Protein AF-0000000077093242 (afdb_homodimer)

InterPro domains:
  IPR002347 Short-chain dehydrogenase/reductase SDR [PF00106] (38-234)
  IPR002347 Short-chain dehydrogenase/reductase SDR [PR00080] (119-130)
  IPR002347 Short-chain dehydrogenase/reductase SDR [PR00080] (172-180)
  IPR002347 Short-chain dehydrogenase/reductase SDR [PR00080] (192-211)
  IPR002347 Short-chain dehydrogenase/reductase SDR [PR00081] (37-54)
  IPR002347 Short-chain dehydrogenase/reductase SDR [PR00081] (119-130)
  IPR002347 Short-chain dehydrogenase/reductase SDR [PR00081] (166-182)
  IPR002347 Short-chain dehydrogenase/reductase SDR [PR00081] (192-211)
  IPR002347 Short-chain dehydrogenase/reductase SDR [PR00081] (213-230)
  IPR036291 NAD(P)-binding domain superfamily [SSF51735] (30-270)
  IPR045022 3-ketodihydrosphingosine reductase KDSR-like [cd08939] (35-276)
  IPR057326 Ketoreductase domain [SM00822] (36-231)

Nearest PDB structures (foldseek):
  7qy3-assembly1_C  TM=8.360E-01  e=3.986E-16  Ilumatobacter coccineus YM16-304
  7qy3-assembly4_J-2  TM=8.323E-01  e=9.465E-16  Ilumatobacter coccineus YM16-304
  5o30-assembly1_B  TM=8.272E-01  e=1.501E-15  Ilumatobacter coccineus YM16-304
  6i9v-assembly1_D  TM=8.213E-01  e=1.891E-15  Ilumatobacter coccineus YM16-304
  7qy3-assembly1_D  TM=8.320E-01  e=3.565E-15  Ilumatobacter coccineus YM16-304

Foldseek 3Di:
DVVVVVVVVVVVVVVVVLVCLVVQADADAFDQLAQFAEEFEVCLWFLNVLLLLVSLQSQHQEYEYEEADVVSQVVSQVVSVVSNVVRNHHYYYFYADLLDLVRLLVRLVCCCVPPVVNPAGQEYELDWAAAQQAAPVPADPVNLVVRLSTQASSLVSNCVNRVVVCLVVLGHEYEREAALCCLVVAGRGPSNNVNSVNRLVVQQVVQVVRVVSHYHYAYEHEYAEPIPRSVVNQVRHDPLRNQLSPVVVDDHHYSNVSSVQVVVCNRVPDRYTYDDDVSLLSCLLRVVPRGHHDSVSSVVSVVCNVVSVVVVVVSVVVSVVSVVVVVVVVVVVVVVVVD/DVVVVVVVVVVVVVVVVLVCLVVQADADAFDQLAQFAEEFEVCLWFLNVLLLLVSLQSQHQEYEYEEADVVSQVVSQVVSVVSNVVRNHHYYYFYADLLDLVRLLVRLVCCCVPPVVNPAGAEYELDWAAAQQAAPVPADPVNLVVRLSTQASSLVSNCVNRVVVCLVVLGHEYEREAALCCLVVAGRGPSNNVNSVNRLVVQQVVQVVRVVSHYHYAYEHEYAEPIPRSVVNQVRHDPLRNQLSPVVVDDHHYSNVSSVQVVVCNRVPDRYTYDDDVSLLSCLLRVVPRGHHDSVSSVVSVVCNVVSVVVVVVSVVVSVVSVVVVVVVVVVVVVVVVD

Radius of gyration: 25.47 Å; Cα contacts (8 Å, |Δi|>4): 1406; chains: 2; bounding box: 75×74×71 Å

pLDDT: mean 95.65, std 6.75, range [42.66, 99.0]

Secondary structure (DSSP, 8-state):
-HHHHHHHHHHHHHHHHHHHHHHHB---PPPP-TT-EEEEETTTSHHHHHHHHHHHHTT-SEEEEEES-HHHHHHHHHHHHHHHTTTT-EEEEEE--TT-HHHHHHHHHHIIIIISTT---SEEEE-------S-GGGS-HHHHHHHHIIIIIHHHHHHHHHHHHHHHHT-EEEEEE--GGGTS--TT-HHHHHHHHHHHHHHHHHHHHHGGGTEEEEEE----EESHHHHHHHHH--HHHHHHHHHT-PPPEEHHHHHHHHHHHHHTT-SEE--SHHHHHHHHHT-TTSPB--HHHHHHHHHHHHHHHHHHHHHHHHHHHHHHHHHHHHHHHHHHH--/-HHHHHHHHHHHHHHHHHHHHHHHB---PPPP-TT-EEEEETTTSHHHHHHHHHHHHTT-SEEEEEES-HHHHHHHHHHHHHHHTTT--EEEEEE--TT-HHHHHHHHHHIIIIISTTS--SEEEE-------S-GGGS-HHHHHHHHIIIIIHHHHHHHHHHHHHHHHT-EEEEEE--GGGTS--TT-HHHHHHHHHHHHHHHHHHHHHGGGTEEEEEE----EESHHHHHHHHH--HHHHHHHHHT-PPPEEHHHHHHHHHHHHHTT-SEE--SHHHHHHHHHT-TTSPB--HHHHHHHHHHHHHHHHHHHHHHHHHHHHHHHHHHHHHHHHHHH--

Structure (mmCIF, N/CA/C/O backbone):
data_AF-0000000077093242-model_v1
#
loop_
_entity.id
_entity.type
_entity.pdbx_description
1 polymer '3-dehydrosphinganine reductase'
#
loop_
_atom_site.group_PDB
_atom_site.id
_atom_site.type_symbol
_atom_site.label_atom_id
_atom_site.label_alt_id
_atom_site.label_comp_id
_atom_site.label_asym_id
_atom_site.label_entity_id
_atom_site.label_seq_id
_atom_site.pdbx_PDB_ins_code
_atom_site.Cartn_x
_atom_site.Cartn_y
_atom_site.Cartn_z
_atom_site.occupancy
_atom_site.B_iso_or_equiv
_atom_site.auth_seq_id
_atom_site.auth_comp_id
_atom_site.auth_asym_id
_atom_site.auth_atom_id
_atom_site.pdbx_PDB_model_num
ATOM 1 N N . MET A 1 1 ? 47.469 -4.922 21.672 1 86.25 1 MET A N 1
ATOM 2 C CA . MET A 1 1 ? 47.469 -4.352 20.312 1 86.25 1 MET A CA 1
ATOM 3 C C . MET A 1 1 ? 46.156 -4.684 19.594 1 86.25 1 MET A C 1
ATOM 5 O O . MET A 1 1 ? 45.438 -3.783 19.156 1 86.25 1 MET A O 1
ATOM 9 N N . LEU A 1 2 ? 45.875 -5.867 19.562 1 88.56 2 LEU A N 1
ATOM 10 C CA . LEU A 1 2 ? 44.625 -6.293 18.891 1 88.56 2 LEU A CA 1
ATOM 11 C C . LEU A 1 2 ? 43.406 -5.684 19.578 1 88.56 2 LEU A C 1
ATOM 13 O O . LEU A 1 2 ? 42.5 -5.219 18.906 1 88.56 2 LEU A O 1
ATOM 17 N N . LEU A 1 3 ? 43.438 -5.613 20.844 1 89.5 3 LEU A N 1
ATOM 18 C CA . LEU A 1 3 ? 42.312 -5.059 21.594 1 89.5 3 LEU A CA 1
ATOM 19 C C . LEU A 1 3 ? 42.156 -3.572 21.312 1 89.5 3 LEU A C 1
ATOM 21 O O . LEU A 1 3 ? 41.031 -3.084 21.172 1 89.5 3 LEU A O 1
ATOM 25 N N . SER A 1 4 ? 43.25 -2.889 21.297 1 90 4 SER A N 1
ATOM 26 C CA . SER A 1 4 ? 43.219 -1.461 21 1 90 4 SER A CA 1
ATOM 27 C C . SER A 1 4 ? 42.656 -1.206 19.594 1 90 4 SER A C 1
ATOM 29 O O . SER A 1 4 ? 41.906 -0.25 19.391 1 90 4 SER A O 1
ATOM 31 N N . ILE A 1 5 ? 43.031 -1.959 18.672 1 91.12 5 ILE A N 1
ATOM 32 C CA . ILE A 1 5 ? 42.562 -1.845 17.297 1 91.12 5 ILE A CA 1
ATOM 33 C C . ILE A 1 5 ? 41.062 -2.1 17.266 1 91.12 5 ILE A C 1
ATOM 35 O O . ILE A 1 5 ? 40.312 -1.354 16.609 1 91.12 5 ILE A O 1
ATOM 39 N N . LEU A 1 6 ? 40.594 -3.021 17.906 1 89.19 6 LEU A N 1
ATOM 40 C CA . LEU A 1 6 ? 39.188 -3.361 17.953 1 89.19 6 LEU A CA 1
ATOM 41 C C . LEU A 1 6 ? 38.375 -2.24 18.609 1 89.19 6 LEU A C 1
ATOM 43 O O . LEU A 1 6 ? 37.281 -1.916 18.141 1 89.19 6 LEU A O 1
ATOM 47 N N . VAL A 1 7 ? 38.906 -1.711 19.609 1 90.25 7 VAL A N 1
ATOM 48 C CA . VAL A 1 7 ? 38.25 -0.612 20.297 1 90.25 7 VAL A CA 1
ATOM 49 C C . VAL A 1 7 ? 38.156 0.604 19.391 1 90.25 7 VAL A C 1
ATOM 51 O O . VAL A 1 7 ? 37.125 1.281 19.328 1 90.25 7 VAL A O 1
ATOM 54 N N . THR A 1 8 ? 39.219 0.847 18.703 1 91.38 8 THR A N 1
ATOM 55 C CA . THR A 1 8 ? 39.25 1.974 17.781 1 91.38 8 THR A CA 1
ATOM 56 C C . THR A 1 8 ? 38.25 1.761 16.641 1 91.38 8 THR A C 1
ATOM 58 O O . THR A 1 8 ? 37.531 2.686 16.25 1 91.38 8 THR A O 1
ATOM 61 N N . ILE A 1 9 ? 38.219 0.647 16.109 1 90.81 9 ILE A N 1
ATOM 62 C CA . ILE A 1 9 ? 37.281 0.316 15.039 1 90.81 9 ILE A CA 1
ATOM 63 C C . ILE A 1 9 ? 35.875 0.435 15.547 1 90.81 9 ILE A C 1
ATOM 65 O O . ILE A 1 9 ? 35 0.989 14.867 1 90.81 9 ILE A O 1
ATOM 69 N N . GLY A 1 10 ? 35.625 -0.069 16.719 1 89.5 10 GLY A N 1
ATOM 70 C CA . GLY A 1 10 ? 34.312 0.042 17.328 1 89.5 10 GLY A CA 1
ATOM 71 C C . GLY A 1 10 ? 33.875 1.478 17.531 1 89.5 10 GLY A C 1
ATOM 72 O O . GLY A 1 10 ? 32.719 1.824 17.234 1 89.5 10 GLY A O 1
ATOM 73 N N . PHE A 1 11 ? 34.781 2.223 18.047 1 91.69 11 PHE A N 1
ATOM 74 C CA . PHE A 1 11 ? 34.469 3.633 18.266 1 91.69 11 PHE A CA 1
ATOM 75 C C . PHE A 1 11 ? 34.219 4.34 16.938 1 91.69 11 PHE A C 1
ATOM 77 O O . PHE A 1 11 ? 33.281 5.141 16.828 1 91.69 11 PHE A O 1
ATOM 84 N N . ALA A 1 12 ? 35 4.074 15.961 1 92.69 12 ALA A N 1
ATOM 85 C CA . ALA A 1 12 ? 34.844 4.66 14.641 1 92.69 12 ALA A CA 1
ATOM 86 C C . ALA A 1 12 ? 33.469 4.277 14.047 1 92.69 12 ALA A C 1
ATOM 88 O O . ALA A 1 12 ? 32.812 5.098 13.414 1 92.69 12 ALA A O 1
ATOM 89 N N . LEU A 1 13 ? 33.062 3.072 14.219 1 92.44 13 LEU A N 1
ATOM 90 C CA . LEU A 1 13 ? 31.781 2.594 13.719 1 92.44 13 LEU A CA 1
ATOM 91 C C . LEU A 1 13 ? 30.625 3.305 14.422 1 92.44 13 LEU A C 1
ATOM 93 O O . LEU A 1 13 ? 29.625 3.66 13.789 1 92.44 13 LEU A O 1
ATOM 97 N N . ILE A 1 14 ? 30.766 3.459 15.703 1 93.38 14 ILE A N 1
ATOM 98 C CA . ILE A 1 1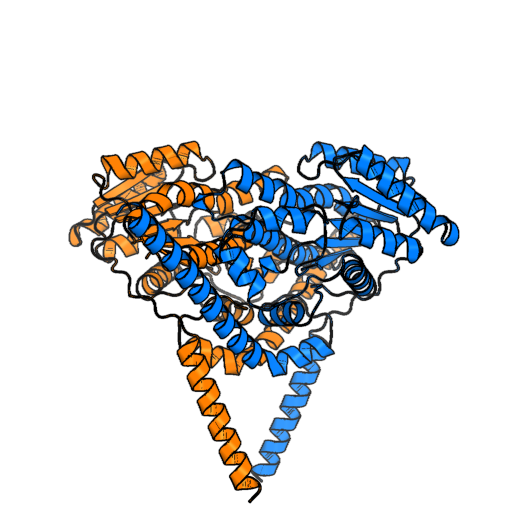4 ? 29.734 4.141 16.484 1 93.38 14 ILE A CA 1
ATOM 99 C C . ILE A 1 14 ? 29.594 5.582 16 1 93.38 14 ILE A C 1
ATOM 101 O O . ILE A 1 14 ? 28.484 6.078 15.828 1 93.38 14 ILE A O 1
ATOM 105 N N . VAL A 1 15 ? 30.688 6.23 15.789 1 95.38 15 VAL A N 1
ATOM 106 C CA . VAL A 1 15 ? 30.672 7.609 15.312 1 95.38 15 VAL A CA 1
ATOM 107 C C . VAL A 1 15 ? 30.062 7.676 13.922 1 95.38 15 VAL A C 1
ATOM 109 O O . VAL A 1 15 ? 29.25 8.562 13.625 1 95.38 15 VAL A O 1
ATOM 112 N N . ALA A 1 16 ? 30.453 6.738 13.109 1 95.06 16 ALA A N 1
ATOM 113 C CA . ALA A 1 16 ? 29.906 6.695 11.75 1 95.06 16 ALA A CA 1
ATOM 114 C C . ALA A 1 16 ? 28.391 6.52 11.766 1 95.06 16 ALA A C 1
ATOM 116 O O . ALA A 1 16 ? 27.688 7.18 11.008 1 95.06 16 ALA A O 1
ATOM 117 N N . VAL A 1 17 ? 27.938 5.645 12.594 1 96.25 17 VAL A N 1
ATOM 118 C CA . VAL A 1 17 ? 26.5 5.402 12.727 1 96.25 17 VAL A CA 1
ATOM 119 C C . VAL A 1 17 ? 25.812 6.668 13.227 1 96.25 17 VAL A C 1
ATOM 121 O O . VAL A 1 17 ? 24.781 7.07 12.695 1 96.25 17 VAL A O 1
ATOM 124 N N . ALA A 1 18 ? 26.375 7.258 14.227 1 97 18 ALA A N 1
ATOM 125 C CA . ALA A 1 18 ? 25.797 8.477 14.781 1 97 18 ALA A CA 1
ATOM 126 C C . ALA A 1 18 ? 25.703 9.578 13.734 1 97 18 ALA A C 1
ATOM 128 O O . ALA A 1 18 ? 24.688 10.266 13.625 1 97 18 ALA A O 1
ATOM 129 N N . VAL A 1 19 ? 26.75 9.742 12.969 1 97.38 19 VAL A N 1
ATOM 130 C CA . VAL A 1 19 ? 26.797 10.766 11.93 1 97.38 19 VAL A CA 1
ATOM 131 C C . VAL A 1 19 ? 25.75 10.469 10.859 1 97.38 19 VAL A C 1
ATOM 133 O O . VAL A 1 19 ? 25.031 11.367 10.406 1 97.38 19 VAL A O 1
ATOM 136 N N . LEU A 1 20 ? 25.656 9.203 10.516 1 97.56 20 LEU A N 1
ATOM 137 C CA . LEU A 1 20 ? 24.703 8.812 9.492 1 97.56 20 LEU A CA 1
ATOM 138 C C . LEU A 1 20 ? 23.266 9 9.984 1 97.56 20 LEU A C 1
ATOM 140 O O . LEU A 1 20 ? 22.391 9.391 9.219 1 97.56 20 LEU A O 1
ATOM 144 N N . VAL A 1 21 ? 23.016 8.703 11.203 1 98.12 21 VAL A N 1
ATOM 145 C CA . VAL A 1 21 ? 21.688 8.898 11.797 1 98.12 21 VAL A CA 1
ATOM 146 C C . VAL A 1 21 ? 21.328 10.383 11.758 1 98.12 21 VAL A C 1
ATOM 148 O O . VAL A 1 21 ? 20.25 10.75 11.289 1 98.12 21 VAL A O 1
ATOM 151 N N . VAL A 1 22 ? 22.25 11.242 12.211 1 98.12 22 VAL A N 1
ATOM 152 C CA . VAL A 1 22 ? 22 12.68 12.273 1 98.12 22 VAL A CA 1
ATOM 153 C C . VAL A 1 22 ? 21.781 13.234 10.859 1 98.12 22 VAL A C 1
ATOM 155 O O . VAL A 1 22 ? 20.891 14.047 10.633 1 98.12 22 VAL A O 1
ATOM 158 N N . TRP A 1 23 ? 22.578 12.727 9.984 1 98.12 23 TRP A N 1
ATOM 159 C CA . TRP A 1 23 ? 22.516 13.242 8.617 1 98.12 23 TRP A CA 1
ATOM 160 C C . TRP A 1 23 ? 21.234 12.789 7.922 1 98.12 23 TRP A C 1
ATOM 162 O O . TRP A 1 23 ? 20.672 13.531 7.113 1 98.12 23 TRP A O 1
ATOM 172 N N . SER A 1 24 ? 20.75 11.602 8.219 1 98.38 24 SER A N 1
ATOM 173 C CA . SER A 1 24 ? 19.641 10.984 7.496 1 98.38 24 SER A CA 1
ATOM 174 C C . SER A 1 24 ? 18.297 11.57 7.938 1 98.38 24 SER A C 1
ATOM 176 O O . SER A 1 24 ? 17.312 11.461 7.219 1 98.38 24 SER A O 1
ATOM 178 N N . VAL A 1 25 ? 18.234 12.172 9.078 1 98.38 25 VAL A N 1
ATOM 179 C CA . VAL A 1 25 ? 16.984 12.68 9.617 1 98.38 25 VAL A CA 1
ATOM 180 C C . VAL A 1 25 ? 16.625 14 8.945 1 98.38 25 VAL A C 1
ATOM 182 O O . VAL A 1 25 ? 17.453 14.906 8.852 1 98.38 25 VAL A O 1
ATOM 185 N N . GLN A 1 26 ? 15.406 14.07 8.469 1 97 26 GLN A N 1
ATOM 186 C CA . GLN A 1 26 ? 14.914 15.297 7.859 1 97 26 GLN A CA 1
ATOM 187 C C . GLN A 1 26 ? 14.43 16.281 8.914 1 97 26 GLN A C 1
ATOM 189 O O . GLN A 1 26 ? 13.641 15.922 9.797 1 97 26 GLN A O 1
ATOM 194 N N . ARG A 1 27 ? 14.898 17.438 8.797 1 94.38 27 ARG A N 1
ATOM 195 C CA . ARG A 1 27 ? 14.453 18.5 9.68 1 94.38 27 ARG A CA 1
ATOM 196 C C . ARG A 1 27 ? 13.406 19.375 9 1 94.38 27 ARG A C 1
ATOM 198 O O . ARG A 1 27 ? 13.703 20.047 8.008 1 94.38 27 ARG A O 1
ATOM 205 N N . VAL A 1 28 ? 12.227 19.312 9.492 1 96.81 28 VAL A N 1
ATOM 206 C CA . VAL A 1 28 ? 11.109 20.078 8.953 1 96.81 28 VAL A CA 1
ATOM 207 C C . VAL A 1 28 ? 10.68 21.141 9.945 1 96.81 28 VAL A C 1
ATOM 209 O O . VAL A 1 28 ? 10.5 20.859 11.133 1 96.81 28 VAL A O 1
ATOM 212 N N . PRO A 1 29 ? 10.609 22.406 9.523 1 95.94 29 PRO A N 1
ATOM 213 C CA . PRO A 1 29 ? 10.172 23.469 10.438 1 95.94 29 PRO A CA 1
ATOM 214 C C . PRO A 1 29 ? 8.805 23.188 11.062 1 95.94 29 PRO A C 1
ATOM 216 O O . PRO A 1 29 ? 7.949 22.562 10.43 1 95.94 29 PRO A O 1
ATOM 219 N N . PRO A 1 30 ? 8.68 23.609 12.266 1 97.31 30 PRO A N 1
ATOM 220 C CA . PRO A 1 30 ? 7.383 23.406 12.914 1 97.31 30 PRO A CA 1
ATOM 221 C C . PRO A 1 30 ? 6.238 24.078 12.172 1 97.31 30 PRO A C 1
ATOM 223 O O . PRO A 1 30 ? 6.449 25.109 11.5 1 97.31 30 PRO A O 1
ATOM 226 N N . PHE A 1 31 ? 5.098 23.547 12.242 1 98.19 31 PHE A N 1
ATOM 227 C CA . PHE A 1 31 ? 3.883 24.109 11.672 1 98.19 31 PHE A CA 1
ATOM 228 C C . PHE A 1 31 ? 3.051 24.812 12.742 1 98.19 31 PHE A C 1
ATOM 230 O O . PHE A 1 31 ? 2.742 24.219 13.773 1 98.19 31 PHE A O 1
ATOM 237 N N . ASN A 1 32 ? 2.729 26 12.555 1 96.94 32 ASN A N 1
ATOM 238 C CA . ASN A 1 32 ? 1.951 26.766 13.523 1 96.94 32 ASN A CA 1
ATOM 239 C C . ASN A 1 32 ? 0.452 26.578 13.32 1 96.94 32 ASN A C 1
ATOM 241 O O . ASN A 1 32 ? -0.101 27.031 12.312 1 96.94 32 ASN A O 1
ATOM 245 N N . ILE A 1 33 ? -0.197 26.031 14.305 1 97.75 33 ILE A N 1
ATOM 246 C CA . ILE A 1 33 ? -1.637 25.812 14.227 1 97.75 33 ILE A CA 1
ATOM 247 C C . ILE A 1 33 ? -2.375 27.141 14.461 1 97.75 33 ILE A C 1
ATOM 249 O O . ILE A 1 33 ? -3.424 27.375 13.867 1 97.75 33 ILE A O 1
ATOM 253 N N . LYS A 1 34 ? -1.774 27.906 15.352 1 95.5 34 LYS A N 1
ATOM 254 C CA . LYS A 1 34 ? -2.391 29.203 15.617 1 95.5 34 LYS A CA 1
ATOM 255 C C . LYS A 1 34 ? -2.473 30.047 14.352 1 95.5 34 LYS A C 1
ATOM 257 O O . LYS A 1 34 ? -1.474 30.219 13.648 1 95.5 34 LYS A O 1
ATOM 262 N N . GLY A 1 35 ? -3.68 30.422 13.992 1 94.5 35 GLY A N 1
ATOM 263 C CA . GLY A 1 35 ? -3.877 31.312 12.859 1 94.5 35 GLY A CA 1
ATOM 264 C C . GLY A 1 35 ? -4.031 30.578 11.539 1 94.5 35 GLY A C 1
ATOM 265 O O . GLY A 1 35 ? -4.281 31.188 10.508 1 94.5 35 GLY A O 1
ATOM 266 N N . CYS A 1 36 ? -3.916 29.297 11.555 1 97.19 36 CYS A N 1
ATOM 267 C CA . CYS A 1 36 ? -3.971 28.562 10.297 1 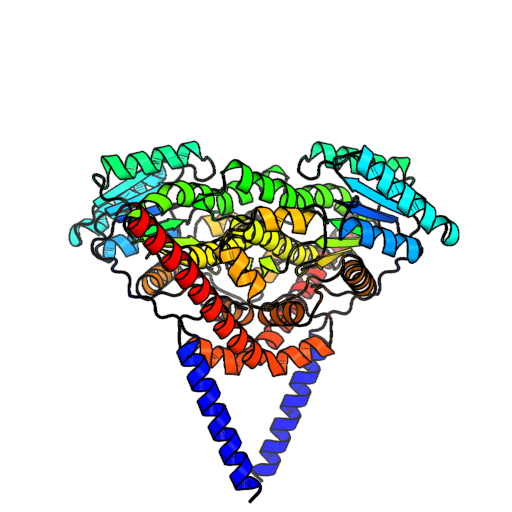97.19 36 CYS A CA 1
ATOM 268 C C . CYS A 1 36 ? -5.41 28.391 9.828 1 97.19 36 CYS A C 1
ATOM 270 O O . CYS A 1 36 ? -6.344 28.5 10.625 1 97.19 36 CYS A O 1
ATOM 272 N N . ARG A 1 37 ? -5.664 28.219 8.594 1 98.69 37 ARG A N 1
ATOM 273 C CA . ARG A 1 37 ? -6.934 27.844 7.98 1 98.69 37 ARG A CA 1
ATOM 274 C C . ARG A 1 37 ? -6.934 26.391 7.559 1 98.69 37 ARG A C 1
ATOM 276 O O . ARG A 1 37 ? -6.125 25.969 6.727 1 98.69 37 ARG A O 1
ATOM 283 N N . ALA A 1 38 ? -7.875 25.625 8.133 1 98.88 38 ALA A N 1
ATOM 284 C CA . ALA A 1 38 ? -7.789 24.172 7.996 1 98.88 38 ALA A CA 1
ATOM 285 C C . ALA A 1 38 ? -9.094 23.594 7.465 1 98.88 38 ALA A C 1
ATOM 287 O O . ALA A 1 38 ? -10.18 24.109 7.762 1 98.88 38 ALA A O 1
ATOM 288 N N . LEU A 1 39 ? -8.977 22.578 6.656 1 98.94 39 LEU A N 1
ATOM 289 C CA . LEU A 1 39 ? -10.078 21.734 6.219 1 98.94 39 LEU A CA 1
ATOM 290 C C . LEU A 1 39 ? -9.906 20.297 6.727 1 98.94 39 LEU A C 1
ATOM 292 O O . LEU A 1 39 ? -8.828 19.719 6.594 1 98.94 39 LEU A O 1
ATOM 296 N N . VAL A 1 40 ? -10.898 19.766 7.367 1 98.94 40 VAL A N 1
ATOM 297 C CA . VAL A 1 40 ? -10.93 18.359 7.797 1 98.94 40 VAL A CA 1
ATOM 298 C C . VAL A 1 40 ? -12.086 17.641 7.121 1 98.94 40 VAL A C 1
ATOM 300 O O . VAL A 1 40 ? -13.25 17.891 7.43 1 98.94 40 VAL A O 1
ATOM 303 N N . THR A 1 41 ? -11.781 16.734 6.207 1 98.94 41 THR A N 1
ATOM 304 C CA . THR A 1 41 ? -12.828 15.914 5.621 1 98.94 41 THR A CA 1
ATOM 305 C C . THR A 1 41 ? -13.227 14.789 6.57 1 98.94 41 THR A C 1
ATOM 307 O O . THR A 1 41 ? -12.414 14.336 7.379 1 98.94 41 THR A O 1
ATOM 310 N N . GLY A 1 42 ? -14.445 14.328 6.406 1 98.5 42 GLY A N 1
ATOM 311 C CA . GLY A 1 42 ? -14.922 13.391 7.414 1 98.5 42 GLY A CA 1
ATOM 312 C C . GLY A 1 42 ? -14.898 13.969 8.82 1 98.5 42 GLY A C 1
ATOM 313 O O . GLY A 1 42 ? -14.523 13.281 9.773 1 98.5 42 GLY A O 1
ATOM 314 N N . GLY A 1 43 ? -15.203 15.234 8.914 1 98.5 43 GLY A N 1
ATOM 315 C CA . GLY A 1 43 ? -14.992 15.953 10.164 1 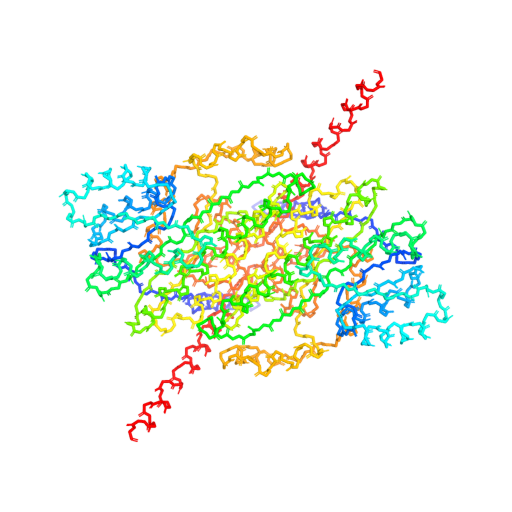98.5 43 GLY A CA 1
ATOM 316 C C . GLY A 1 43 ? -16.219 15.961 11.062 1 98.5 43 GLY A C 1
ATOM 317 O O . GLY A 1 43 ? -16.234 16.656 12.078 1 98.5 43 GLY A O 1
ATOM 318 N N . SER A 1 44 ? -17.297 15.164 10.734 1 97.56 44 SER A N 1
ATOM 319 C CA . SER A 1 44 ? -18.547 15.25 11.469 1 97.56 44 SER A CA 1
ATOM 320 C C . SER A 1 44 ? -18.562 14.281 12.656 1 97.56 44 SER A C 1
ATOM 322 O O . SER A 1 44 ? -19.438 14.375 13.523 1 97.56 44 SER A O 1
ATOM 324 N N . ALA A 1 45 ? -17.594 13.336 12.711 1 96.94 45 ALA A N 1
ATOM 325 C CA . ALA A 1 45 ? -17.562 12.359 13.789 1 96.94 45 ALA A CA 1
ATOM 326 C C . ALA A 1 45 ? -16.172 11.75 13.945 1 96.94 45 ALA A C 1
ATOM 328 O O . ALA A 1 45 ? -15.289 12.008 13.125 1 96.94 45 ALA A O 1
ATOM 329 N N . GLY A 1 46 ? -15.977 11.102 15.039 1 97.69 46 GLY A N 1
ATOM 330 C CA . GLY A 1 46 ? -14.797 10.266 15.227 1 97.69 46 GLY A CA 1
ATOM 331 C C . GLY A 1 46 ? -13.5 11.055 15.227 1 97.69 46 GLY A C 1
ATOM 332 O O . GLY A 1 46 ? -13.391 12.086 15.891 1 97.69 46 GLY A O 1
ATOM 333 N N . ILE A 1 47 ? -12.508 10.531 14.555 1 98.69 47 ILE A N 1
ATOM 334 C CA . ILE A 1 47 ? -11.164 11.094 14.523 1 98.69 47 ILE A CA 1
ATOM 335 C C . ILE A 1 47 ? -11.211 12.492 13.906 1 98.69 47 ILE A C 1
ATOM 337 O O . ILE A 1 47 ? -10.562 13.414 14.398 1 98.69 47 ILE A O 1
ATOM 341 N N . GLY A 1 48 ? -12 12.641 12.836 1 98.81 48 GLY A N 1
ATOM 342 C CA . GLY A 1 48 ? -12.102 13.922 12.156 1 98.81 48 GLY A CA 1
ATOM 343 C C . GLY A 1 48 ? -12.648 15.031 13.039 1 98.81 48 GLY A C 1
ATOM 344 O O . GLY A 1 48 ? -12.094 16.125 13.086 1 98.81 48 GLY A O 1
ATOM 345 N N . LEU A 1 49 ? -13.711 14.703 13.719 1 98.75 49 LEU A N 1
ATOM 346 C CA . LEU A 1 49 ? -14.328 15.695 14.594 1 98.75 49 LEU A CA 1
ATOM 347 C C . LEU A 1 49 ? -13.391 16.094 15.727 1 98.75 49 LEU A C 1
ATOM 349 O O . LEU A 1 49 ? -13.258 17.266 16.047 1 98.75 49 LEU A O 1
ATOM 353 N N . GLU A 1 50 ? -12.758 15.141 16.344 1 98.75 50 GLU A N 1
ATOM 354 C CA . GLU A 1 50 ? -11.844 15.43 17.438 1 98.75 50 GLU A CA 1
ATOM 355 C C . GLU A 1 50 ? -10.602 16.172 16.953 1 98.75 50 GLU A C 1
ATOM 357 O O . GLU A 1 50 ? -10.047 17 17.688 1 98.75 50 GLU A O 1
ATOM 362 N N . THR A 1 51 ? -10.141 15.859 15.742 1 98.88 51 THR A N 1
ATOM 363 C CA . THR A 1 51 ? -9.031 16.609 15.164 1 98.88 51 THR A CA 1
ATOM 364 C C . THR A 1 51 ? -9.422 18.078 14.961 1 98.88 51 THR A C 1
ATOM 366 O O . THR A 1 51 ? -8.656 18.984 15.297 1 98.88 51 THR A O 1
ATOM 369 N N . ALA A 1 52 ? -10.617 18.281 14.414 1 98.88 52 ALA A N 1
ATOM 370 C CA . ALA A 1 52 ? -11.125 19.641 14.266 1 98.88 52 ALA A CA 1
ATOM 371 C C . ALA A 1 52 ? -11.211 20.344 15.609 1 98.88 52 ALA A C 1
ATOM 373 O O . ALA A 1 52 ? -10.867 21.531 15.727 1 98.88 52 ALA A O 1
ATOM 374 N N . ARG A 1 53 ? -11.664 19.625 16.609 1 98.44 53 ARG A N 1
ATOM 375 C CA . ARG A 1 53 ? -11.773 20.188 17.953 1 98.44 53 ARG A CA 1
ATOM 376 C C . ARG A 1 53 ? -10.414 20.641 18.469 1 98.44 53 ARG A C 1
ATOM 378 O O . ARG A 1 53 ? -10.289 21.703 19.062 1 98.44 53 ARG A O 1
ATOM 385 N N . GLN A 1 54 ? -9.383 19.812 18.25 1 98.31 54 GLN A N 1
ATOM 386 C CA . GLN A 1 54 ? -8.031 20.172 18.672 1 98.31 54 GLN A CA 1
ATOM 387 C C . GLN A 1 54 ? -7.535 21.406 17.938 1 98.31 54 GLN A C 1
ATOM 389 O O . GLN A 1 54 ? -6.828 22.25 18.516 1 98.31 54 GLN A O 1
ATOM 394 N N . LEU A 1 55 ? -7.863 21.547 16.656 1 98.5 55 LEU A N 1
ATOM 395 C CA . LEU A 1 55 ? -7.48 22.719 15.883 1 98.5 55 LEU A CA 1
ATOM 396 C C . LEU A 1 55 ? -8.117 23.984 16.453 1 98.5 55 LEU A C 1
ATOM 398 O O . LEU A 1 55 ? -7.453 25.016 16.594 1 98.5 55 LEU A O 1
ATOM 402 N N . VAL A 1 56 ? -9.398 23.875 16.812 1 97.94 56 VAL A N 1
ATOM 403 C CA . VAL A 1 56 ? -10.117 25 17.406 1 97.94 56 VAL A CA 1
ATOM 404 C C . VAL A 1 56 ? -9.469 25.375 18.734 1 97.94 56 VAL A C 1
ATOM 406 O O . VAL A 1 56 ? -9.164 26.547 18.969 1 97.94 56 VAL A O 1
ATOM 409 N N . ARG A 1 57 ? -9.188 24.391 19.531 1 96.12 57 ARG A N 1
ATOM 410 C CA . ARG A 1 57 ? -8.633 24.609 20.859 1 96.12 57 ARG A CA 1
ATOM 411 C C . ARG A 1 57 ? -7.242 25.234 20.781 1 96.12 57 ARG A C 1
ATOM 413 O O . ARG A 1 57 ? -6.84 25.969 21.672 1 96.12 57 ARG A O 1
ATOM 420 N N . GLN A 1 58 ? -6.555 24.984 19.719 1 95.62 58 GLN A N 1
ATOM 421 C CA . GLN A 1 58 ? -5.176 25.453 19.594 1 95.62 58 GLN A CA 1
ATOM 422 C C . GLN A 1 58 ? -5.113 26.766 18.828 1 95.62 58 GLN A C 1
ATOM 424 O O . GLN A 1 58 ? -4.027 27.25 18.5 1 95.62 58 GLN A O 1
ATOM 429 N N . GLY A 1 59 ? -6.242 27.297 18.469 1 95.69 59 GLY A N 1
ATOM 430 C CA . GLY A 1 59 ? -6.312 28.688 18.016 1 95.69 59 GLY A CA 1
ATOM 431 C C . GLY A 1 59 ? -6.215 28.812 16.5 1 95.69 59 GLY A C 1
ATOM 432 O O . GLY A 1 59 ? -5.75 29.844 15.992 1 95.69 59 GLY A O 1
ATOM 433 N N . ALA A 1 60 ? -6.59 27.781 15.758 1 97.62 60 ALA A N 1
ATOM 434 C CA . ALA A 1 60 ? -6.688 27.953 14.312 1 97.62 60 ALA A CA 1
ATOM 435 C C . ALA A 1 60 ? -7.602 29.125 13.961 1 97.62 60 ALA A C 1
ATOM 437 O O . ALA A 1 60 ? -8.555 29.422 14.688 1 97.62 60 ALA A O 1
ATOM 438 N N . ASN A 1 61 ? -7.254 29.844 12.906 1 97.38 61 ASN A N 1
ATOM 439 C CA . ASN A 1 61 ? -8.07 30.969 12.484 1 97.38 61 ASN A CA 1
ATOM 440 C C . ASN A 1 61 ? -9.398 30.516 11.898 1 97.38 61 ASN A C 1
ATOM 442 O O . ASN A 1 61 ? -10.453 31.078 12.227 1 97.38 61 ASN A O 1
ATOM 446 N N . VAL A 1 62 ? -9.344 29.578 10.992 1 98.25 62 VAL A N 1
ATOM 447 C CA . VAL A 1 62 ? -10.508 29.016 10.328 1 98.25 62 VAL A CA 1
ATOM 448 C C . VAL A 1 62 ? -10.438 27.484 10.375 1 98.25 62 VAL A C 1
ATOM 450 O O . VAL A 1 62 ? -9.398 26.906 10.078 1 98.25 62 VAL A O 1
ATOM 453 N N . VAL A 1 63 ? -11.508 26.859 10.812 1 98.69 63 VAL A N 1
ATOM 454 C CA . VAL A 1 63 ? -11.656 25.406 10.734 1 98.69 63 VAL A CA 1
ATOM 455 C C . VAL A 1 63 ? -12.922 25.047 9.961 1 98.69 63 VAL A C 1
ATOM 457 O O . VAL A 1 63 ? -14.023 25.469 10.336 1 98.69 63 VAL A O 1
ATOM 460 N N . VAL A 1 64 ? -12.766 24.359 8.875 1 98.88 64 VAL A N 1
ATOM 461 C CA . VAL A 1 64 ? -13.883 23.875 8.078 1 98.88 64 VAL A CA 1
ATOM 462 C C . VAL A 1 64 ? -13.977 22.359 8.172 1 98.88 64 VAL A C 1
ATOM 464 O O . VAL A 1 64 ? -12.992 21.656 7.949 1 98.88 64 VAL A O 1
ATOM 467 N N . ILE A 1 65 ? -15.125 21.859 8.531 1 98.88 65 ILE A N 1
ATOM 468 C CA . ILE A 1 65 ? -15.352 20.422 8.5 1 98.88 65 ILE A CA 1
ATOM 469 C C . ILE A 1 65 ? -16.281 20.078 7.348 1 98.88 65 ILE A C 1
ATOM 471 O O . ILE A 1 65 ? -17.188 20.844 7.012 1 98.88 65 ILE A O 1
ATOM 475 N N . SER A 1 66 ? -16.016 18.891 6.723 1 98.81 66 SER A N 1
ATOM 476 C CA . SER A 1 66 ? -16.859 18.484 5.605 1 98.81 66 SER A CA 1
ATOM 477 C C . SER A 1 66 ? -17.281 17.016 5.75 1 98.81 66 SER A C 1
ATOM 479 O O . SER A 1 66 ? -16.594 16.234 6.406 1 98.81 66 SER A O 1
ATOM 481 N N . ALA A 1 67 ? -18.344 16.672 5.23 1 98.25 67 ALA A N 1
ATOM 482 C CA . ALA A 1 67 ? -18.922 15.328 5.117 1 98.25 67 ALA A CA 1
ATOM 483 C C . ALA A 1 67 ? -20.141 15.344 4.199 1 98.25 67 ALA A C 1
ATOM 485 O O . ALA A 1 67 ? -20.422 16.344 3.527 1 98.25 67 ALA A O 1
ATOM 486 N N . ARG A 1 68 ? -20.875 14.281 4.152 1 96.06 68 ARG A N 1
ATOM 487 C CA . ARG A 1 68 ? -21.984 14.156 3.199 1 96.06 68 ARG A CA 1
ATOM 488 C C . ARG A 1 68 ? -23.312 14.555 3.836 1 96.06 68 ARG A C 1
ATOM 490 O O . ARG A 1 68 ? -24.203 15.047 3.152 1 96.06 68 ARG A O 1
ATOM 497 N N . ARG A 1 69 ? -23.438 14.242 5.141 1 95.56 69 ARG A N 1
ATOM 498 C CA . ARG A 1 69 ? -24.703 14.484 5.809 1 95.56 69 ARG A CA 1
ATOM 499 C C . ARG A 1 69 ? -24.734 15.859 6.469 1 95.56 69 ARG A C 1
ATOM 501 O O . ARG A 1 69 ? -24.156 16.047 7.543 1 95.56 69 ARG A O 1
ATOM 508 N N . VAL A 1 70 ? -25.531 16.672 5.992 1 97.38 70 VAL A N 1
ATOM 509 C CA . VAL A 1 70 ? -25.484 18.094 6.352 1 97.38 70 VAL A CA 1
ATOM 510 C C . VAL A 1 70 ? -25.984 18.266 7.785 1 97.38 70 VAL A C 1
ATOM 512 O O . VAL A 1 70 ? -25.453 19.094 8.539 1 97.38 70 VAL A O 1
ATOM 515 N N . ASP A 1 71 ? -27.016 17.531 8.125 1 97.44 71 ASP A N 1
ATOM 516 C CA . ASP A 1 71 ? -27.578 17.688 9.461 1 97.44 71 ASP A CA 1
ATOM 517 C C . ASP A 1 71 ? -26.562 17.328 10.539 1 97.44 71 ASP A C 1
ATOM 519 O O . ASP A 1 71 ? -26.406 18.047 11.523 1 97.44 71 ASP A O 1
ATOM 523 N N . VAL A 1 72 ? -25.859 16.266 10.344 1 97.06 72 VAL A N 1
ATOM 524 C CA . VAL A 1 72 ? -24.828 15.82 11.281 1 97.06 72 VAL A CA 1
ATOM 525 C C . VAL A 1 72 ? -23.672 16.812 11.281 1 97.06 72 VAL A C 1
ATOM 527 O O . VAL A 1 72 ? -23.125 17.125 12.344 1 97.06 72 VAL A O 1
ATOM 530 N N . LEU A 1 73 ? -23.391 17.297 10.148 1 97.69 73 LEU A N 1
ATOM 531 C CA . LEU A 1 73 ? -22.312 18.266 9.977 1 97.69 73 LEU A CA 1
ATOM 532 C C . LEU A 1 73 ? -22.625 19.578 10.703 1 97.69 73 LEU A C 1
ATOM 534 O O . LEU A 1 73 ? -21.75 20.156 11.352 1 97.69 73 LEU A O 1
ATOM 538 N N . GLN A 1 74 ? -23.781 20.016 10.5 1 97.94 74 GLN A N 1
ATOM 539 C CA . GLN A 1 74 ? -24.203 21.266 11.148 1 97.94 74 GLN A CA 1
ATOM 540 C C . GLN A 1 74 ? -24.125 21.141 12.664 1 97.94 74 GLN A C 1
ATOM 542 O O . GLN A 1 74 ? -23.656 22.047 13.344 1 97.94 74 GLN A O 1
ATOM 547 N N . ALA A 1 75 ? -24.641 20.016 13.195 1 98.31 75 ALA A N 1
ATOM 548 C CA . ALA A 1 75 ? -24.578 19.781 14.633 1 98.31 75 ALA A CA 1
ATOM 549 C C . ALA A 1 75 ? -23.141 19.766 15.125 1 98.31 75 ALA A C 1
ATOM 551 O O . ALA A 1 75 ? -22.828 20.328 16.188 1 98.31 75 ALA A O 1
ATOM 552 N N . ALA A 1 76 ? -22.234 19.109 14.406 1 98.31 76 ALA A N 1
ATOM 553 C CA . ALA A 1 76 ? -20.828 19.047 14.758 1 98.31 76 ALA A CA 1
ATOM 554 C C . ALA A 1 76 ? -20.188 20.438 14.742 1 98.31 76 ALA A C 1
ATOM 556 O O . ALA A 1 76 ? -19.406 20.781 15.633 1 98.31 76 ALA A O 1
ATOM 557 N N . ALA A 1 77 ? -20.516 21.219 13.727 1 97.94 77 ALA A N 1
ATOM 558 C CA . ALA A 1 77 ? -19.984 22.578 13.617 1 97.94 77 ALA A CA 1
ATOM 559 C C . ALA A 1 77 ? -20.422 23.438 14.797 1 97.94 77 ALA A C 1
ATOM 561 O O . ALA A 1 77 ? -19.641 24.234 15.312 1 97.94 77 ALA A O 1
ATOM 562 N N . GLU A 1 78 ? -21.641 23.281 15.172 1 96.94 78 GLU A N 1
ATOM 563 C CA . GLU A 1 78 ? -22.156 24.047 16.312 1 96.94 78 GLU A CA 1
ATOM 564 C C . GLU A 1 78 ? -21.422 23.672 17.594 1 96.94 78 GLU A C 1
ATOM 566 O O . GLU A 1 78 ? -21.125 24.547 18.422 1 96.94 78 GLU A O 1
ATOM 571 N N . GLU A 1 79 ? -21.219 22.406 17.75 1 96.06 79 GLU A N 1
ATOM 572 C CA . GLU A 1 79 ? -20.438 21.953 18.891 1 96.06 79 GLU A CA 1
ATOM 573 C C . GLU A 1 79 ? -19.047 22.609 18.906 1 96.06 79 GLU A C 1
ATOM 575 O O . GLU A 1 79 ? -18.578 23.062 19.953 1 96.06 79 GLU A O 1
ATOM 580 N N . LEU A 1 80 ? -18.422 22.641 17.797 1 97.56 80 LEU A N 1
ATOM 581 C CA . LEU A 1 80 ? -17.078 23.219 17.672 1 97.56 80 LEU A CA 1
ATOM 582 C C . LEU A 1 80 ? -17.109 24.734 17.906 1 97.56 80 LEU A C 1
ATOM 584 O O . LEU A 1 80 ? -16.188 25.281 18.516 1 97.56 80 LEU A O 1
ATOM 588 N N . ARG A 1 81 ? -18.156 25.406 17.469 1 96.56 81 ARG A N 1
ATOM 589 C CA . ARG A 1 81 ? -18.312 26.844 17.656 1 96.56 81 ARG A CA 1
ATOM 590 C C . ARG A 1 81 ? -18.406 27.172 19.141 1 96.56 81 ARG A C 1
ATOM 592 O O . ARG A 1 81 ? -17.875 28.203 19.594 1 96.56 81 ARG A O 1
ATOM 599 N N . ARG A 1 82 ? -19.078 26.312 19.828 1 93.62 82 ARG A N 1
ATOM 600 C CA . ARG A 1 82 ? -19.203 26.531 21.25 1 93.62 82 ARG A CA 1
ATOM 601 C C . ARG A 1 82 ? -17.844 26.453 21.953 1 93.62 82 ARG A C 1
ATOM 603 O O . ARG A 1 82 ? -17.609 27.156 22.938 1 93.62 82 ARG A O 1
ATOM 610 N N . GLU A 1 83 ? -17.031 25.672 21.406 1 91.31 83 GLU A N 1
ATOM 611 C CA . GLU A 1 83 ? -15.68 25.547 21.953 1 91.31 83 GLU A CA 1
ATOM 612 C C . GLU A 1 83 ? -14.789 26.719 21.531 1 91.31 83 GLU A C 1
ATOM 614 O O . GLU A 1 83 ? -13.852 27.078 22.234 1 91.31 83 GLU A O 1
ATOM 619 N N . ALA A 1 84 ? -15.008 27.281 20.328 1 89.62 84 ALA A N 1
ATOM 620 C CA . ALA A 1 84 ? -14.219 28.375 19.75 1 89.62 84 ALA A CA 1
ATOM 621 C C . ALA A 1 84 ? -14.32 29.641 20.609 1 89.62 84 ALA A C 1
ATOM 623 O O . ALA A 1 84 ? -13.359 30.406 20.688 1 89.62 84 ALA A O 1
ATOM 624 N N . GLY A 1 85 ? -15.555 30.016 21.172 1 73.69 85 GLY A N 1
ATOM 625 C CA . GLY A 1 85 ? -15.797 31.203 21.969 1 73.69 85 GLY A CA 1
ATOM 626 C C . GLY A 1 85 ? -14.555 31.672 22.703 1 73.69 85 GLY A C 1
ATOM 627 O O . GLY A 1 85 ? -14.203 32.844 22.625 1 73.69 85 GLY A O 1
ATOM 628 N N . LYS A 1 86 ? -13.773 30.906 23.062 1 66.25 86 LYS A N 1
ATOM 629 C CA . LYS A 1 86 ? -12.609 31.266 23.875 1 66.25 86 LYS A CA 1
ATOM 630 C C . LYS A 1 86 ? -11.398 31.562 22.984 1 66.25 86 LYS A C 1
ATOM 632 O O . LYS A 1 86 ? -10.602 32.438 23.281 1 66.25 86 LYS A O 1
ATOM 637 N N . ALA A 1 87 ? -11.25 31.031 21.797 1 74.62 87 ALA A N 1
ATOM 638 C CA . ALA A 1 87 ? -10.055 31.078 20.969 1 74.62 87 ALA A CA 1
ATOM 639 C C . ALA A 1 87 ? -10.25 32 19.766 1 74.62 87 ALA A C 1
ATOM 641 O O . ALA A 1 87 ? -9.281 32.406 19.125 1 74.62 87 ALA A O 1
ATOM 642 N N . GLY A 1 88 ? -11.539 32.281 19.469 1 89.56 88 GLY A N 1
ATOM 643 C CA . GLY A 1 88 ? -11.836 33.156 18.359 1 89.56 88 GLY A CA 1
ATOM 644 C C . GLY A 1 88 ? -11.758 32.5 17 1 89.56 88 GLY A C 1
ATOM 645 O O . GLY A 1 88 ? -11.648 33.156 15.969 1 89.56 88 GLY A O 1
ATOM 646 N N . THR A 1 89 ? -11.711 31.156 17 1 96.31 89 THR A N 1
ATOM 647 C CA . THR A 1 89 ? -11.656 30.375 15.766 1 96.31 89 THR A CA 1
ATOM 648 C C . THR A 1 89 ? -12.984 30.453 15.023 1 96.31 89 THR A C 1
ATOM 650 O O . THR A 1 89 ? -14.047 30.297 15.625 1 96.31 89 THR A O 1
ATOM 653 N N . GLN A 1 90 ? -12.992 30.781 13.695 1 97.44 90 GLN A N 1
ATOM 654 C CA . GLN A 1 90 ? -14.188 30.672 12.859 1 97.44 90 GLN A CA 1
ATOM 655 C C . GLN A 1 90 ? -14.414 29.234 12.406 1 97.44 90 GLN A C 1
ATOM 657 O O . GLN A 1 90 ? -13.516 28.609 11.812 1 97.44 90 GLN A O 1
ATOM 662 N N . VAL A 1 91 ? -15.555 28.719 12.719 1 98.06 91 VAL A N 1
ATOM 663 C CA . VAL A 1 91 ? -15.852 27.328 12.375 1 98.06 91 VAL A CA 1
ATOM 664 C C . VAL A 1 91 ? -16.953 27.297 11.305 1 98.06 91 VAL A C 1
ATOM 666 O O . VAL A 1 91 ? -18 27.906 11.469 1 98.06 91 VAL A O 1
ATOM 669 N N . PHE A 1 92 ? -16.688 26.594 10.203 1 98.19 92 PHE A N 1
ATOM 670 C CA . PHE A 1 92 ? -17.641 26.406 9.125 1 98.19 92 PHE A CA 1
ATOM 671 C C . PHE A 1 92 ? -17.844 24.938 8.797 1 98.19 92 PHE A C 1
ATOM 673 O O . PHE A 1 92 ? -17.062 24.094 9.242 1 98.19 92 PHE A O 1
ATOM 680 N N . TYR A 1 93 ? -18.906 24.625 8.18 1 98.56 93 TYR A N 1
ATOM 681 C CA . TYR A 1 93 ? -19.094 23.297 7.594 1 98.56 93 TYR A CA 1
ATOM 682 C C . TYR A 1 93 ? -19.469 23.406 6.117 1 98.56 93 TYR A C 1
ATOM 684 O O . TYR A 1 93 ? -20 24.422 5.68 1 98.56 93 TYR A O 1
ATOM 692 N N . VAL A 1 94 ? -19.094 22.406 5.332 1 98.62 94 VAL A N 1
ATOM 693 C CA . VAL A 1 94 ? -19.453 22.359 3.92 1 98.62 94 VAL A CA 1
ATOM 694 C C . VAL A 1 94 ? -19.797 20.922 3.521 1 98.62 94 VAL A C 1
ATOM 696 O O . VAL A 1 94 ? -19.141 19.969 3.973 1 98.62 94 VAL A O 1
ATOM 699 N N . GLU A 1 95 ? -20.953 20.75 2.816 1 98.62 95 GLU A N 1
ATOM 700 C CA . GLU A 1 95 ? -21.281 19.438 2.264 1 98.62 95 GLU A CA 1
ATOM 701 C C . GLU A 1 95 ? -20.25 19.016 1.215 1 98.62 95 GLU A C 1
ATOM 703 O O . GLU A 1 95 ? -19.938 19.781 0.307 1 98.62 95 GLU A O 1
ATOM 708 N N . MET A 1 96 ? -19.719 17.812 1.368 1 98.81 96 MET A N 1
ATOM 709 C CA . MET A 1 96 ? -18.719 17.297 0.437 1 98.81 96 MET A CA 1
ATOM 710 C C . MET A 1 96 ? -18.766 15.773 0.36 1 98.81 96 MET A C 1
ATOM 712 O O . MET A 1 96 ? -18.672 15.094 1.383 1 98.81 96 MET A O 1
ATOM 716 N N . ASP A 1 97 ? -19.031 15.242 -0.804 1 98.81 97 ASP A N 1
ATOM 717 C CA . ASP A 1 97 ? -18.766 13.836 -1.104 1 98.81 97 ASP A CA 1
ATOM 718 C C . ASP A 1 97 ? -17.375 13.664 -1.727 1 98.81 97 ASP A C 1
ATOM 720 O O . ASP A 1 97 ? -17.188 13.945 -2.912 1 98.81 97 ASP A O 1
ATOM 724 N N . VAL A 1 98 ? -16.453 13.109 -0.935 1 98.88 98 VAL A N 1
ATOM 725 C CA . VAL A 1 98 ? -15.055 13.086 -1.367 1 98.88 98 VAL A CA 1
ATOM 726 C C . VAL A 1 98 ? -14.898 12.125 -2.547 1 98.88 98 VAL A C 1
ATOM 728 O O . VAL A 1 98 ? -13.898 12.188 -3.27 1 98.88 98 VAL A O 1
ATOM 731 N N . SER A 1 99 ? -15.836 11.156 -2.715 1 98.62 99 SER A N 1
ATOM 732 C CA . SER A 1 99 ? -15.742 10.203 -3.816 1 98.62 99 SER A CA 1
ATOM 733 C C . SER A 1 99 ? -16.172 10.844 -5.137 1 98.62 99 SER A C 1
ATOM 735 O O . SER A 1 99 ? -16.031 10.234 -6.199 1 98.62 99 SER A O 1
ATOM 737 N N . ASP A 1 100 ? -16.703 12.031 -5.074 1 98.62 100 ASP A N 1
ATOM 738 C CA . ASP A 1 100 ? -17.188 12.758 -6.246 1 98.62 100 ASP A CA 1
ATOM 739 C C . ASP A 1 100 ? -16.312 13.984 -6.52 1 98.62 100 ASP A C 1
ATOM 741 O O . ASP A 1 100 ? -16.375 14.977 -5.793 1 98.62 100 ASP A O 1
ATOM 745 N N . GLU A 1 101 ? -15.602 13.938 -7.602 1 98.25 101 GLU A N 1
ATOM 746 C CA . GLU A 1 101 ? -14.641 14.977 -7.953 1 98.25 101 GLU A CA 1
ATOM 747 C C . GLU A 1 101 ? -15.312 16.344 -8.055 1 98.25 101 GLU A C 1
ATOM 749 O O . GLU A 1 101 ? -14.758 17.344 -7.602 1 98.25 101 GLU A O 1
ATOM 754 N N . ALA A 1 102 ? -16.438 16.391 -8.656 1 98.44 102 ALA A N 1
ATOM 755 C CA . ALA A 1 102 ? -17.156 17.641 -8.812 1 98.44 102 ALA A CA 1
ATOM 756 C C . ALA A 1 102 ? -17.609 18.188 -7.461 1 98.44 102 ALA A C 1
ATOM 758 O O . ALA A 1 102 ? -17.562 19.391 -7.227 1 98.44 102 ALA A O 1
ATOM 759 N N . SER A 1 103 ? -18.109 17.297 -6.629 1 98.81 103 SER A N 1
ATOM 760 C CA . SER A 1 103 ? -18.516 17.688 -5.281 1 98.81 103 SER A CA 1
ATOM 761 C C . SER A 1 103 ? -17.344 18.328 -4.523 1 98.81 103 SER A C 1
ATOM 763 O O . SER A 1 103 ? -17.516 19.344 -3.861 1 98.81 103 SER A O 1
ATOM 765 N N . VAL A 1 104 ? -16.188 17.797 -4.637 1 98.88 104 VAL A N 1
ATOM 766 C CA . VAL A 1 104 ? -15 18.281 -3.947 1 98.88 104 VAL A CA 1
ATOM 767 C C . VAL A 1 104 ? -14.602 19.641 -4.496 1 98.88 104 VAL A C 1
ATOM 769 O O . VAL A 1 104 ? -14.32 20.578 -3.734 1 98.88 104 VAL A O 1
ATOM 772 N N . ALA A 1 105 ? -14.562 19.734 -5.801 1 98.56 105 ALA A N 1
ATOM 773 C CA . ALA A 1 105 ? -14.195 21 -6.434 1 98.56 105 ALA A CA 1
ATOM 774 C C . ALA A 1 105 ? -15.109 22.141 -5.988 1 98.56 105 ALA A C 1
ATOM 776 O O . ALA A 1 105 ? -14.641 23.234 -5.672 1 98.56 105 ALA A O 1
ATOM 777 N N . HIS A 1 106 ? -16.391 21.875 -5.977 1 98.5 106 HIS A N 1
ATOM 778 C CA . HIS A 1 106 ? -17.375 22.859 -5.574 1 98.5 106 HIS A CA 1
ATOM 779 C C . HIS A 1 106 ? -17.188 23.266 -4.113 1 98.5 106 HIS A C 1
ATOM 781 O O . HIS A 1 106 ? -17.234 24.453 -3.777 1 98.5 106 HIS A O 1
ATOM 787 N N . ALA A 1 107 ? -17 22.297 -3.283 1 98.75 107 ALA A N 1
ATOM 788 C CA . ALA A 1 107 ? -16.844 22.562 -1.854 1 98.75 107 ALA A CA 1
ATOM 789 C C . ALA A 1 107 ? -15.594 23.391 -1.587 1 98.75 107 ALA A C 1
ATOM 791 O O . ALA A 1 107 ? -15.633 24.344 -0.794 1 98.75 107 ALA A O 1
ATOM 792 N N . VAL A 1 108 ? -14.477 23.062 -2.211 1 98.56 108 VAL A N 1
ATOM 793 C CA . VAL A 1 108 ? -13.227 23.781 -1.978 1 98.56 108 VAL A CA 1
ATOM 794 C C . VAL A 1 108 ? -13.328 25.203 -2.523 1 98.56 108 VAL A C 1
ATOM 796 O O . VAL A 1 108 ? -12.812 26.141 -1.923 1 98.56 108 VAL A O 1
ATOM 799 N N . GLU A 1 109 ? -13.961 25.328 -3.643 1 97.69 109 GLU A N 1
ATOM 800 C CA . GLU A 1 109 ? -14.203 26.656 -4.176 1 97.69 109 GLU A CA 1
ATOM 801 C C . GLU A 1 109 ? -14.992 27.516 -3.189 1 97.69 109 GLU A C 1
ATOM 803 O O . GLU A 1 109 ? -14.664 28.672 -2.955 1 97.69 109 GLU A O 1
ATOM 808 N N . GLU A 1 110 ? -16.031 26.922 -2.705 1 98 110 GLU A N 1
ATOM 809 C CA . GLU A 1 110 ? -16.844 27.625 -1.709 1 98 110 GLU A CA 1
ATOM 810 C C . GLU A 1 110 ? -16 28.016 -0.498 1 98 110 GLU A C 1
ATOM 812 O O . GLU A 1 110 ? -16.125 29.141 0.007 1 98 110 GLU A O 1
ATOM 817 N N . ILE A 1 111 ? -15.164 27.156 0.002 1 98.56 111 ILE A N 1
ATOM 818 C CA . ILE A 1 111 ? -14.297 27.438 1.14 1 98.56 111 ILE A CA 1
ATOM 819 C C . ILE A 1 111 ? -13.391 28.625 0.824 1 98.56 111 ILE A C 1
ATOM 821 O O . ILE A 1 111 ? -13.297 29.562 1.614 1 98.56 111 ILE A O 1
ATOM 825 N N . GLU A 1 112 ? -12.742 28.594 -0.286 1 96.19 112 GLU A N 1
ATOM 826 C CA . GLU A 1 112 ? -11.75 29.594 -0.657 1 96.19 112 GLU A CA 1
ATOM 827 C C . GLU A 1 112 ? -12.398 30.953 -0.854 1 96.19 112 GLU A C 1
ATOM 829 O O . GLU A 1 112 ? -11.852 31.984 -0.423 1 96.19 112 GLU A O 1
ATOM 834 N N . THR A 1 113 ? -13.555 30.984 -1.436 1 95.31 113 THR A N 1
ATOM 835 C CA . THR A 1 113 ? -14.172 32.25 -1.807 1 95.31 113 THR A CA 1
ATOM 836 C C . THR A 1 113 ? -14.93 32.844 -0.624 1 95.31 113 THR A C 1
ATOM 838 O O . THR A 1 113 ? -14.938 34.062 -0.442 1 95.31 113 THR A O 1
ATOM 841 N N . THR A 1 114 ? -15.484 31.984 0.204 1 95.62 114 THR A N 1
ATOM 842 C CA . THR A 1 114 ? -16.438 32.5 1.177 1 95.62 114 THR A CA 1
ATOM 843 C C . THR A 1 114 ? -15.898 32.375 2.596 1 95.62 114 THR A C 1
ATOM 845 O O . THR A 1 114 ? -16.266 33.125 3.486 1 95.62 114 THR A O 1
ATOM 848 N N . MET A 1 115 ? -15.008 31.469 2.795 1 95.62 115 MET A N 1
ATOM 849 C CA . MET A 1 115 ? -14.664 31.156 4.18 1 95.62 115 MET A CA 1
ATOM 850 C C . MET A 1 115 ? -13.25 31.609 4.512 1 95.62 115 MET A C 1
ATOM 852 O O . MET A 1 115 ? -12.953 31.953 5.656 1 95.62 115 MET A O 1
ATOM 856 N N . THR A 1 116 ? -12.414 31.594 3.566 1 94.69 116 THR A N 1
ATOM 857 C CA . THR A 1 116 ? -11.039 32 3.807 1 94.69 116 THR A CA 1
ATOM 858 C C . THR A 1 116 ? -10.766 33.375 3.176 1 94.69 116 THR A C 1
ATOM 860 O O . THR A 1 116 ? -9.656 33.906 3.271 1 94.69 116 THR A O 1
ATOM 863 N N . ASP A 1 117 ? -11.695 33.938 2.49 1 91 117 ASP A N 1
ATOM 864 C CA . ASP A 1 117 ? -11.594 35.25 1.819 1 91 117 ASP A CA 1
ATOM 865 C C . ASP A 1 117 ? -10.43 35.25 0.835 1 91 117 ASP A C 1
ATOM 867 O O . ASP A 1 117 ? -9.625 36.188 0.835 1 91 117 ASP A O 1
ATOM 871 N N . GLY A 1 118 ? -10.242 34.125 0.185 1 91.19 118 GLY A N 1
ATOM 872 C CA . GLY A 1 118 ? -9.242 34.031 -0.864 1 91.19 118 GLY A CA 1
ATOM 873 C C . GLY A 1 118 ? -7.848 33.719 -0.335 1 91.19 118 GLY A C 1
ATOM 874 O O . GLY A 1 118 ? -6.906 33.562 -1.111 1 91.19 118 GLY A O 1
ATOM 875 N N . ALA A 1 119 ? -7.66 33.656 0.958 1 93.06 119 ALA A N 1
ATOM 876 C CA . ALA A 1 119 ? -6.348 33.438 1.564 1 93.06 119 ALA A CA 1
ATOM 877 C C . ALA A 1 119 ? -5.871 32 1.379 1 93.06 119 ALA A C 1
ATOM 879 O O . ALA A 1 119 ? -4.68 31.719 1.511 1 93.06 119 ALA A O 1
ATOM 880 N N . GLY A 1 120 ? -6.805 31.078 1.066 1 95.38 120 GLY A N 1
ATOM 881 C CA . GLY A 1 120 ? -6.453 29.672 0.841 1 95.38 120 GLY A CA 1
ATOM 882 C C . GLY A 1 120 ? -6.352 28.875 2.123 1 95.38 120 GLY A C 1
ATOM 883 O O . GLY A 1 120 ? -6.438 29.438 3.221 1 95.38 120 GLY A O 1
ATOM 884 N N . LEU A 1 121 ? -6.176 27.562 1.986 1 98.5 121 LEU A N 1
ATOM 885 C CA . LEU A 1 121 ? -6.031 26.641 3.1 1 98.5 121 LEU A CA 1
ATOM 886 C C . LEU A 1 121 ? -4.559 26.391 3.412 1 98.5 121 LEU A C 1
ATOM 888 O O . LEU A 1 121 ? -3.742 26.234 2.5 1 98.5 121 LEU A O 1
ATOM 892 N N . ASP A 1 122 ? -4.215 26.344 4.688 1 98.69 122 ASP A N 1
ATOM 893 C CA . ASP A 1 122 ? -2.855 26.062 5.137 1 98.69 122 ASP A CA 1
ATOM 894 C C . ASP A 1 122 ? -2.691 24.578 5.5 1 98.69 122 ASP A C 1
ATOM 896 O O . ASP A 1 122 ? -1.591 24.031 5.414 1 98.69 122 ASP A O 1
ATOM 900 N N . LEU A 1 123 ? -3.76 23.984 5.977 1 98.94 123 LEU A N 1
ATOM 901 C CA . LEU A 1 123 ? -3.766 22.625 6.48 1 98.94 123 LEU A CA 1
ATOM 902 C C . LEU A 1 123 ? -4.992 21.859 5.984 1 98.94 123 LEU A C 1
ATOM 904 O O . LEU A 1 123 ? -6.117 22.359 6.102 1 98.94 123 LEU A O 1
ATOM 908 N N . VAL A 1 124 ? -4.75 20.75 5.387 1 98.94 124 VAL A N 1
ATOM 909 C CA . VAL A 1 124 ? -5.844 19.891 4.961 1 98.94 124 VAL A CA 1
ATOM 910 C C . VAL A 1 124 ? -5.66 18.5 5.539 1 98.94 124 VAL A C 1
ATOM 912 O O . VAL A 1 124 ? -4.594 17.891 5.391 1 98.94 124 VAL A O 1
ATOM 915 N N . VAL A 1 125 ? -6.641 17.984 6.238 1 99 125 VAL A N 1
ATOM 916 C CA . VAL A 1 125 ? -6.656 16.641 6.793 1 99 125 VAL A CA 1
ATOM 917 C C . VAL A 1 125 ? -7.68 15.781 6.047 1 99 125 VAL A C 1
ATOM 919 O O . VAL A 1 125 ? -8.891 15.945 6.234 1 99 125 VAL A O 1
ATOM 922 N N . CYS A 1 126 ? -7.195 14.922 5.203 1 98.94 126 CYS A N 1
ATOM 923 C CA . CYS A 1 126 ? -8.047 13.953 4.523 1 98.94 126 CYS A CA 1
ATOM 924 C C . CYS A 1 126 ? -8.375 12.773 5.438 1 98.94 126 CYS A C 1
ATOM 926 O O . CYS A 1 126 ? -7.648 11.781 5.457 1 98.94 126 CYS A O 1
ATOM 928 N N . ASN A 1 127 ? -9.531 12.867 6.074 1 98.88 127 ASN A N 1
ATOM 929 C CA . ASN A 1 127 ? -9.859 11.914 7.125 1 98.88 127 ASN A CA 1
ATOM 930 C C . ASN A 1 127 ? -11.047 11.039 6.738 1 98.88 127 ASN A C 1
ATOM 932 O O . ASN A 1 127 ? -11.266 9.984 7.336 1 98.88 127 ASN A O 1
ATOM 936 N N . ALA A 1 128 ? -11.812 11.453 5.719 1 98.62 128 ALA A N 1
ATOM 937 C CA . ALA A 1 128 ? -12.977 10.664 5.297 1 98.62 128 ALA A CA 1
ATOM 938 C C . ALA A 1 128 ? -12.562 9.258 4.875 1 98.62 128 ALA A C 1
ATOM 940 O O . ALA A 1 128 ? -11.57 9.086 4.16 1 98.62 128 ALA A O 1
ATOM 941 N N . GLY A 1 129 ? -13.227 8.281 5.344 1 97.81 129 GLY A N 1
ATOM 942 C CA . GLY A 1 129 ? -12.953 6.895 5.012 1 97.81 129 GLY A CA 1
ATOM 943 C C . GLY A 1 129 ? -13.836 5.914 5.754 1 97.81 129 GLY A C 1
ATOM 944 O O . GLY A 1 129 ? -14.586 6.301 6.648 1 97.81 129 GLY A O 1
ATOM 945 N N . PHE A 1 130 ? -13.781 4.668 5.328 1 97.62 130 PHE A N 1
ATOM 946 C CA . PHE A 1 130 ? -14.539 3.613 5.996 1 97.62 130 PHE A CA 1
ATOM 947 C C . PHE A 1 130 ? -14.016 2.24 5.594 1 97.62 130 PHE A C 1
ATOM 949 O O . PHE A 1 130 ? -13.18 2.127 4.695 1 97.62 130 PHE A O 1
ATOM 956 N N . SER A 1 131 ? -14.43 1.226 6.352 1 97.88 131 SER A N 1
ATOM 957 C CA . SER A 1 131 ? -14.008 -0.144 6.074 1 97.88 131 SER A CA 1
ATOM 958 C C . SER A 1 131 ? -15.203 -1.095 6.059 1 97.88 131 SER A C 1
ATOM 960 O O . SER A 1 131 ? -16.188 -0.871 6.758 1 97.88 131 SER A O 1
ATOM 962 N N . ILE A 1 132 ? -15.18 -2.055 5.227 1 97.69 132 ILE A N 1
ATOM 963 C CA . ILE A 1 132 ? -16.047 -3.23 5.234 1 97.69 132 ILE A CA 1
ATOM 964 C C . ILE A 1 132 ? -15.203 -4.484 5.473 1 97.69 132 ILE A C 1
ATOM 966 O O . ILE A 1 132 ? -14.711 -5.102 4.523 1 97.69 132 ILE A O 1
ATOM 970 N N . PRO A 1 133 ? -15.047 -4.84 6.738 1 97.44 133 PRO A N 1
ATOM 971 C CA . PRO A 1 133 ? -14.141 -5.938 7.098 1 97.44 133 PRO A CA 1
ATOM 972 C C . PRO A 1 133 ? -14.781 -7.312 6.934 1 97.44 133 PRO A C 1
ATOM 974 O O . PRO A 1 133 ? -15.18 -7.934 7.922 1 97.44 133 PRO A O 1
ATOM 977 N N . ALA A 1 134 ? -14.891 -7.812 5.754 1 97.75 134 ALA A N 1
ATOM 978 C CA . ALA A 1 134 ? -15.461 -9.109 5.395 1 97.75 134 ALA A CA 1
ATOM 979 C C . ALA A 1 134 ? -14.492 -9.914 4.527 1 97.75 134 ALA A C 1
ATOM 981 O O . ALA A 1 134 ? -13.523 -9.367 4 1 97.75 134 ALA A O 1
ATOM 982 N N . ARG A 1 135 ? -14.742 -11.242 4.473 1 98.06 135 ARG A N 1
ATOM 983 C CA . ARG A 1 135 ? -13.969 -12.047 3.529 1 98.06 135 ARG A CA 1
ATOM 984 C C . ARG A 1 135 ? -14.109 -11.5 2.111 1 98.06 135 ARG A C 1
ATOM 986 O O . ARG A 1 135 ? -15.172 -11.008 1.728 1 98.06 135 ARG A O 1
ATOM 993 N N . PHE A 1 136 ? -13.047 -11.656 1.336 1 98.56 136 PHE A N 1
ATOM 994 C CA . PHE A 1 136 ? -13.07 -11.125 -0.022 1 98.56 136 PHE A CA 1
ATOM 995 C C . PHE A 1 136 ? -14.219 -11.719 -0.82 1 98.56 136 PHE A C 1
ATOM 997 O O . PHE A 1 136 ? -14.938 -11.008 -1.519 1 98.56 136 PHE A O 1
ATOM 1004 N N . VAL A 1 137 ? -14.469 -13.008 -0.679 1 97.44 137 VAL A N 1
ATOM 1005 C CA . VAL A 1 137 ? -15.484 -13.711 -1.452 1 97.44 137 VAL A CA 1
ATOM 1006 C C . VAL A 1 137 ? -16.875 -13.219 -1.049 1 97.44 137 VAL A C 1
ATOM 1008 O O . VAL A 1 137 ? -17.828 -13.344 -1.816 1 97.44 137 VAL A O 1
ATOM 1011 N N . ASP A 1 138 ? -16.969 -12.641 0.131 1 97.5 138 ASP A N 1
ATOM 1012 C CA . ASP A 1 138 ? -18.25 -12.164 0.649 1 97.5 138 ASP A CA 1
ATOM 1013 C C . ASP A 1 138 ? -18.391 -10.664 0.442 1 97.5 138 ASP A C 1
ATOM 1015 O O . ASP A 1 138 ? -19.391 -10.07 0.855 1 97.5 138 ASP A O 1
ATOM 1019 N N . THR A 1 139 ? -17.438 -9.992 -0.078 1 97.88 139 THR A N 1
ATOM 1020 C CA . THR A 1 139 ? -17.469 -8.562 -0.363 1 97.88 139 THR A CA 1
ATOM 1021 C C . THR A 1 139 ? -17.859 -8.305 -1.818 1 97.88 139 THR A C 1
ATOM 1023 O O . THR A 1 139 ? -17.172 -8.758 -2.734 1 97.88 139 THR A O 1
ATOM 1026 N N . SER A 1 140 ? -18.922 -7.59 -2.068 1 97.94 140 SER A N 1
ATOM 1027 C CA . SER A 1 140 ? -19.391 -7.344 -3.428 1 97.94 140 SER A CA 1
ATOM 1028 C C . SER A 1 140 ? -18.406 -6.473 -4.203 1 97.94 140 SER A C 1
ATOM 1030 O O . SER A 1 140 ? -17.609 -5.762 -3.604 1 97.94 140 SER A O 1
ATOM 1032 N N . SER A 1 141 ? -18.469 -6.555 -5.531 1 97.88 141 SER A N 1
ATOM 1033 C CA . SER A 1 141 ? -17.656 -5.691 -6.371 1 97.88 141 SER A CA 1
ATOM 1034 C C . SER A 1 141 ? -17.922 -4.219 -6.082 1 97.88 141 SER A C 1
ATOM 1036 O O . SER A 1 141 ? -17 -3.396 -6.113 1 97.88 141 SER A O 1
ATOM 1038 N N . GLU A 1 142 ? -19.094 -3.936 -5.844 1 98.06 142 GLU A N 1
ATOM 1039 C CA . GLU A 1 142 ? -19.484 -2.564 -5.535 1 98.06 142 GLU A CA 1
ATOM 1040 C C . GLU A 1 142 ? -18.844 -2.096 -4.223 1 98.06 142 GLU A C 1
ATOM 1042 O O . GLU A 1 142 ? -18.391 -0.959 -4.125 1 98.06 142 GLU A O 1
ATOM 1047 N N . ASP A 1 143 ? -18.859 -2.953 -3.227 1 98.06 143 ASP A N 1
ATOM 1048 C CA . ASP A 1 143 ? -18.281 -2.602 -1.93 1 98.06 143 ASP A CA 1
ATOM 1049 C C . ASP A 1 143 ? -16.781 -2.385 -2.033 1 98.06 143 ASP A C 1
ATOM 1051 O O . ASP A 1 143 ? -16.234 -1.47 -1.411 1 98.06 143 ASP A O 1
ATOM 1055 N N . VAL A 1 144 ? -16.109 -3.252 -2.781 1 98.62 144 VAL A N 1
ATOM 1056 C CA . VAL A 1 144 ? -14.68 -3.086 -3.002 1 98.62 144 VAL A CA 1
ATOM 1057 C C . VAL A 1 144 ? -14.414 -1.732 -3.656 1 98.62 144 VAL A C 1
ATOM 1059 O O . VAL A 1 144 ? -13.531 -0.989 -3.223 1 98.62 144 VAL A O 1
ATOM 1062 N N . ARG A 1 145 ? -15.164 -1.423 -4.664 1 98.5 145 ARG A N 1
ATOM 1063 C CA . ARG A 1 145 ? -15.016 -0.171 -5.398 1 98.5 145 ARG A CA 1
ATOM 1064 C C . ARG A 1 145 ? -15.305 1.028 -4.504 1 98.5 145 ARG A C 1
ATOM 1066 O O . ARG A 1 145 ? -14.57 2.018 -4.523 1 98.5 145 ARG A O 1
ATOM 1073 N N . LYS A 1 146 ? -16.328 0.932 -3.771 1 98.56 146 LYS A N 1
ATOM 1074 C CA . LYS A 1 146 ? -16.719 2.035 -2.902 1 98.56 146 LYS A CA 1
ATOM 1075 C C . LYS A 1 146 ? -15.625 2.369 -1.898 1 98.56 146 LYS A C 1
ATOM 1077 O O . LYS A 1 146 ? -15.367 3.541 -1.616 1 98.56 146 LYS A O 1
ATOM 1082 N N . MET A 1 147 ? -14.977 1.406 -1.312 1 98.75 147 MET A N 1
ATOM 1083 C CA . MET A 1 147 ? -13.898 1.65 -0.361 1 98.75 147 MET A CA 1
ATOM 1084 C C . MET A 1 147 ? -12.734 2.375 -1.032 1 98.75 147 MET A C 1
ATOM 1086 O O . MET A 1 147 ? -12.156 3.293 -0.452 1 98.75 147 MET A O 1
ATOM 1090 N N . MET A 1 148 ? -12.422 1.954 -2.27 1 98.88 148 MET A N 1
ATOM 1091 C CA . MET A 1 148 ? -11.344 2.623 -2.988 1 98.88 148 MET A CA 1
ATOM 1092 C C . MET A 1 148 ? -11.734 4.051 -3.348 1 98.88 148 MET A C 1
ATOM 1094 O O . MET A 1 148 ? -10.914 4.969 -3.24 1 98.88 148 MET A O 1
ATOM 1098 N N . GLU A 1 149 ? -13 4.25 -3.729 1 98.88 149 GLU A N 1
ATOM 1099 C CA . GLU A 1 149 ? -13.5 5.555 -4.141 1 98.88 149 GLU A CA 1
ATOM 1100 C C . GLU A 1 149 ? -13.453 6.559 -2.992 1 98.88 149 GLU A C 1
ATOM 1102 O O . GLU A 1 149 ? -13.07 7.715 -3.186 1 98.88 149 GLU A O 1
ATOM 1107 N N . VAL A 1 150 ? -13.766 6.105 -1.869 1 98.88 150 VAL A N 1
ATOM 1108 C CA . VAL A 1 150 ? -13.859 7.02 -0.733 1 98.88 150 VAL A CA 1
ATOM 1109 C C . VAL A 1 150 ? -12.484 7.164 -0.08 1 98.88 150 VAL A C 1
ATOM 1111 O O . VAL A 1 150 ? -12.016 8.281 0.148 1 98.88 150 VAL A O 1
ATOM 1114 N N . ASN A 1 151 ? -11.859 6.051 0.21 1 98.94 151 ASN A N 1
ATOM 1115 C CA . ASN A 1 151 ? -10.648 6.062 1.026 1 98.94 151 ASN A CA 1
ATOM 1116 C C . ASN A 1 151 ? -9.461 6.641 0.262 1 98.94 151 ASN A C 1
ATOM 1118 O O . ASN A 1 151 ? -8.688 7.426 0.812 1 98.94 151 ASN A O 1
ATOM 1122 N N . PHE A 1 152 ? -9.305 6.234 -0.995 1 98.94 152 PHE A N 1
ATOM 1123 C CA . PHE A 1 152 ? -8.125 6.652 -1.747 1 98.94 152 PHE A CA 1
ATOM 1124 C C . PHE A 1 152 ? -8.461 7.82 -2.67 1 98.94 152 PHE A C 1
ATOM 1126 O O . PHE A 1 152 ? -7.867 8.891 -2.566 1 98.94 152 PHE A O 1
ATOM 1133 N N . PHE A 1 153 ? -9.445 7.605 -3.568 1 98.94 153 PHE A N 1
ATOM 1134 C CA . PHE A 1 153 ? -9.75 8.656 -4.531 1 98.94 153 PHE A CA 1
ATOM 1135 C C . PHE A 1 153 ? -10.289 9.898 -3.824 1 98.94 153 PHE A C 1
ATOM 1137 O O . PHE A 1 153 ? -10.086 11.016 -4.289 1 98.94 153 PHE A O 1
ATOM 1144 N N . GLY A 1 154 ? -10.938 9.695 -2.697 1 98.94 154 GLY A N 1
ATOM 1145 C CA . GLY A 1 154 ? -11.336 10.844 -1.901 1 98.94 154 GLY A CA 1
ATOM 1146 C C . GLY A 1 154 ? -10.172 11.766 -1.566 1 98.94 154 GLY A C 1
ATOM 1147 O O . GLY A 1 154 ? -10.297 12.992 -1.661 1 98.94 154 GLY A O 1
ATOM 1148 N N . CYS A 1 155 ? -9.031 11.18 -1.139 1 98.94 155 CYS A N 1
ATOM 1149 C CA . CYS A 1 155 ? -7.828 11.961 -0.891 1 98.94 155 CYS A CA 1
ATOM 1150 C C . CYS A 1 155 ? -7.328 12.617 -2.174 1 98.94 155 CYS A C 1
ATOM 1152 O O . CYS A 1 155 ? -6.965 13.789 -2.172 1 98.94 155 CYS A O 1
ATOM 1154 N N . VAL A 1 156 ? -7.324 11.836 -3.262 1 98.94 156 VAL A N 1
ATOM 1155 C CA . VAL A 1 156 ? -6.82 12.305 -4.551 1 98.94 156 VAL A CA 1
ATOM 1156 C C . VAL A 1 156 ? -7.605 13.539 -4.996 1 98.94 156 VAL A C 1
ATOM 1158 O O . VAL A 1 156 ? -7.016 14.539 -5.418 1 98.94 156 VAL A O 1
ATOM 1161 N N . HIS A 1 157 ? -8.93 13.453 -4.902 1 98.88 157 HIS A N 1
ATOM 1162 C CA . HIS A 1 157 ? -9.789 14.555 -5.344 1 98.88 157 HIS A CA 1
ATOM 1163 C C . HIS A 1 157 ? -9.531 15.82 -4.535 1 98.88 157 HIS A C 1
ATOM 1165 O O . HIS A 1 157 ? -9.43 16.906 -5.098 1 98.88 157 HIS A O 1
ATOM 1171 N N . VAL A 1 158 ? -9.414 15.688 -3.246 1 98.88 158 VAL A N 1
ATOM 1172 C CA . VAL A 1 158 ? -9.219 16.844 -2.375 1 98.88 158 VAL A CA 1
ATOM 1173 C C . VAL A 1 158 ? -7.852 17.469 -2.652 1 98.88 158 VAL A C 1
ATOM 1175 O O . VAL A 1 158 ? -7.746 18.688 -2.836 1 98.88 158 VAL A O 1
ATOM 1178 N N . ILE A 1 159 ? -6.824 16.672 -2.701 1 98.88 159 ILE A N 1
ATOM 1179 C CA . ILE A 1 159 ? -5.457 17.156 -2.859 1 98.88 159 ILE A CA 1
ATOM 1180 C C . ILE A 1 159 ? -5.297 17.828 -4.223 1 98.88 159 ILE A C 1
ATOM 1182 O O . ILE A 1 159 ? -4.609 18.828 -4.348 1 98.88 159 ILE A O 1
ATOM 1186 N N . ARG A 1 160 ? -5.926 17.219 -5.258 1 98.44 160 ARG A N 1
ATOM 1187 C CA . ARG A 1 160 ? -5.828 17.781 -6.602 1 98.44 160 ARG A CA 1
ATOM 1188 C C . ARG A 1 160 ? -6.309 19.234 -6.625 1 98.44 160 ARG A C 1
ATOM 1190 O O . ARG A 1 160 ? -5.758 20.062 -7.352 1 98.44 160 ARG A O 1
ATOM 1197 N N . VAL A 1 161 ? -7.281 19.547 -5.852 1 98.31 161 VAL A N 1
ATOM 1198 C CA . VAL A 1 161 ? -7.891 20.875 -5.891 1 98.31 161 VAL A CA 1
ATOM 1199 C C . VAL A 1 161 ? -7.113 21.828 -4.988 1 98.31 161 VAL A C 1
ATOM 1201 O O . VAL A 1 161 ? -6.938 23 -5.324 1 98.31 161 VAL A O 1
ATOM 1204 N N . VAL A 1 162 ? -6.516 21.406 -3.881 1 98.44 162 VAL A N 1
ATOM 1205 C CA . VAL A 1 162 ? -5.977 22.328 -2.889 1 98.44 162 VAL A CA 1
ATOM 1206 C C . VAL A 1 162 ? -4.48 22.531 -3.125 1 98.44 162 VAL A C 1
ATOM 1208 O O . VAL A 1 162 ? -3.912 23.562 -2.746 1 98.44 162 VAL A O 1
ATOM 1211 N N . LEU A 1 163 ? -3.824 21.578 -3.717 1 98.44 163 LEU A N 1
ATOM 1212 C CA . LEU A 1 163 ? -2.367 21.516 -3.775 1 98.44 163 LEU A CA 1
ATOM 1213 C C . LEU A 1 163 ? -1.809 22.672 -4.598 1 98.44 163 LEU A C 1
ATOM 1215 O O . LEU A 1 163 ? -0.839 23.328 -4.191 1 98.44 163 LEU A O 1
ATOM 1219 N N . PRO A 1 164 ? -2.412 23.016 -5.801 1 97.75 164 PRO A N 1
ATOM 1220 C CA . PRO A 1 164 ? -1.827 24.078 -6.621 1 97.75 164 PRO A CA 1
ATOM 1221 C C . PRO A 1 164 ? -1.704 25.406 -5.871 1 97.75 164 PRO A C 1
ATOM 1223 O O . PRO A 1 164 ? -0.666 26.062 -5.949 1 97.75 164 PRO A O 1
ATOM 1226 N N . ALA A 1 165 ? -2.697 25.781 -5.148 1 97.44 165 ALA A N 1
ATOM 1227 C CA . ALA A 1 165 ? -2.656 27.031 -4.398 1 97.44 165 ALA A CA 1
ATOM 1228 C C . ALA A 1 165 ? -1.603 26.969 -3.297 1 97.44 165 ALA A C 1
ATOM 1230 O O . ALA A 1 165 ? -0.938 27.969 -3.016 1 97.44 165 ALA A O 1
ATOM 1231 N N . MET A 1 166 ? -1.445 25.844 -2.617 1 98.25 166 MET A N 1
ATOM 1232 C CA . MET A 1 166 ? -0.416 25.672 -1.597 1 98.25 166 MET A CA 1
ATOM 1233 C C . MET A 1 166 ? 0.978 25.812 -2.199 1 98.25 166 MET A C 1
ATOM 1235 O O . MET A 1 166 ? 1.851 26.453 -1.606 1 98.25 166 MET A O 1
ATOM 1239 N N . LEU A 1 167 ? 1.162 25.172 -3.338 1 97.75 167 LEU A N 1
ATOM 1240 C CA . LEU A 1 167 ? 2.459 25.234 -4.004 1 97.75 167 LEU A CA 1
ATOM 1241 C C . LEU A 1 167 ? 2.787 26.672 -4.43 1 97.75 167 LEU A C 1
ATOM 1243 O O . LEU A 1 167 ? 3.934 27.109 -4.32 1 97.75 167 LEU A O 1
ATOM 1247 N N . GLU A 1 168 ? 1.805 27.406 -4.891 1 96.88 168 GLU A N 1
ATOM 1248 C CA . GLU A 1 168 ? 1.995 28.797 -5.285 1 96.88 168 GLU A CA 1
ATOM 1249 C C . GLU A 1 168 ? 2.445 29.641 -4.102 1 96.88 168 GLU A C 1
ATOM 1251 O O . GLU A 1 168 ? 3.289 30.531 -4.254 1 96.88 168 GLU A O 1
ATOM 1256 N N . ARG A 1 169 ? 1.942 29.375 -2.979 1 97 169 ARG A N 1
ATOM 1257 C CA . ARG A 1 169 ? 2.262 30.141 -1.78 1 97 169 ARG A CA 1
ATOM 1258 C C . ARG A 1 169 ? 3.49 29.578 -1.077 1 97 169 ARG A C 1
ATOM 1260 O O . ARG A 1 169 ? 3.994 30.172 -0.121 1 97 169 ARG A O 1
ATOM 1267 N N . HIS A 1 170 ? 3.982 28.438 -1.505 1 97.44 170 HIS A N 1
ATOM 1268 C CA . HIS A 1 170 ? 5.105 27.719 -0.902 1 97.44 170 HIS A CA 1
ATOM 1269 C C . HIS A 1 170 ? 4.859 27.469 0.582 1 97.44 170 HIS A C 1
ATOM 1271 O O . HIS A 1 170 ? 5.746 27.688 1.409 1 97.44 170 HIS A O 1
ATOM 1277 N N . TYR A 1 171 ? 3.607 27.078 0.843 1 97.94 171 TYR A N 1
ATOM 1278 C CA . TYR A 1 171 ? 3.234 26.828 2.23 1 97.94 171 TYR A CA 1
ATOM 1279 C C . TYR A 1 171 ? 2.02 25.922 2.311 1 97.94 171 TYR A C 1
ATOM 1281 O O . TYR A 1 171 ? 1.022 26.141 1.617 1 97.94 171 TYR A O 1
ATOM 1289 N N . GLY A 1 172 ? 2.119 24.953 3.176 1 98.31 172 GLY A N 1
ATOM 1290 C CA . GLY A 1 172 ? 0.969 24.078 3.379 1 98.31 172 GLY A CA 1
ATOM 1291 C C . GLY A 1 172 ? 1.329 22.75 4.012 1 98.31 172 GLY A C 1
ATOM 1292 O O . GLY A 1 172 ? 2.482 22.328 3.951 1 98.31 172 GLY A O 1
ATOM 1293 N N . ARG A 1 173 ? 0.397 22.141 4.688 1 98.81 173 ARG A N 1
ATOM 1294 C CA . ARG A 1 173 ? 0.489 20.812 5.266 1 98.81 173 ARG A CA 1
ATOM 1295 C C . ARG A 1 173 ? -0.706 19.953 4.859 1 98.81 173 ARG A C 1
ATOM 1297 O O . ARG A 1 173 ? -1.853 20.391 4.941 1 98.81 173 ARG A O 1
ATOM 1304 N N . ILE A 1 174 ? -0.42 18.828 4.332 1 98.94 174 ILE A N 1
ATOM 1305 C CA . ILE A 1 174 ? -1.456 17.875 3.945 1 98.94 174 ILE A CA 1
ATOM 1306 C C . ILE A 1 174 ? -1.324 16.594 4.777 1 98.94 174 ILE A C 1
ATOM 1308 O O . ILE A 1 174 ? -0.245 16 4.852 1 98.94 174 ILE A O 1
ATOM 1312 N N . VAL A 1 175 ? -2.355 16.203 5.453 1 98.94 175 VAL A N 1
ATOM 1313 C CA . VAL A 1 175 ? -2.393 15.008 6.289 1 98.94 175 VAL A CA 1
ATOM 1314 C C . VAL A 1 175 ? -3.373 14 5.699 1 98.94 175 VAL A C 1
ATOM 1316 O O . VAL A 1 175 ? -4.555 14.305 5.512 1 98.94 175 VAL A O 1
ATOM 1319 N N . LEU A 1 176 ? -2.906 12.852 5.336 1 98.94 176 LEU A N 1
ATOM 1320 C CA . LEU A 1 176 ? -3.754 11.781 4.824 1 98.94 176 LEU A CA 1
ATOM 1321 C C . LEU A 1 176 ? -3.938 10.68 5.871 1 98.94 176 LEU A C 1
ATOM 1323 O O . LEU A 1 176 ? -2.957 10.109 6.352 1 98.94 176 LEU A O 1
ATOM 1327 N N . VAL A 1 177 ? -5.164 10.383 6.203 1 98.94 177 VAL A N 1
ATOM 1328 C CA . VAL A 1 177 ? -5.434 9.375 7.227 1 98.94 177 VAL A CA 1
ATOM 1329 C C . VAL A 1 177 ? -5.57 8 6.582 1 98.94 177 VAL A C 1
ATOM 1331 O O . VAL A 1 177 ? -6.535 7.742 5.855 1 98.94 177 VAL A O 1
ATOM 1334 N N . SER A 1 178 ? -4.625 7.227 6.781 1 98.75 178 SER A N 1
ATOM 1335 C CA . SER A 1 178 ? -4.613 5.82 6.379 1 98.75 178 SER A CA 1
ATOM 1336 C C . SER A 1 178 ? -5.121 4.922 7.5 1 98.75 178 SER A C 1
ATOM 1338 O O . SER A 1 178 ? -6.168 5.188 8.094 1 98.75 178 SER A O 1
ATOM 1340 N N . SER A 1 179 ? -4.387 3.877 7.816 1 98.25 179 SER A N 1
ATOM 1341 C CA . SER A 1 179 ? -4.746 2.918 8.859 1 98.25 179 SER A CA 1
ATOM 1342 C C . SER A 1 179 ? -3.564 2.018 9.211 1 98.25 179 SER A C 1
ATOM 1344 O O . SER A 1 179 ? -2.645 1.85 8.406 1 98.25 179 SER A O 1
ATOM 1346 N N . LEU A 1 180 ? -3.631 1.511 10.414 1 96.69 180 LEU A N 1
ATOM 1347 C CA . LEU A 1 180 ? -2.686 0.453 10.758 1 96.69 180 LEU A CA 1
ATOM 1348 C C . LEU A 1 180 ? -2.82 -0.728 9.805 1 96.69 180 LEU A C 1
ATOM 1350 O O . LEU A 1 180 ? -1.847 -1.441 9.547 1 96.69 180 LEU A O 1
ATOM 1354 N N . ALA A 1 181 ? -3.945 -0.927 9.18 1 96.88 181 ALA A N 1
ATOM 1355 C CA . ALA A 1 181 ? -4.215 -2.012 8.242 1 96.88 181 ALA A CA 1
ATOM 1356 C C . ALA A 1 181 ? -3.35 -1.881 6.992 1 96.88 181 ALA A C 1
ATOM 1358 O O . ALA A 1 181 ? -3.133 -2.859 6.273 1 96.88 181 ALA A O 1
ATOM 1359 N N . SER A 1 182 ? -2.867 -0.676 6.699 1 97.75 182 SER A N 1
ATOM 1360 C CA . SER A 1 182 ? -1.986 -0.485 5.555 1 97.75 182 SER A CA 1
ATOM 1361 C C . SER A 1 182 ? -0.635 -1.155 5.777 1 97.75 182 SER A C 1
ATOM 1363 O O . SER A 1 182 ? 0.079 -1.46 4.82 1 97.75 182 SER A O 1
ATOM 1365 N N . ARG A 1 183 ? -0.257 -1.388 7.031 1 95.81 183 ARG A N 1
ATOM 1366 C CA . ARG A 1 183 ? 0.999 -2.023 7.418 1 95.81 183 ARG A CA 1
ATOM 1367 C C . ARG A 1 183 ? 0.773 -3.469 7.844 1 95.81 183 ARG A C 1
ATOM 1369 O O . ARG A 1 183 ? 1.702 -4.277 7.828 1 95.81 183 ARG A O 1
ATOM 1376 N N . CYS A 1 184 ? -0.398 -3.697 8.266 1 96.19 184 CYS A N 1
ATOM 1377 C CA . CYS A 1 184 ? -0.797 -5.008 8.766 1 96.19 184 CYS A CA 1
ATOM 1378 C C . CYS A 1 184 ? -2.066 -5.492 8.07 1 96.19 184 CYS A C 1
ATOM 1380 O O . CYS A 1 184 ? -3.145 -5.48 8.664 1 96.19 184 CYS A O 1
ATOM 1382 N N . ALA A 1 185 ? -1.858 -5.898 6.871 1 97.56 185 ALA A N 1
ATOM 1383 C CA . ALA A 1 185 ? -2.994 -6.387 6.09 1 97.56 185 ALA A CA 1
ATOM 1384 C C . ALA A 1 185 ? -3.416 -7.781 6.547 1 97.56 185 ALA A C 1
ATOM 1386 O O . ALA A 1 185 ? -2.748 -8.773 6.242 1 97.56 185 ALA A O 1
ATOM 1387 N N . ILE A 1 186 ? -4.523 -7.914 7.234 1 97.31 186 ILE A N 1
ATOM 1388 C CA . ILE A 1 186 ? -4.941 -9.188 7.812 1 97.31 186 ILE A CA 1
ATOM 1389 C C . ILE A 1 186 ? -6.172 -9.703 7.07 1 97.31 186 ILE A C 1
ATOM 1391 O O . ILE A 1 186 ? -6.785 -8.977 6.281 1 97.31 186 ILE A O 1
ATOM 1395 N N . ALA A 1 187 ? -6.555 -10.938 7.371 1 98.38 187 ALA A N 1
ATOM 1396 C CA . ALA A 1 187 ? -7.77 -11.539 6.828 1 98.38 187 ALA A CA 1
ATOM 1397 C C . ALA A 1 187 ? -9 -10.703 7.184 1 98.38 187 ALA A C 1
ATOM 1399 O O . ALA A 1 187 ? -9.125 -10.227 8.312 1 98.38 187 ALA A O 1
ATOM 1400 N N . GLY A 1 188 ? -9.797 -10.461 6.191 1 97.88 188 GLY A N 1
ATOM 1401 C CA . GLY A 1 188 ? -11.008 -9.695 6.406 1 97.88 188 GLY A CA 1
ATOM 1402 C C . GLY A 1 188 ? -10.875 -8.242 5.988 1 97.88 188 GLY A C 1
ATOM 1403 O O . GLY A 1 188 ? -11.883 -7.535 5.855 1 97.88 188 GLY A O 1
ATOM 1404 N N . TYR A 1 189 ? -9.656 -7.789 5.691 1 97.94 189 TYR A N 1
ATOM 1405 C CA . TYR A 1 189 ? -9.406 -6.395 5.344 1 97.94 189 TYR A CA 1
ATOM 1406 C C . TYR A 1 189 ? -8.789 -6.277 3.955 1 97.94 189 TYR A C 1
ATOM 1408 O O . TYR A 1 189 ? -8.117 -5.293 3.648 1 97.94 189 TYR A O 1
ATOM 1416 N N . SER A 1 190 ? -9 -7.258 3.123 1 98.12 190 SER A N 1
ATOM 1417 C CA . SER A 1 190 ? -8.289 -7.285 1.847 1 98.12 190 SER A CA 1
ATOM 1418 C C . SER A 1 190 ? -8.508 -5.996 1.063 1 98.12 190 SER A C 1
ATOM 1420 O O . SER A 1 190 ? -7.551 -5.359 0.623 1 98.12 190 SER A O 1
ATOM 1422 N N . SER A 1 191 ? -9.758 -5.562 0.935 1 98.25 191 SER A N 1
ATOM 1423 C CA . SER A 1 191 ? -10.062 -4.367 0.153 1 98.25 191 SER A CA 1
ATOM 1424 C C . SER A 1 191 ? -9.734 -3.1 0.933 1 98.25 191 SER A C 1
ATOM 1426 O O . SER A 1 191 ? -9.25 -2.121 0.359 1 98.25 191 SER A O 1
ATOM 1428 N N . TYR A 1 192 ? -10.016 -3.102 2.193 1 98.69 192 TYR A N 1
ATOM 1429 C CA . TYR A 1 192 ? -9.742 -1.944 3.039 1 98.69 192 TYR A CA 1
ATOM 1430 C C . TYR A 1 192 ? -8.242 -1.687 3.146 1 98.69 192 TYR A C 1
ATOM 1432 O O . TYR A 1 192 ? -7.781 -0.564 2.928 1 98.69 192 TYR A O 1
ATOM 1440 N N . ALA A 1 193 ? -7.469 -2.764 3.486 1 98.81 193 ALA A N 1
ATOM 1441 C CA . ALA A 1 193 ? -6.016 -2.633 3.59 1 98.81 193 ALA A CA 1
ATOM 1442 C C . ALA A 1 193 ? -5.418 -2.141 2.275 1 98.81 193 ALA A C 1
ATOM 1444 O O . ALA A 1 193 ? -4.488 -1.329 2.275 1 98.81 193 ALA A O 1
ATOM 1445 N N . ALA A 1 194 ? -5.957 -2.629 1.173 1 98.94 194 ALA A N 1
ATOM 1446 C CA . ALA A 1 194 ? -5.492 -2.18 -0.137 1 98.94 194 ALA A CA 1
ATOM 1447 C C . ALA A 1 194 ? -5.691 -0.676 -0.304 1 98.94 194 ALA A C 1
ATOM 1449 O O . ALA A 1 194 ? -4.762 0.042 -0.684 1 98.94 194 ALA A O 1
ATOM 1450 N N . SER A 1 195 ? -6.844 -0.169 0.006 1 98.94 195 SER A N 1
ATOM 1451 C CA . SER A 1 195 ? -7.156 1.245 -0.169 1 98.94 195 SER A CA 1
ATOM 1452 C C . SER A 1 195 ? -6.285 2.119 0.725 1 98.94 195 SER A C 1
ATOM 1454 O O . SER A 1 195 ? -5.824 3.182 0.305 1 98.94 195 SER A O 1
ATOM 1456 N N . LYS A 1 196 ? -6.047 1.676 1.921 1 98.94 196 LYS A N 1
ATOM 1457 C CA . LYS A 1 196 ? -5.289 2.48 2.877 1 98.94 196 LYS A CA 1
ATOM 1458 C C . LYS A 1 196 ? -3.787 2.373 2.617 1 98.94 196 LYS A C 1
ATOM 1460 O O . LYS A 1 196 ? -3.039 3.318 2.875 1 98.94 196 LYS A O 1
ATOM 1465 N N . ALA A 1 197 ? -3.342 1.222 2.062 1 98.88 197 ALA A N 1
ATOM 1466 C CA . ALA A 1 197 ? -1.96 1.134 1.596 1 98.88 197 ALA A CA 1
ATOM 1467 C C . ALA A 1 197 ? -1.71 2.096 0.438 1 98.88 197 ALA A C 1
ATOM 1469 O O . ALA A 1 197 ? -0.631 2.684 0.334 1 98.88 197 ALA A O 1
ATOM 1470 N N . ALA A 1 198 ? -2.686 2.18 -0.422 1 98.94 198 ALA A N 1
ATOM 1471 C CA . ALA A 1 198 ? -2.588 3.148 -1.511 1 98.94 198 ALA A CA 1
ATOM 1472 C C . ALA A 1 198 ? -2.404 4.566 -0.97 1 98.94 198 ALA A C 1
ATOM 1474 O O . ALA A 1 198 ? -1.562 5.32 -1.464 1 98.94 198 ALA A O 1
ATOM 1475 N N . VAL A 1 199 ? -3.119 4.906 0.053 1 98.94 199 VAL A N 1
ATOM 1476 C CA . VAL A 1 199 ? -3.055 6.23 0.664 1 98.94 199 VAL A CA 1
ATOM 1477 C C . VAL A 1 199 ? -1.651 6.48 1.208 1 98.94 199 VAL A C 1
ATOM 1479 O O . VAL A 1 199 ? -1.091 7.562 1.023 1 98.94 199 VAL A O 1
ATOM 1482 N N . ARG A 1 200 ? -1.093 5.531 1.849 1 98.75 200 ARG A N 1
ATOM 1483 C CA . ARG A 1 200 ? 0.226 5.68 2.457 1 98.75 200 ARG A CA 1
ATOM 1484 C C . ARG A 1 200 ? 1.297 5.902 1.395 1 98.75 200 ARG A C 1
ATOM 1486 O O . ARG A 1 200 ? 2.143 6.789 1.535 1 98.75 200 ARG A O 1
ATOM 1493 N N . ALA A 1 201 ? 1.282 5.062 0.348 1 98.81 201 ALA A N 1
ATOM 1494 C CA . ALA A 1 201 ? 2.26 5.215 -0.727 1 98.81 201 ALA A CA 1
ATOM 1495 C C . ALA A 1 201 ? 2.096 6.555 -1.434 1 98.81 201 ALA A C 1
ATOM 1497 O O . ALA A 1 201 ? 3.084 7.215 -1.771 1 98.81 201 ALA A O 1
ATOM 1498 N N . PHE A 1 202 ? 0.854 6.934 -1.637 1 98.94 202 PHE A N 1
ATOM 1499 C CA . PHE A 1 202 ? 0.53 8.211 -2.256 1 98.94 202 PHE A CA 1
ATOM 1500 C C . PHE A 1 202 ? 1.115 9.367 -1.451 1 98.94 202 PHE A C 1
ATOM 1502 O O . PHE A 1 202 ? 1.749 10.266 -2.012 1 98.94 202 PHE A O 1
ATOM 1509 N N . ALA A 1 203 ? 0.974 9.32 -0.167 1 98.88 203 ALA A N 1
ATOM 1510 C CA . ALA A 1 203 ? 1.457 10.359 0.732 1 98.88 203 ALA A CA 1
ATOM 1511 C C . ALA A 1 203 ? 2.973 10.508 0.641 1 98.88 203 ALA A C 1
ATOM 1513 O O . ALA A 1 203 ? 3.496 11.625 0.613 1 98.88 203 ALA A O 1
ATOM 1514 N N . HIS A 1 204 ? 3.648 9.398 0.616 1 98.75 204 HIS A N 1
ATOM 1515 C CA . HIS A 1 204 ? 5.105 9.422 0.59 1 98.75 204 HIS A CA 1
ATOM 1516 C C . HIS A 1 204 ? 5.625 10.07 -0.689 1 98.75 204 HIS A C 1
ATOM 1518 O O . HIS A 1 204 ? 6.488 10.945 -0.639 1 98.75 204 HIS A O 1
ATOM 1524 N N . SER A 1 205 ? 5.109 9.594 -1.816 1 98.75 205 SER A N 1
ATOM 1525 C CA . SER A 1 205 ? 5.535 10.141 -3.1 1 98.75 205 SER A CA 1
ATOM 1526 C C . SER A 1 205 ? 5.207 11.633 -3.199 1 98.75 205 SER A C 1
ATOM 1528 O O . SER A 1 205 ? 6.027 12.422 -3.67 1 98.75 205 SER A O 1
ATOM 1530 N N . LEU A 1 206 ? 4.043 12 -2.738 1 98.75 206 LEU A N 1
ATOM 1531 C CA . LEU A 1 206 ? 3.613 13.391 -2.773 1 98.75 206 LEU A CA 1
ATOM 1532 C C . LEU A 1 206 ? 4.516 14.266 -1.908 1 98.75 206 LEU A C 1
ATOM 1534 O O . LEU A 1 206 ? 4.852 15.383 -2.289 1 98.75 206 LEU A O 1
ATOM 1538 N N . ASP A 1 207 ? 4.82 13.789 -0.713 1 98.81 207 ASP A N 1
ATOM 1539 C CA . ASP A 1 207 ? 5.703 14.539 0.175 1 98.81 207 ASP A CA 1
ATOM 1540 C C . ASP A 1 207 ? 7.055 14.797 -0.487 1 98.81 207 ASP A C 1
ATOM 1542 O O . ASP A 1 207 ? 7.555 15.922 -0.474 1 98.81 207 ASP A O 1
ATOM 1546 N N . MET A 1 208 ? 7.609 13.727 -1.06 1 98.75 208 MET A N 1
ATOM 1547 C CA . MET A 1 208 ? 8.906 13.852 -1.714 1 98.75 208 MET A CA 1
ATOM 1548 C C . MET A 1 208 ? 8.844 14.836 -2.871 1 98.75 208 MET A C 1
ATOM 1550 O O . MET A 1 208 ? 9.742 15.664 -3.039 1 98.75 208 MET A O 1
ATOM 1554 N N . GLU A 1 209 ? 7.809 14.758 -3.596 1 98.12 209 GLU A N 1
ATOM 1555 C CA . GLU A 1 209 ? 7.625 15.547 -4.809 1 98.12 209 GLU A CA 1
ATOM 1556 C C . GLU A 1 209 ? 7.527 17.031 -4.484 1 98.12 209 GLU A C 1
ATOM 1558 O O . GLU A 1 209 ? 7.969 17.875 -5.27 1 98.12 209 GLU A O 1
ATOM 1563 N N . ASN A 1 210 ? 6.992 17.406 -3.281 1 98.12 210 ASN A N 1
ATOM 1564 C CA . ASN A 1 210 ? 6.582 18.797 -3.072 1 98.12 210 ASN A CA 1
ATOM 1565 C C . ASN A 1 210 ? 7.273 19.406 -1.857 1 98.12 210 ASN A C 1
ATOM 1567 O O . ASN A 1 210 ? 7.152 20.609 -1.612 1 98.12 210 ASN A O 1
ATOM 1571 N N . SER A 1 211 ? 8.039 18.609 -1.136 1 98.12 211 SER A N 1
ATOM 1572 C CA . SER A 1 211 ? 8.633 19.031 0.127 1 98.12 211 SER A CA 1
ATOM 1573 C C . SER A 1 211 ? 9.508 20.266 -0.06 1 98.12 211 SER A C 1
ATOM 1575 O O . SER A 1 211 ? 9.492 21.172 0.776 1 98.12 211 SER A O 1
ATOM 1577 N N . CYS A 1 212 ? 10.203 20.359 -1.164 1 97.25 212 CYS A N 1
ATOM 1578 C CA . CYS A 1 212 ? 11.148 21.438 -1.371 1 97.25 212 CYS A CA 1
ATOM 1579 C C . CYS A 1 212 ? 10.422 22.734 -1.755 1 97.25 212 CYS A C 1
ATOM 1581 O O . CYS A 1 212 ? 11.039 23.797 -1.813 1 97.25 212 CYS A O 1
ATOM 1583 N N . LEU A 1 213 ? 9.141 22.656 -1.979 1 97.19 213 LEU A N 1
ATOM 1584 C CA . LEU A 1 213 ? 8.336 23.812 -2.352 1 97.19 213 LEU A CA 1
ATOM 1585 C C . LEU A 1 213 ? 7.496 24.297 -1.176 1 97.19 213 LEU A C 1
ATOM 1587 O O . LEU A 1 213 ? 6.504 25 -1.366 1 97.19 213 LEU A O 1
ATOM 1591 N N . GLY A 1 214 ? 7.809 23.812 -0.01 1 97.31 214 GLY A N 1
ATOM 1592 C CA . GLY A 1 214 ? 7.203 24.328 1.206 1 97.31 214 GLY A CA 1
ATOM 1593 C C . GLY A 1 214 ? 5.93 23.609 1.596 1 97.31 214 GLY A C 1
ATOM 1594 O O . GLY A 1 214 ? 5.254 24 2.551 1 97.31 214 GLY A O 1
ATOM 1595 N N . VAL A 1 215 ? 5.547 22.594 0.871 1 98.5 215 VAL A N 1
ATOM 1596 C CA . VAL A 1 215 ? 4.355 21.797 1.179 1 98.5 215 VAL A CA 1
ATOM 1597 C C . VAL A 1 215 ? 4.762 20.391 1.6 1 98.5 215 VAL A C 1
ATOM 1599 O O . VAL A 1 215 ? 5.391 19.656 0.826 1 98.5 215 VAL A O 1
ATOM 1602 N N . ARG A 1 216 ? 4.469 19.984 2.836 1 98.62 216 ARG A N 1
ATOM 1603 C CA . ARG A 1 216 ? 4.797 18.672 3.363 1 98.62 216 ARG A CA 1
ATOM 1604 C C . ARG A 1 216 ? 3.541 17.812 3.525 1 98.62 216 ARG A C 1
ATOM 1606 O O . ARG A 1 216 ? 2.471 18.344 3.848 1 98.62 216 ARG A O 1
ATOM 1613 N N . CYS A 1 217 ? 3.672 16.578 3.271 1 98.75 217 CYS A N 1
ATOM 1614 C CA . CYS A 1 217 ? 2.602 15.602 3.449 1 98.75 217 CYS A CA 1
ATOM 1615 C C . CYS A 1 217 ? 2.955 14.602 4.547 1 98.75 217 CYS A C 1
ATOM 1617 O O . CYS A 1 217 ? 4.125 14.25 4.719 1 98.75 217 CYS A O 1
ATOM 1619 N N . GLN A 1 218 ? 1.935 14.164 5.273 1 98.62 218 GLN A N 1
ATOM 1620 C CA . GLN A 1 218 ? 2.045 13.156 6.32 1 98.62 218 GLN A CA 1
ATOM 1621 C C . GLN A 1 218 ? 0.98 12.07 6.152 1 98.62 218 GLN A C 1
ATOM 1623 O O . GLN A 1 218 ? -0.019 12.273 5.461 1 98.62 218 GLN A O 1
ATOM 1628 N N . VAL A 1 219 ? 1.291 11.016 6.754 1 98.75 219 VAL A N 1
ATOM 1629 C CA . VAL A 1 219 ? 0.299 9.945 6.785 1 98.75 219 VAL A CA 1
ATOM 1630 C C . VAL A 1 219 ? 0.013 9.547 8.234 1 98.75 219 VAL A C 1
ATOM 1632 O O . VAL A 1 219 ? 0.924 9.508 9.062 1 98.75 219 VAL A O 1
ATOM 1635 N N . VAL A 1 220 ? -1.235 9.398 8.578 1 98.88 220 VAL A N 1
ATOM 1636 C CA . VAL A 1 220 ? -1.679 8.93 9.883 1 98.88 220 VAL A CA 1
ATOM 1637 C C . VAL A 1 220 ? -2.152 7.48 9.781 1 98.88 220 VAL A C 1
ATOM 1639 O O . VAL A 1 220 ? -2.959 7.145 8.914 1 98.88 220 VAL A O 1
ATOM 1642 N N . CYS A 1 221 ? -1.638 6.652 10.625 1 98.5 221 CYS A N 1
ATOM 1643 C CA . CYS A 1 221 ? -2.014 5.242 10.648 1 98.5 221 CYS A CA 1
ATOM 1644 C C . CYS A 1 221 ? -2.594 4.855 12 1 98.5 221 CYS A C 1
ATOM 1646 O O . CYS A 1 221 ? -1.929 4.191 12.797 1 98.5 221 CYS A O 1
ATOM 1648 N N . PRO A 1 222 ? -3.848 5.141 12.18 1 97.81 222 PRO A N 1
ATOM 1649 C CA . PRO A 1 222 ? -4.48 4.875 13.469 1 97.81 222 PRO A CA 1
ATOM 1650 C C . PRO A 1 222 ? -4.691 3.387 13.734 1 97.81 222 PRO A C 1
ATOM 1652 O O . PRO A 1 222 ? -5.012 2.633 12.812 1 97.81 222 PRO A O 1
ATOM 1655 N N . PRO A 1 223 ? -4.48 2.998 15 1 95.81 223 PRO A N 1
ATOM 1656 C CA . PRO A 1 223 ? -5.043 1.713 15.422 1 95.81 223 PRO A CA 1
ATOM 1657 C C . PRO A 1 223 ? -6.559 1.757 15.594 1 95.81 223 PRO A C 1
ATOM 1659 O O . PRO A 1 223 ? -7.223 2.617 15.008 1 95.81 223 PRO A O 1
ATOM 1662 N N . ASP A 1 224 ? -7.109 0.785 16.25 1 94.88 224 ASP A N 1
ATOM 1663 C CA . ASP A 1 224 ? -8.539 0.854 16.531 1 94.88 224 ASP A CA 1
ATOM 1664 C C . ASP A 1 224 ? -8.859 2.051 17.422 1 94.88 224 ASP A C 1
ATOM 1666 O O . ASP A 1 224 ? -8.273 2.217 18.5 1 94.88 224 ASP A O 1
ATOM 1670 N N . ILE A 1 225 ? -9.656 2.887 16.891 1 96.88 225 ILE A N 1
ATOM 1671 C CA . ILE A 1 225 ? -10.109 4.07 17.609 1 96.88 225 ILE A CA 1
ATOM 1672 C C . ILE A 1 225 ? -11.602 3.957 17.891 1 96.88 225 ILE A C 1
ATOM 1674 O O . ILE A 1 225 ? -12.375 3.561 17.016 1 96.88 225 ILE A O 1
ATOM 1678 N N . GLU A 1 226 ? -11.992 4.293 19.094 1 96.12 226 GLU A N 1
ATOM 1679 C CA . GLU A 1 226 ? -13.406 4.281 19.453 1 96.12 226 GLU A CA 1
ATOM 1680 C C . GLU A 1 226 ? -14.18 5.352 18.688 1 96.12 226 GLU A C 1
ATOM 1682 O O . GLU A 1 226 ? -14.125 6.531 19.047 1 96.12 226 GLU A O 1
ATOM 1687 N N . THR A 1 227 ? -14.883 4.949 17.672 1 95.25 227 THR A N 1
ATOM 1688 C CA . THR A 1 227 ? -15.688 5.805 16.812 1 95.25 227 THR A CA 1
ATOM 1689 C C . THR A 1 227 ? -16.953 5.074 16.359 1 95.25 227 THR A C 1
ATOM 1691 O O . THR A 1 227 ? -17.031 3.848 16.453 1 95.25 227 THR A O 1
ATOM 1694 N N . PRO A 1 228 ? -17.969 5.816 15.945 1 91.12 228 PRO A N 1
ATOM 1695 C CA . PRO A 1 228 ? -19.125 5.152 15.344 1 91.12 228 PRO A CA 1
ATOM 1696 C C . PRO A 1 228 ? -18.75 4.242 14.18 1 91.12 228 PRO A C 1
ATOM 1698 O O . PRO A 1 228 ? -19.375 3.193 13.984 1 91.12 228 PRO A O 1
ATOM 1701 N N . GLY A 1 229 ? -17.734 4.656 13.453 1 90.5 229 GLY A N 1
ATOM 1702 C CA . GLY A 1 229 ? -17.25 3.828 12.367 1 90.5 229 GLY A CA 1
ATOM 1703 C C . GLY A 1 229 ? -16.766 2.461 12.82 1 90.5 229 GLY A C 1
ATOM 1704 O O . GLY A 1 229 ? -17.109 1.446 12.203 1 90.5 229 GLY A O 1
ATOM 1705 N N . LEU A 1 230 ? -16.047 2.455 13.891 1 92 230 LEU A N 1
ATOM 1706 C CA . LEU A 1 230 ? -15.539 1.191 14.422 1 92 230 LEU A CA 1
ATOM 1707 C C . LEU A 1 230 ? -16.688 0.301 14.875 1 92 230 LEU A C 1
ATOM 1709 O O . LEU A 1 230 ? -16.641 -0.92 14.711 1 92 230 LEU A O 1
ATOM 1713 N N . GLN A 1 231 ? -17.672 0.9 15.492 1 92 231 GLN A N 1
ATOM 1714 C CA . GLN A 1 231 ? -18.828 0.145 15.945 1 92 231 GLN A CA 1
ATOM 1715 C C . GLN A 1 231 ? -19.516 -0.563 14.781 1 92 231 GLN A C 1
ATOM 1717 O O . GLN A 1 231 ? -19.875 -1.74 14.883 1 92 231 GLN A O 1
ATOM 1722 N N . THR A 1 232 ? -19.672 0.166 13.758 1 91.75 232 THR A N 1
ATOM 1723 C CA . THR A 1 232 ? -20.297 -0.393 12.555 1 91.75 232 THR A CA 1
ATOM 1724 C C . THR A 1 232 ? -19.422 -1.496 11.961 1 91.75 232 THR A C 1
ATOM 1726 O O . THR A 1 232 ? -19.922 -2.529 11.523 1 91.75 232 THR A O 1
ATOM 1729 N N . GLU A 1 233 ? -18.141 -1.278 11.914 1 91.94 233 GLU A N 1
ATOM 1730 C CA . GLU A 1 233 ? -17.188 -2.26 11.406 1 91.94 233 GLU A CA 1
ATOM 1731 C C . GLU A 1 233 ? -17.281 -3.568 12.18 1 91.94 233 GLU A C 1
ATOM 1733 O O . GLU A 1 233 ? -17.219 -4.652 11.594 1 91.94 233 GLU A O 1
ATOM 1738 N N . ASN A 1 234 ? -17.375 -3.408 13.492 1 92.06 234 ASN A N 1
ATOM 1739 C CA . ASN A 1 234 ? -17.375 -4.578 14.359 1 92.06 234 ASN A CA 1
ATOM 1740 C C . ASN A 1 234 ? -18.562 -5.484 14.102 1 92.06 234 ASN A C 1
ATOM 1742 O O . ASN A 1 234 ? -18.5 -6.695 14.328 1 92.06 234 ASN A O 1
ATOM 1746 N N . LEU A 1 235 ? -19.609 -4.926 13.539 1 91.31 235 LEU A N 1
ATOM 1747 C CA . LEU A 1 235 ? -20.797 -5.703 13.219 1 91.31 235 LEU A CA 1
ATOM 1748 C C . LEU A 1 235 ? -20.594 -6.496 11.93 1 91.31 235 LEU A C 1
ATOM 1750 O O . LEU A 1 235 ? -21.281 -7.496 11.703 1 91.31 235 LEU A O 1
ATOM 1754 N N . ARG A 1 236 ? -19.641 -6.129 11.164 1 93.56 236 ARG A N 1
ATOM 1755 C CA . ARG A 1 236 ? -19.469 -6.711 9.836 1 93.56 236 ARG A CA 1
ATOM 1756 C C . ARG A 1 236 ? -18.219 -7.578 9.766 1 93.56 236 ARG A C 1
ATOM 1758 O O . ARG A 1 236 ? -18.031 -8.32 8.805 1 93.56 236 ARG A O 1
ATOM 1765 N N . LYS A 1 237 ? -17.406 -7.512 10.789 1 95.88 237 LYS A N 1
ATOM 1766 C CA . LYS A 1 237 ? -16.141 -8.242 10.75 1 95.88 237 LYS A CA 1
ATOM 1767 C C . LYS A 1 237 ? -16.375 -9.734 10.531 1 95.88 237 LYS A C 1
ATOM 1769 O O . LYS A 1 237 ? -17.234 -10.336 11.172 1 95.88 237 LYS A O 1
ATOM 1774 N N . SER A 1 238 ? -15.617 -10.328 9.578 1 97 238 SER A N 1
ATOM 1775 C CA . SER A 1 238 ? -15.602 -11.781 9.477 1 97 238 SER A CA 1
ATOM 1776 C C . SER A 1 238 ? -15.086 -12.422 10.766 1 97 238 SER A C 1
ATOM 1778 O O . SER A 1 238 ? -14.422 -11.766 11.57 1 97 238 SER A O 1
ATOM 1780 N N . PRO A 1 239 ? -15.375 -13.695 10.969 1 96.25 239 PRO A N 1
ATOM 1781 C CA . PRO A 1 239 ? -14.914 -14.367 12.188 1 96.25 239 PRO A CA 1
ATOM 1782 C C . PRO A 1 239 ? -13.398 -14.336 12.336 1 96.25 239 PRO A C 1
ATOM 1784 O O . PRO A 1 239 ? -12.883 -14.148 13.445 1 96.25 239 PRO A O 1
ATOM 1787 N N . GLU A 1 240 ? -12.641 -14.508 11.227 1 96.31 240 GLU A N 1
ATOM 1788 C CA . GLU A 1 240 ? -11.18 -14.461 11.297 1 96.31 240 GLU A CA 1
ATOM 1789 C C . GLU A 1 240 ? -10.688 -13.062 11.664 1 96.31 240 GLU A C 1
ATOM 1791 O O . GLU A 1 240 ? -9.766 -12.914 12.461 1 96.31 240 GLU A O 1
ATOM 1796 N N . CYS A 1 241 ? -11.281 -12.07 11.07 1 96 241 CYS A N 1
ATOM 1797 C CA . CYS A 1 241 ? -10.898 -10.688 11.344 1 96 241 CYS A CA 1
ATOM 1798 C C . CYS A 1 241 ? -11.133 -10.344 12.812 1 96 241 CYS A C 1
ATOM 1800 O O . CYS A 1 241 ? -10.281 -9.703 13.438 1 96 241 CYS A O 1
ATOM 1802 N N . LYS A 1 242 ? -12.273 -10.719 13.328 1 95.06 242 LYS A N 1
ATOM 1803 C CA . LYS A 1 242 ? -12.602 -10.492 14.734 1 95.06 242 LYS A CA 1
ATOM 1804 C C . LYS A 1 242 ? -11.594 -11.188 15.656 1 95.06 242 LYS A C 1
ATOM 1806 O O . LYS A 1 242 ? -11.141 -10.594 16.641 1 95.06 242 LYS A O 1
ATOM 1811 N N . ALA A 1 243 ? -11.281 -12.43 15.297 1 95.88 243 ALA A N 1
ATOM 1812 C CA . ALA A 1 243 ? -10.367 -13.219 16.125 1 95.88 243 ALA A CA 1
ATOM 1813 C C . ALA A 1 243 ? -8.977 -12.609 16.141 1 95.88 243 ALA A C 1
ATOM 1815 O O . ALA A 1 243 ? -8.336 -12.539 17.203 1 95.88 243 ALA A O 1
ATOM 1816 N N . ILE A 1 244 ? -8.477 -12.156 15.016 1 95.75 244 ILE A N 1
ATOM 1817 C CA . ILE A 1 244 ? -7.148 -11.555 14.93 1 95.75 244 ILE A CA 1
ATOM 1818 C C . ILE A 1 244 ? -7.137 -10.219 15.68 1 95.75 244 ILE A C 1
ATOM 1820 O O . ILE A 1 244 ? -6.211 -9.938 16.438 1 95.75 244 ILE A O 1
ATOM 1824 N N . SER A 1 245 ? -8.156 -9.391 15.445 1 90.56 245 SER A N 1
ATOM 1825 C CA . SER A 1 245 ? -8.234 -8.07 16.047 1 90.56 245 SER A CA 1
ATOM 1826 C C . SER A 1 245 ? -8.312 -8.156 17.562 1 90.56 245 SER A C 1
ATOM 1828 O O . SER A 1 245 ? -7.867 -7.246 18.266 1 90.56 245 SER A O 1
ATOM 1830 N N . SER A 1 246 ? -8.805 -9.25 18.078 1 86.94 246 SER A N 1
ATOM 1831 C CA . SER A 1 246 ? -8.984 -9.414 19.516 1 86.94 246 SER A CA 1
ATOM 1832 C C . SER A 1 246 ? -7.754 -10.062 20.156 1 86.94 246 SER A C 1
ATOM 1834 O O . SER A 1 246 ? -7.613 -10.062 21.391 1 86.94 246 SER A O 1
ATOM 1836 N N . PHE A 1 247 ? -7 -10.789 19.406 1 83.62 247 PHE A N 1
ATOM 1837 C CA . PHE A 1 247 ? -5.871 -11.57 19.906 1 83.62 247 PHE A CA 1
ATOM 1838 C C . PHE A 1 247 ? -4.957 -10.711 20.781 1 83.62 247 PHE A C 1
ATOM 1840 O O . PHE A 1 247 ? -4.445 -11.172 21.797 1 83.62 247 PHE A O 1
ATOM 1847 N N . GLY A 1 248 ? -4.812 -9.406 20.656 1 66.44 248 GLY A N 1
ATOM 1848 C CA . GLY A 1 248 ? -3.9 -8.609 21.453 1 66.44 248 GLY A CA 1
ATOM 1849 C C . GLY A 1 248 ? -4.59 -7.859 22.578 1 66.44 248 GLY A C 1
ATOM 1850 O O . GLY A 1 248 ? -3.934 -7.188 23.375 1 66.44 248 GLY A O 1
ATOM 1851 N N . GLY A 1 249 ? -5.84 -8.336 22.75 1 66.69 249 GLY A N 1
ATOM 1852 C CA . GLY A 1 249 ? -6.605 -7.727 23.828 1 66.69 249 GLY A CA 1
ATOM 1853 C C . GLY A 1 249 ? -6.59 -6.211 23.797 1 66.69 249 GLY A C 1
ATOM 1854 O O . GLY A 1 249 ? -6.629 -5.559 24.844 1 66.69 249 GLY A O 1
ATOM 1855 N N . ASN A 1 250 ? -6.477 -5.652 22.641 1 73.56 250 ASN A N 1
ATOM 1856 C CA . ASN A 1 250 ? -6.254 -4.211 22.625 1 73.56 250 ASN A CA 1
ATOM 1857 C C . ASN A 1 250 ? -7.566 -3.441 22.703 1 73.56 250 ASN A C 1
ATOM 1859 O O . ASN A 1 250 ? -8.547 -3.799 22.047 1 73.56 250 ASN A O 1
ATOM 1863 N N . VAL A 1 251 ? -7.602 -2.607 23.688 1 87.12 251 VAL A N 1
ATOM 1864 C CA . VAL A 1 251 ? -8.695 -1.654 23.828 1 87.12 251 VAL A CA 1
ATOM 1865 C C . VAL A 1 251 ? -8.484 -0.478 22.875 1 87.12 251 VAL A C 1
ATOM 1867 O O . VAL A 1 251 ? -7.387 0.083 22.812 1 87.12 251 VAL A O 1
ATOM 1870 N N . PRO A 1 252 ? -9.562 -0.228 22.141 1 94.56 252 PRO A N 1
ATOM 1871 C CA . PRO A 1 252 ? -9.414 0.913 21.234 1 94.56 252 PRO A CA 1
ATOM 1872 C C . PRO A 1 252 ? -9.039 2.201 21.953 1 94.56 252 PRO A C 1
ATOM 1874 O O . PRO A 1 252 ? -9.469 2.424 23.094 1 94.56 252 PRO A O 1
ATOM 1877 N N . TYR A 1 253 ? -8.227 3.02 21.344 1 97 253 TYR A N 1
ATOM 1878 C CA . TYR A 1 253 ? -7.938 4.352 21.859 1 97 253 TYR A CA 1
ATOM 1879 C C . TYR A 1 253 ? -9.109 5.297 21.625 1 97 253 TYR A C 1
ATOM 1881 O O . TYR A 1 253 ? -10 5 20.812 1 97 253 TYR A O 1
ATOM 1889 N N . THR A 1 254 ? -9.125 6.402 22.344 1 98.06 254 THR A N 1
ATOM 1890 C CA . THR A 1 254 ? -10.172 7.391 22.125 1 98.06 254 THR A CA 1
ATOM 1891 C C . THR A 1 254 ? -9.867 8.242 20.891 1 98.06 254 THR A C 1
ATOM 1893 O O . THR A 1 254 ? -8.703 8.422 20.531 1 98.06 254 THR A O 1
ATOM 1896 N N . ALA A 1 255 ? -10.914 8.734 20.312 1 98.44 255 ALA A N 1
ATOM 1897 C CA . ALA A 1 255 ? -10.734 9.656 19.188 1 98.44 255 ALA A CA 1
ATOM 1898 C C . ALA A 1 255 ? -9.953 10.898 19.625 1 98.44 255 ALA A C 1
ATOM 1900 O O . ALA A 1 255 ? -9.156 11.438 18.844 1 98.44 255 ALA A O 1
ATOM 1901 N N . GLU A 1 256 ? -10.156 11.336 20.812 1 98.56 256 GLU A N 1
ATOM 1902 C CA . GLU A 1 256 ? -9.445 12.492 21.359 1 98.56 256 GLU A CA 1
ATOM 1903 C C . GLU A 1 256 ? -7.945 12.227 21.438 1 98.56 256 GLU A C 1
ATOM 1905 O O . GLU A 1 256 ? -7.133 13.086 21.078 1 98.56 256 GLU A O 1
ATOM 1910 N N . ALA A 1 257 ? -7.605 11.039 21.953 1 98.69 257 ALA A N 1
ATOM 1911 C CA . ALA A 1 257 ? -6.191 10.688 22.047 1 98.69 257 ALA A CA 1
ATOM 1912 C C . ALA A 1 257 ? -5.535 10.664 20.672 1 98.69 257 ALA A C 1
ATOM 1914 O O . ALA A 1 257 ? -4.414 11.148 20.5 1 98.69 257 ALA A O 1
ATOM 1915 N N . MET A 1 258 ? -6.211 10.102 19.688 1 98.75 258 MET A N 1
ATOM 1916 C CA . MET A 1 258 ? -5.691 10.055 18.312 1 98.75 258 MET A CA 1
ATOM 1917 C C . MET A 1 258 ? -5.539 11.461 17.75 1 98.75 258 MET A C 1
ATOM 1919 O O . MET A 1 258 ? -4.535 11.773 17.109 1 98.75 258 MET A O 1
ATOM 1923 N N . ALA A 1 259 ? -6.535 12.305 18 1 98.88 259 ALA A N 1
ATOM 1924 C CA . ALA A 1 259 ? -6.516 13.68 17.5 1 98.88 259 ALA A CA 1
ATOM 1925 C C . ALA A 1 259 ? -5.348 14.461 18.094 1 98.88 259 ALA A C 1
ATOM 1927 O O . ALA A 1 259 ? -4.676 15.211 17.375 1 98.88 259 ALA A O 1
ATOM 1928 N N . LYS A 1 260 ? -5.133 14.328 19.391 1 98.81 260 LYS A N 1
ATOM 1929 C CA . LYS A 1 260 ? -4.004 14.984 20.047 1 98.81 260 LYS A CA 1
ATOM 1930 C C . LYS A 1 260 ? -2.678 14.539 19.438 1 98.81 260 LYS A C 1
ATOM 1932 O O . LYS A 1 260 ? -1.771 15.352 19.25 1 98.81 260 LYS A O 1
ATOM 1937 N N . CYS A 1 261 ? -2.621 13.258 19.172 1 98.81 261 CYS A N 1
ATOM 1938 C CA . CYS A 1 261 ? -1.428 12.711 18.531 1 98.81 261 CYS A CA 1
ATOM 1939 C C . CYS A 1 261 ? -1.225 13.305 17.141 1 98.81 261 CYS A C 1
ATOM 1941 O O . CYS A 1 261 ? -0.107 13.68 16.781 1 98.81 261 CYS A O 1
ATOM 1943 N N . ILE A 1 262 ? -2.301 13.398 16.391 1 98.88 262 ILE A N 1
ATOM 1944 C CA . ILE A 1 262 ? -2.24 13.969 15.055 1 98.88 262 ILE A CA 1
ATOM 1945 C C . ILE A 1 262 ? -1.737 15.406 15.125 1 98.88 262 ILE A C 1
ATOM 1947 O O . ILE A 1 262 ? -0.794 15.781 14.422 1 98.88 262 ILE A O 1
ATOM 1951 N N . ILE A 1 263 ? -2.268 16.219 16.031 1 98.81 263 ILE A N 1
ATOM 1952 C CA . ILE A 1 263 ? -1.943 17.625 16.125 1 98.81 263 ILE A CA 1
ATOM 1953 C C . ILE A 1 263 ? -0.494 17.797 16.578 1 98.81 263 ILE A C 1
ATOM 1955 O O . ILE A 1 263 ? 0.237 18.625 16.031 1 98.81 263 ILE A O 1
ATOM 1959 N N . LYS A 1 264 ? -0.115 17.016 17.531 1 98.69 264 LYS A N 1
ATOM 1960 C CA . LYS A 1 264 ? 1.264 17.078 18 1 98.69 264 LYS A CA 1
ATOM 1961 C C . LYS A 1 264 ? 2.25 16.844 16.859 1 98.69 264 LYS A C 1
ATOM 1963 O O . LYS A 1 264 ? 3.252 17.547 16.75 1 98.69 264 LYS A O 1
ATOM 1968 N N . ASN A 1 265 ? 1.928 15.891 16.031 1 98.5 265 ASN A N 1
ATOM 1969 C CA . ASN A 1 265 ? 2.867 15.5 14.992 1 98.5 265 ASN A CA 1
ATOM 1970 C C . ASN A 1 265 ? 2.754 16.391 13.758 1 98.5 265 ASN A C 1
ATOM 1972 O O . ASN A 1 265 ? 3.65 16.422 12.914 1 98.5 265 ASN A O 1
ATOM 1976 N N . ILE A 1 266 ? 1.616 17.094 13.617 1 98.62 266 ILE A N 1
ATOM 1977 C CA . ILE A 1 266 ? 1.551 18.156 12.625 1 98.62 266 ILE A CA 1
ATOM 1978 C C . ILE A 1 266 ? 2.479 19.297 13.031 1 98.62 266 ILE A C 1
ATOM 1980 O O . ILE A 1 266 ? 3.242 19.812 12.203 1 98.62 266 ILE A O 1
ATOM 1984 N N . LYS A 1 267 ? 2.443 19.703 14.297 1 98.44 267 LYS A N 1
ATOM 1985 C CA . LYS A 1 267 ? 3.258 20.812 14.797 1 98.44 267 LYS A CA 1
ATOM 1986 C C . LYS A 1 267 ? 4.746 20.484 14.703 1 98.44 267 LYS A C 1
ATOM 1988 O O . LYS A 1 267 ? 5.531 21.297 14.203 1 98.44 267 LYS A O 1
ATOM 1993 N N . ARG A 1 268 ? 5.07 19.297 15.266 1 97.75 268 ARG A N 1
ATOM 1994 C CA . ARG A 1 268 ? 6.402 18.734 15.094 1 97.75 268 ARG A CA 1
ATOM 1995 C C . ARG A 1 268 ? 6.391 17.594 14.078 1 97.75 268 ARG A C 1
ATOM 1997 O O . ARG A 1 268 ? 6.094 16.453 14.422 1 97.75 268 ARG A O 1
ATOM 2004 N N . TYR A 1 269 ? 6.812 17.812 13.016 1 98.06 269 TYR A N 1
ATOM 2005 C CA . TYR A 1 269 ? 6.57 17 11.828 1 98.06 269 TYR A CA 1
ATOM 2006 C C . TYR A 1 269 ? 7.062 15.578 12.031 1 98.06 269 TYR A C 1
ATOM 2008 O O . TYR A 1 269 ? 8.219 15.359 12.391 1 98.06 269 TYR A O 1
ATOM 2016 N N . ARG A 1 270 ? 6.164 14.703 11.82 1 97.81 270 ARG A N 1
ATOM 2017 C CA . ARG A 1 270 ? 6.43 13.289 11.586 1 97.81 270 ARG A CA 1
ATOM 2018 C C . ARG A 1 270 ? 5.738 12.805 10.312 1 97.81 270 ARG A C 1
ATOM 2020 O O . ARG A 1 270 ? 4.574 13.125 10.07 1 97.81 270 ARG A O 1
ATOM 2027 N N . PHE A 1 271 ? 6.48 12.078 9.5 1 98.38 271 PHE A N 1
ATOM 2028 C CA . PHE A 1 271 ? 5.855 11.602 8.273 1 98.38 271 PHE A CA 1
ATOM 2029 C C . PHE A 1 271 ? 4.77 10.578 8.586 1 98.38 271 PHE A C 1
ATOM 2031 O O . PHE A 1 271 ? 3.66 10.656 8.055 1 98.38 271 PHE A O 1
ATOM 2038 N N . ASP A 1 272 ? 5.137 9.602 9.344 1 97.75 272 ASP A N 1
ATOM 2039 C CA . ASP A 1 272 ? 4.234 8.523 9.75 1 97.75 272 ASP A CA 1
ATOM 2040 C C . ASP A 1 272 ? 3.775 8.711 11.188 1 97.75 272 ASP A C 1
ATOM 2042 O O . ASP A 1 272 ? 4.57 8.562 12.125 1 97.75 272 ASP A O 1
ATOM 2046 N N . VAL A 1 273 ? 2.453 8.938 11.391 1 98.25 273 VAL A N 1
ATOM 2047 C CA . VAL A 1 273 ? 1.87 9.227 12.695 1 98.25 273 VAL A CA 1
ATOM 2048 C C . VAL A 1 273 ? 1.046 8.031 13.164 1 98.25 273 VAL A C 1
ATOM 2050 O O . VAL A 1 273 ? 0.127 7.59 12.477 1 98.25 273 VAL A O 1
ATOM 2053 N N . SER A 1 274 ? 1.379 7.477 14.234 1 97.44 274 SER A N 1
ATOM 2054 C CA . SER A 1 274 ? 0.663 6.352 14.82 1 97.44 274 SER A CA 1
ATOM 2055 C C . SER A 1 274 ? 0.5 6.523 16.328 1 97.44 274 SER A C 1
ATOM 2057 O O . SER A 1 274 ? 1.227 7.301 16.953 1 97.44 274 SER A O 1
ATOM 2059 N N . LEU A 1 275 ? -0.412 5.848 16.844 1 97.5 275 LEU A N 1
ATOM 2060 C CA . LEU A 1 275 ? -0.702 5.902 18.281 1 97.5 275 LEU A CA 1
ATOM 2061 C C . LEU A 1 275 ? -0.647 4.508 18.906 1 97.5 275 LEU A C 1
ATOM 2063 O O . LEU A 1 275 ? -1.241 3.566 18.375 1 97.5 275 LEU A O 1
ATOM 2067 N N . GLY A 1 276 ? 0.045 4.465 20.031 1 95.38 276 GLY A N 1
ATOM 2068 C CA . GLY A 1 276 ? 0.195 3.188 20.719 1 95.38 276 GLY A CA 1
ATOM 2069 C C . GLY A 1 276 ? 1.466 2.453 20.328 1 95.38 276 GLY A C 1
ATOM 2070 O O . GLY A 1 276 ? 1.902 2.516 19.188 1 95.38 276 GLY A O 1
ATOM 2071 N N . MET A 1 277 ? 1.963 1.691 21.203 1 93.19 277 MET A N 1
ATOM 2072 C CA . MET A 1 277 ? 3.27 1.062 21.047 1 93.19 277 MET A CA 1
ATOM 2073 C C . MET A 1 277 ? 3.24 0.037 19.906 1 93.19 277 MET A C 1
ATOM 2075 O O . MET A 1 277 ? 4.172 -0.035 19.109 1 93.19 277 MET A O 1
ATOM 2079 N N . ASP A 1 278 ? 2.184 -0.704 19.844 1 91.44 278 ASP A N 1
ATOM 2080 C CA . ASP A 1 278 ? 2.09 -1.724 18.812 1 91.44 278 ASP A CA 1
ATOM 2081 C C . ASP A 1 278 ? 2.104 -1.093 17.422 1 91.44 278 ASP A C 1
ATOM 2083 O O . ASP A 1 278 ? 2.781 -1.585 16.516 1 91.44 278 ASP A O 1
ATOM 2087 N N . ALA A 1 279 ? 1.327 -0.005 17.281 1 94.38 279 ALA A N 1
ATOM 2088 C CA . ALA A 1 279 ? 1.254 0.684 16 1 94.38 279 ALA A CA 1
ATOM 2089 C C . ALA A 1 279 ? 2.594 1.321 15.648 1 94.38 279 ALA A C 1
ATOM 2091 O O . ALA A 1 279 ? 3.031 1.256 14.492 1 94.38 279 ALA A O 1
ATOM 2092 N N . VAL A 1 280 ? 3.254 1.889 16.625 1 96.25 280 VAL A N 1
ATOM 2093 C CA . VAL A 1 280 ? 4.547 2.537 16.422 1 96.25 280 VAL A CA 1
ATOM 2094 C C . VAL A 1 280 ? 5.586 1.497 16.016 1 96.25 280 VAL A C 1
ATOM 2096 O O . VAL A 1 280 ? 6.344 1.711 15.062 1 96.25 280 VAL A O 1
ATOM 2099 N N . LEU A 1 281 ? 5.57 0.359 16.688 1 95.81 281 LEU A N 1
ATOM 2100 C CA . LEU A 1 281 ? 6.555 -0.677 16.406 1 95.81 281 LEU A CA 1
ATOM 2101 C C . LEU A 1 281 ? 6.312 -1.293 15.031 1 95.81 281 LEU A C 1
ATOM 2103 O O . LEU A 1 281 ? 7.266 -1.613 14.312 1 95.81 281 LEU A O 1
ATOM 2107 N N . LEU A 1 282 ? 5.055 -1.457 14.719 1 95.06 282 LEU A N 1
ATOM 2108 C CA . LEU A 1 282 ? 4.746 -1.925 13.367 1 95.06 282 LEU A CA 1
ATOM 2109 C C . LEU A 1 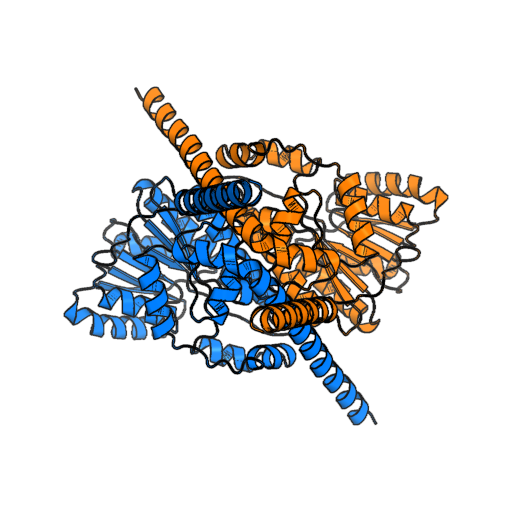282 ? 5.227 -0.922 12.32 1 95.06 282 LEU A C 1
ATOM 2111 O O . LEU A 1 282 ? 5.727 -1.312 11.266 1 95.06 282 LEU A O 1
ATOM 2115 N N . GLY A 1 283 ? 5.008 0.351 12.609 1 96.25 283 GLY A N 1
ATOM 2116 C CA . GLY A 1 283 ? 5.527 1.394 11.742 1 96.25 283 GLY A CA 1
ATOM 2117 C C . GLY A 1 283 ? 7.035 1.333 11.57 1 96.25 283 GLY A C 1
ATOM 2118 O O . GLY A 1 283 ? 7.543 1.442 10.453 1 96.25 283 GLY A O 1
ATOM 2119 N N . TRP A 1 284 ? 7.719 1.047 12.664 1 96.44 284 TRP A N 1
ATOM 2120 C CA . TRP A 1 284 ? 9.172 0.923 12.625 1 96.44 284 TRP A CA 1
ATOM 2121 C C . TRP A 1 284 ? 9.594 -0.275 11.781 1 96.44 284 TRP A C 1
ATOM 2123 O O . TRP A 1 284 ? 10.523 -0.177 10.977 1 96.44 284 TRP A O 1
ATOM 2133 N N . GLY A 1 285 ? 8.883 -1.329 11.93 1 95.19 285 GLY A N 1
ATOM 2134 C CA . GLY A 1 285 ? 9.258 -2.57 11.273 1 95.19 285 GLY A CA 1
ATOM 2135 C C . GLY A 1 285 ? 8.977 -2.564 9.781 1 95.19 285 GLY A C 1
ATOM 2136 O O . GLY A 1 285 ? 9.5 -3.4 9.039 1 95.19 285 GLY A O 1
ATOM 2137 N N . SER A 1 286 ? 8.219 -1.58 9.352 1 95.38 286 SER A N 1
ATOM 2138 C CA . SER A 1 286 ? 7.844 -1.53 7.941 1 95.38 286 SER A CA 1
ATOM 2139 C C . SER A 1 286 ? 8.211 -0.191 7.312 1 95.38 286 SER A C 1
ATOM 2141 O O . SER A 1 286 ? 7.66 0.192 6.281 1 95.38 286 SER A O 1
ATOM 2143 N N . ALA A 1 287 ? 9.094 0.528 7.898 1 96.25 287 ALA A N 1
ATOM 2144 C CA . ALA A 1 287 ? 9.375 1.905 7.5 1 96.25 287 ALA A CA 1
ATOM 2145 C C . ALA A 1 287 ? 10.094 1.95 6.156 1 96.25 287 ALA A C 1
ATOM 2147 O O . ALA A 1 287 ? 9.93 2.902 5.387 1 96.25 287 ALA A O 1
ATOM 2148 N N . GLY A 1 288 ? 10.93 0.869 5.891 1 96 288 GLY A N 1
ATOM 2149 C CA . GLY A 1 288 ? 11.672 0.868 4.637 1 96 288 GLY A CA 1
ATOM 2150 C C . GLY A 1 288 ? 12.359 2.189 4.348 1 96 288 GLY A C 1
ATOM 2151 O O . GLY A 1 288 ? 13.117 2.697 5.184 1 96 288 GLY A O 1
ATOM 2152 N N . ILE A 1 289 ? 12.008 2.82 3.244 1 97.25 289 ILE A N 1
ATOM 2153 C CA . ILE A 1 289 ? 12.703 4.012 2.771 1 97.25 289 ILE A CA 1
ATOM 2154 C C . ILE A 1 289 ? 11.906 5.258 3.137 1 97.25 289 ILE A C 1
ATOM 2156 O O . ILE A 1 289 ? 12.172 6.348 2.625 1 97.25 289 ILE A O 1
ATOM 2160 N N . GLU A 1 290 ? 10.836 5.156 3.955 1 97.88 290 GLU A N 1
ATOM 2161 C CA . GLU A 1 290 ? 10.141 6.344 4.445 1 97.88 290 GLU A CA 1
ATOM 2162 C C . GLU A 1 290 ? 11.109 7.32 5.102 1 97.88 290 GLU A C 1
ATOM 2164 O O . GLU A 1 290 ? 12.125 6.914 5.668 1 97.88 290 GLU A O 1
ATOM 2169 N N . PRO A 1 291 ? 10.852 8.562 5.031 1 98.31 291 PRO A N 1
ATOM 2170 C CA . PRO A 1 291 ? 11.805 9.516 5.609 1 98.31 291 PRO A CA 1
ATOM 2171 C C . PRO A 1 291 ? 11.883 9.422 7.129 1 98.31 291 PRO A C 1
ATOM 2173 O O . PRO A 1 291 ? 10.867 9.211 7.797 1 98.31 291 PRO A O 1
ATOM 2176 N N . ALA A 1 292 ? 13.07 9.5 7.621 1 98.25 292 ALA A N 1
ATOM 2177 C CA . ALA A 1 292 ? 13.289 9.586 9.062 1 98.25 292 ALA A CA 1
ATOM 2178 C C . ALA A 1 292 ? 13.156 11.031 9.547 1 98.25 292 ALA A C 1
ATOM 2180 O O . ALA A 1 292 ? 13.781 11.938 8.992 1 98.25 292 ALA A O 1
ATOM 2181 N N . THR A 1 293 ? 12.367 11.18 10.57 1 97.94 293 THR A N 1
ATOM 2182 C CA . THR A 1 293 ? 12.094 12.539 11 1 97.94 293 THR A CA 1
ATOM 2183 C C . THR A 1 293 ? 12.367 12.703 12.492 1 97.94 293 THR A C 1
ATOM 2185 O O . THR A 1 293 ? 12.008 13.719 13.094 1 97.94 293 THR A O 1
ATOM 2188 N N . SER A 1 294 ? 12.875 11.719 13.141 1 97.19 294 SER A N 1
ATOM 2189 C CA . SER A 1 294 ? 13.227 11.734 14.562 1 97.19 294 SER A CA 1
ATOM 2190 C C . SER A 1 294 ? 14.562 11.039 14.797 1 97.19 294 SER A C 1
ATOM 2192 O O . SER A 1 294 ? 14.734 9.875 14.445 1 97.19 294 SER A O 1
ATOM 2194 N N . LEU A 1 295 ? 15.516 11.742 15.445 1 97.62 295 LEU A N 1
ATOM 2195 C CA . LEU A 1 295 ? 16.828 11.18 15.766 1 97.62 295 LEU A CA 1
ATOM 2196 C C . LEU A 1 295 ? 16.688 9.977 16.688 1 97.62 295 LEU A C 1
ATOM 2198 O O . LEU A 1 295 ? 17.312 8.938 16.453 1 97.62 295 LEU A O 1
ATOM 2202 N N . LEU A 1 296 ? 15.891 10.133 17.641 1 97.12 296 LEU A N 1
ATOM 2203 C CA . LEU A 1 296 ? 15.719 9.07 18.625 1 97.12 296 LEU A CA 1
ATOM 2204 C C . LEU A 1 296 ? 15.094 7.836 17.984 1 97.12 296 LEU A C 1
ATOM 2206 O O . LEU A 1 296 ? 15.547 6.715 18.219 1 97.12 296 LEU A O 1
ATOM 2210 N N . GLU A 1 297 ? 14.062 8.039 17.203 1 97.12 297 GLU A N 1
ATOM 2211 C CA . GLU A 1 297 ? 13.375 6.91 16.594 1 97.12 297 GLU A CA 1
ATOM 2212 C C . GLU A 1 297 ? 14.297 6.156 15.641 1 97.12 297 GLU A C 1
ATOM 2214 O O . GLU A 1 297 ? 14.312 4.922 15.633 1 97.12 297 GLU A O 1
ATOM 2219 N N . LEU A 1 298 ? 15.039 6.918 14.805 1 98.38 298 LEU A N 1
ATOM 2220 C CA . LEU A 1 298 ? 15.938 6.262 13.859 1 98.38 298 LEU A CA 1
ATOM 2221 C C . LEU A 1 298 ? 17.016 5.48 14.602 1 98.38 298 LEU A C 1
ATOM 2223 O O . LEU A 1 298 ? 17.406 4.391 14.164 1 98.38 298 LEU A O 1
ATOM 2227 N N . THR A 1 299 ? 17.516 6.035 15.719 1 98.31 299 THR A N 1
ATOM 2228 C CA . THR A 1 299 ? 18.516 5.352 16.531 1 98.31 299 THR A CA 1
ATOM 2229 C C . THR A 1 299 ? 17.938 4.062 17.109 1 98.31 299 THR A C 1
ATOM 2231 O O . THR A 1 299 ? 18.578 3.012 17.047 1 98.31 299 THR A O 1
ATOM 2234 N N . LEU A 1 300 ? 16.75 4.148 17.641 1 97.75 300 LEU A N 1
ATOM 2235 C CA . LEU A 1 300 ? 16.109 2.965 18.203 1 97.75 300 LEU A CA 1
ATOM 2236 C C . LEU A 1 300 ? 15.82 1.934 17.125 1 97.75 300 LEU A C 1
ATOM 2238 O O . LEU A 1 300 ? 15.945 0.729 17.359 1 97.75 300 LEU A O 1
ATOM 2242 N N . GLN A 1 301 ? 15.406 2.402 15.969 1 97.75 301 GLN A N 1
ATOM 2243 C CA . GLN A 1 301 ? 15.188 1.491 14.852 1 97.75 301 GLN A CA 1
ATOM 2244 C C . GLN A 1 301 ? 16.469 0.756 14.484 1 97.75 301 GLN A C 1
ATOM 2246 O O . GLN A 1 301 ? 16.453 -0.444 14.211 1 97.75 301 GLN A O 1
ATOM 2251 N N . PHE A 1 302 ? 17.594 1.479 14.461 1 97.75 302 PHE A N 1
ATOM 2252 C CA . PHE A 1 302 ? 18.859 0.866 14.125 1 97.75 302 PHE A CA 1
ATOM 2253 C C . PHE A 1 302 ? 19.188 -0.279 15.078 1 97.75 302 PHE A C 1
ATOM 2255 O O . PHE A 1 302 ? 19.625 -1.346 14.648 1 97.75 302 PHE A O 1
ATOM 2262 N N . PHE A 1 303 ? 18.812 -0.163 16.312 1 96.69 303 PHE A N 1
ATOM 2263 C CA . PHE A 1 303 ? 19.219 -1.138 17.312 1 96.69 303 PHE A CA 1
ATOM 2264 C C . PHE A 1 303 ? 18.203 -2.271 17.406 1 96.69 303 PHE A C 1
ATOM 2266 O O . PHE A 1 303 ? 18.578 -3.408 17.719 1 96.69 303 PHE A O 1
ATOM 2273 N N . PHE A 1 304 ? 16.953 -2.004 17.047 1 96.38 304 PHE A N 1
ATOM 2274 C CA . PHE A 1 304 ? 15.945 -2.963 17.469 1 96.38 304 PHE A CA 1
ATOM 2275 C C . PHE A 1 304 ? 15.211 -3.535 16.266 1 96.38 304 PHE A C 1
ATOM 2277 O O . PHE A 1 304 ? 14.344 -4.398 16.406 1 96.38 304 PHE A O 1
ATOM 2284 N N . SER A 1 305 ? 15.578 -3.1 15.094 1 97.38 305 SER A N 1
ATOM 2285 C CA . SER A 1 305 ? 14.828 -3.512 13.914 1 97.38 305 SER A CA 1
ATOM 2286 C C . SER A 1 305 ? 14.906 -5.023 13.711 1 97.38 305 SER A C 1
ATOM 2288 O O . SER A 1 305 ? 13.953 -5.637 13.219 1 97.38 305 SER A O 1
ATOM 2290 N N . GLY A 1 306 ? 16.047 -5.633 14.023 1 97.38 306 GLY A N 1
ATOM 2291 C CA . GLY A 1 306 ? 16.156 -7.078 13.898 1 97.38 306 GLY A CA 1
ATOM 2292 C C . GLY A 1 306 ? 15.18 -7.824 14.797 1 97.38 306 GLY A C 1
ATOM 2293 O O . GLY A 1 306 ? 14.5 -8.75 14.344 1 97.38 306 GLY A O 1
ATOM 2294 N N . TRP A 1 307 ? 15.133 -7.426 16.062 1 96.69 307 TRP A N 1
ATOM 2295 C CA . TRP A 1 307 ? 14.188 -8.016 17 1 96.69 307 TRP A CA 1
ATOM 2296 C C . TRP A 1 307 ? 12.75 -7.777 16.562 1 96.69 307 TRP A C 1
ATOM 2298 O O . TRP A 1 307 ? 11.906 -8.672 16.656 1 96.69 307 TRP A O 1
ATOM 2308 N N . LEU A 1 308 ? 12.531 -6.582 16.078 1 97.25 308 LEU A N 1
ATOM 2309 C CA . LEU A 1 308 ? 11.188 -6.215 15.625 1 97.25 308 LEU A CA 1
ATOM 2310 C C . LEU A 1 308 ? 10.742 -7.105 14.477 1 97.25 308 LEU A C 1
ATOM 2312 O O . LEU A 1 308 ? 9.602 -7.574 14.453 1 97.25 308 LEU A O 1
ATOM 2316 N N . ARG A 1 309 ? 11.625 -7.359 13.516 1 98 309 ARG A N 1
ATOM 2317 C CA . ARG A 1 309 ? 11.289 -8.211 12.383 1 98 309 ARG A CA 1
ATOM 2318 C C . ARG A 1 309 ? 10.945 -9.625 12.844 1 98 309 ARG A C 1
ATOM 2320 O O . ARG A 1 309 ? 9.977 -10.219 12.367 1 98 309 ARG A O 1
ATOM 2327 N N . LEU A 1 310 ? 11.711 -10.141 13.773 1 97.88 310 LEU A N 1
ATOM 2328 C CA . LEU A 1 310 ? 11.477 -11.492 14.266 1 97.88 310 LEU A CA 1
ATOM 2329 C C . LEU A 1 310 ? 10.141 -11.586 14.984 1 97.88 310 LEU A C 1
ATOM 2331 O O . LEU A 1 310 ? 9.375 -12.531 14.758 1 97.88 310 LEU A O 1
ATOM 2335 N N . VAL A 1 311 ? 9.859 -10.617 15.82 1 97.12 311 VAL A N 1
ATOM 2336 C CA . VAL A 1 311 ? 8.602 -10.594 16.562 1 97.12 311 VAL A CA 1
ATOM 2337 C C . VAL A 1 311 ? 7.434 -10.469 15.586 1 97.12 311 VAL A C 1
ATOM 2339 O O . VAL A 1 311 ? 6.414 -11.148 15.742 1 97.12 311 VAL A O 1
ATOM 2342 N N . MET A 1 312 ? 7.566 -9.641 14.609 1 97.5 312 MET A N 1
ATOM 2343 C CA . MET A 1 312 ? 6.496 -9.43 13.641 1 97.5 312 MET A CA 1
ATOM 2344 C C . MET A 1 312 ? 6.281 -10.672 12.781 1 97.5 312 MET A C 1
ATOM 2346 O O . MET A 1 312 ? 5.148 -10.984 12.406 1 97.5 312 MET A O 1
ATOM 2350 N N . ALA A 1 313 ? 7.375 -11.375 12.43 1 98 313 ALA A N 1
ATOM 2351 C CA . ALA A 1 313 ? 7.242 -12.641 11.719 1 98 313 ALA A CA 1
ATOM 2352 C C . ALA A 1 313 ? 6.477 -13.664 12.555 1 98 313 ALA A C 1
ATOM 2354 O O . ALA A 1 313 ? 5.656 -14.422 12.031 1 98 313 ALA A O 1
ATOM 2355 N N . ALA A 1 314 ? 6.762 -13.695 13.852 1 97.75 314 ALA A N 1
ATOM 2356 C CA . ALA A 1 314 ? 6.051 -14.594 14.758 1 97.75 314 ALA A CA 1
ATOM 2357 C C . ALA A 1 314 ? 4.566 -14.234 14.828 1 97.75 314 ALA A C 1
ATOM 2359 O O . ALA A 1 314 ? 3.707 -15.117 14.805 1 97.75 314 ALA A O 1
ATOM 2360 N N . TYR A 1 315 ? 4.301 -12.945 14.914 1 96.44 315 TYR A N 1
ATOM 2361 C CA . TYR A 1 315 ? 2.912 -12.492 14.938 1 96.44 315 TYR A CA 1
ATOM 2362 C C . TYR A 1 315 ? 2.193 -12.898 13.656 1 96.44 315 TYR A C 1
ATOM 2364 O O . TYR A 1 315 ? 1.023 -13.281 13.688 1 96.44 315 TYR A O 1
ATOM 2372 N N . SER A 1 316 ? 2.883 -12.742 12.555 1 97.81 316 SER A N 1
ATOM 2373 C CA . SER A 1 316 ? 2.311 -13.164 11.281 1 97.81 316 SER A CA 1
ATOM 2374 C C . SER A 1 316 ? 1.908 -14.633 11.312 1 97.81 316 SER A C 1
ATOM 2376 O O . SER A 1 316 ? 0.805 -14.992 10.891 1 97.81 316 SER A O 1
ATOM 2378 N N . LYS A 1 317 ? 2.799 -15.484 11.82 1 98.12 317 LYS A N 1
ATOM 2379 C CA . LYS A 1 317 ? 2.514 -16.906 11.945 1 98.12 317 LYS A CA 1
ATOM 2380 C C . LYS A 1 317 ? 1.276 -17.156 12.805 1 98.12 317 LYS A C 1
ATOM 2382 O O . LYS A 1 317 ? 0.429 -17.984 12.469 1 98.12 317 LYS A O 1
ATOM 2387 N N . VAL A 1 318 ? 1.183 -16.453 13.875 1 97.69 318 VAL A N 1
ATOM 2388 C CA . VAL A 1 318 ? 0.049 -16.578 14.781 1 97.69 318 VAL A CA 1
ATOM 2389 C C . VAL A 1 31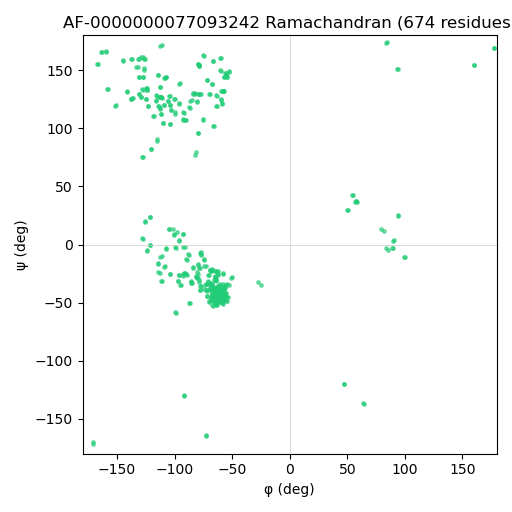8 ? -1.239 -16.188 14.062 1 97.69 318 VAL A C 1
ATOM 2391 O O . VAL A 1 318 ? -2.27 -16.844 14.219 1 97.69 318 VAL A O 1
ATOM 2394 N N . HIS A 1 319 ? -1.273 -15.086 13.297 1 98.06 319 HIS A N 1
ATOM 2395 C CA . HIS A 1 319 ? -2.453 -14.648 12.555 1 98.06 319 HIS A CA 1
ATOM 2396 C C . HIS A 1 319 ? -2.916 -15.727 11.578 1 98.06 319 HIS A C 1
ATOM 2398 O O . HIS A 1 319 ? -4.113 -16.016 11.484 1 98.06 319 HIS A O 1
ATOM 2404 N N . TYR A 1 320 ? -1.96 -16.344 10.844 1 98.5 320 TYR A N 1
ATOM 2405 C CA . TYR A 1 320 ? -2.309 -17.422 9.922 1 98.5 320 TYR A CA 1
ATOM 2406 C C . TYR A 1 320 ? -2.922 -18.594 10.664 1 98.5 320 TYR A C 1
ATOM 2408 O O . TYR A 1 320 ? -3.879 -19.203 10.188 1 98.5 320 TYR A O 1
ATOM 2416 N N . GLU A 1 321 ? -2.398 -18.906 11.828 1 98.06 321 GLU A N 1
ATOM 2417 C CA . GLU A 1 321 ? -2.912 -20 12.633 1 98.06 321 GLU A CA 1
ATOM 2418 C C . GLU A 1 321 ? -4.32 -19.703 13.141 1 98.06 321 GLU A C 1
ATOM 2420 O O . GLU A 1 321 ? -5.156 -20.609 13.242 1 98.06 321 GLU A O 1
ATOM 2425 N N . ILE A 1 322 ? -4.512 -18.469 13.508 1 97.88 322 ILE A N 1
ATOM 2426 C CA . ILE A 1 322 ? -5.844 -18.062 13.945 1 97.88 322 ILE A CA 1
ATOM 2427 C C . ILE A 1 322 ? -6.848 -18.297 12.82 1 97.88 322 ILE A C 1
ATOM 2429 O O . ILE A 1 322 ? -7.93 -18.844 13.047 1 97.88 322 ILE A O 1
ATOM 2433 N N . VAL A 1 323 ? -6.551 -17.859 11.633 1 98.38 323 VAL A N 1
ATOM 2434 C CA . VAL A 1 323 ? -7.438 -18.047 10.484 1 98.38 323 VAL A CA 1
ATOM 2435 C C . VAL A 1 323 ? -7.707 -19.531 10.273 1 98.38 323 VAL A C 1
ATOM 2437 O O . VAL A 1 323 ? -8.852 -19.938 10.047 1 98.38 323 VAL A O 1
ATOM 2440 N N . ARG A 1 324 ? -6.68 -20.359 10.32 1 98 324 ARG A N 1
ATOM 2441 C CA . ARG A 1 324 ? -6.816 -21.797 10.156 1 98 324 ARG A CA 1
ATOM 2442 C C . ARG A 1 324 ? -7.785 -22.375 11.188 1 98 324 ARG A C 1
ATOM 2444 O O . ARG A 1 324 ? -8.633 -23.203 10.844 1 98 324 ARG A O 1
ATOM 2451 N N . ARG A 1 325 ? -7.629 -21.938 12.43 1 97.19 325 ARG A N 1
ATOM 2452 C CA . ARG A 1 325 ? -8.477 -22.438 13.508 1 97.19 325 ARG A CA 1
ATOM 2453 C C . ARG A 1 325 ? -9.93 -22.031 13.289 1 97.19 325 ARG A C 1
ATOM 2455 O O . ARG A 1 325 ? -10.844 -22.844 13.477 1 97.19 325 ARG A O 1
ATOM 2462 N N . VAL A 1 326 ? -10.125 -20.797 12.93 1 97.06 326 VAL A N 1
ATOM 2463 C CA . VAL A 1 326 ? -11.477 -20.297 12.719 1 97.06 326 VAL A CA 1
ATOM 2464 C C . VAL A 1 326 ? -12.133 -21.031 11.562 1 97.06 326 VAL A C 1
ATOM 2466 O O . VAL A 1 326 ? -13.273 -21.484 11.68 1 97.06 326 VAL A O 1
ATOM 2469 N N . ARG A 1 327 ? -11.445 -21.188 10.461 1 95.88 327 ARG A N 1
ATOM 2470 C CA . ARG A 1 327 ? -11.977 -21.875 9.281 1 95.88 327 ARG A CA 1
ATOM 2471 C C . ARG A 1 327 ? -12.211 -23.359 9.562 1 95.88 327 ARG A C 1
ATOM 2473 O O . ARG A 1 327 ? -13.164 -23.938 9.047 1 95.88 327 ARG A O 1
ATOM 2480 N N . GLY A 1 328 ? -11.336 -23.953 10.273 1 94 328 GLY A N 1
ATOM 2481 C CA . GLY A 1 328 ? -11.492 -25.344 10.664 1 94 328 GLY A CA 1
ATOM 2482 C C . GLY A 1 328 ? -12.75 -25.594 11.477 1 94 328 GLY A C 1
ATOM 2483 O O . GLY A 1 328 ? -13.445 -26.594 11.266 1 94 328 GLY A O 1
ATOM 2484 N N . ARG A 1 329 ? -13.055 -24.703 12.352 1 92.06 329 ARG A N 1
ATOM 2485 C CA . ARG A 1 329 ? -14.25 -24.828 13.188 1 92.06 329 ARG A CA 1
ATOM 2486 C C . ARG A 1 329 ? -15.516 -24.688 12.352 1 92.06 329 ARG A C 1
ATOM 2488 O O . ARG A 1 329 ? -16.531 -25.344 12.633 1 92.06 329 ARG A O 1
ATOM 2495 N N . GLU A 1 330 ? -15.477 -23.812 11.383 1 90.56 330 GLU A N 1
ATOM 2496 C CA . GLU A 1 330 ? -16.625 -23.609 10.5 1 90.56 330 GLU A CA 1
ATOM 2497 C C . GLU A 1 330 ? -16.906 -24.859 9.672 1 90.56 330 GLU A C 1
ATOM 2499 O O . GLU A 1 330 ? -18.078 -25.188 9.422 1 90.56 330 GLU A O 1
ATOM 2504 N N . SER A 1 331 ? -15.953 -25.547 9.211 1 84.56 331 SER A N 1
ATOM 2505 C CA . SER A 1 331 ? -16.109 -26.766 8.406 1 84.56 331 SER A CA 1
ATOM 2506 C C . SER A 1 331 ? -16.672 -27.906 9.242 1 84.56 331 SER A C 1
ATOM 2508 O O . SER A 1 331 ? -17.453 -28.719 8.75 1 84.56 331 SER A O 1
ATOM 2510 N N . THR A 1 332 ? -16.297 -27.938 10.445 1 84.12 332 THR A N 1
ATOM 2511 C CA . THR A 1 332 ? -16.766 -29 11.336 1 84.12 332 THR A CA 1
ATOM 2512 C C . THR A 1 332 ? -18.234 -28.781 11.695 1 84.12 332 THR A C 1
ATOM 2514 O O . THR A 1 332 ? -19.016 -29.734 11.781 1 84.12 332 THR A O 1
ATOM 2517 N N . THR A 1 333 ? -18.609 -27.578 11.906 1 74.38 333 THR A N 1
ATOM 2518 C CA . THR A 1 333 ? -19.984 -27.266 12.281 1 74.38 333 THR A CA 1
ATOM 2519 C C . THR A 1 333 ? -20.938 -27.562 11.133 1 74.38 333 THR A C 1
ATOM 2521 O O . THR A 1 333 ? -22.047 -28.047 11.352 1 74.38 333 THR A O 1
ATOM 2524 N N . VAL A 1 334 ? -20.578 -27.391 9.867 1 68.19 334 VAL A N 1
ATOM 2525 C CA . VAL A 1 334 ? -21.422 -27.656 8.711 1 68.19 334 VAL A CA 1
ATOM 2526 C C . VAL A 1 334 ? -21.578 -29.156 8.508 1 68.19 334 VAL A C 1
ATOM 2528 O O . VAL A 1 334 ? -22.656 -29.641 8.188 1 68.19 334 VAL A O 1
ATOM 2531 N N . ASN A 1 335 ? -20.469 -29.859 8.844 1 67.12 335 ASN A N 1
ATOM 2532 C CA . ASN A 1 335 ? -20.547 -31.297 8.727 1 67.12 335 ASN A CA 1
ATOM 2533 C C . ASN A 1 335 ? -21.453 -31.906 9.797 1 67.12 335 ASN A C 1
ATOM 2535 O O . ASN A 1 335 ? -22.047 -32.969 9.586 1 67.12 335 ASN A O 1
ATOM 2539 N N . LYS A 1 336 ? -21.625 -31.25 10.961 1 66.62 336 LYS A N 1
ATOM 2540 C CA . LYS A 1 336 ? -22.484 -31.75 12.023 1 66.62 336 LYS A CA 1
ATOM 2541 C C . LYS A 1 336 ? -23.953 -31.406 11.75 1 66.62 336 LYS A C 1
ATOM 2543 O O . LYS A 1 336 ? -24.859 -32.156 12.141 1 66.62 336 LYS A O 1
ATOM 2548 N N . LYS A 1 337 ? -24.062 -30.422 11.078 1 65.06 337 LYS A N 1
ATOM 2549 C CA . LYS A 1 337 ? -25.453 -30.047 10.828 1 65.06 337 LYS A CA 1
ATOM 2550 C C . LYS A 1 337 ? -26.047 -30.891 9.703 1 65.06 337 LYS A C 1
ATOM 2552 O O . LYS A 1 337 ? -27.266 -30.938 9.539 1 65.06 337 LYS A O 1
ATOM 2557 N N . ASP A 1 338 ? -25.234 -31.391 8.883 1 52.12 338 ASP A N 1
ATOM 2558 C CA . ASP A 1 338 ? -25.656 -32.188 7.734 1 52.12 338 ASP A CA 1
ATOM 2559 C C . ASP A 1 338 ? -25.672 -33.688 8.078 1 52.12 338 ASP A C 1
ATOM 2561 O O . ASP A 1 338 ? -26.078 -34.5 7.266 1 52.12 338 ASP A O 1
ATOM 2565 N N . THR A 1 339 ? -25.266 -33.906 9.281 1 42.91 339 THR A N 1
ATOM 2566 C CA . THR A 1 339 ? -25.438 -35.281 9.758 1 42.91 339 THR A CA 1
ATOM 2567 C C . THR A 1 339 ? -26.578 -35.344 10.766 1 42.91 339 THR A C 1
ATOM 2569 O O . THR A 1 339 ? -26.734 -34.469 11.609 1 42.91 339 THR A O 1
ATOM 2572 N N . MET B 1 1 ? 32.625 -16.578 37.375 1 86.81 1 MET B N 1
ATOM 2573 C CA . MET B 1 1 ? 31.203 -16.766 37.656 1 86.81 1 MET B CA 1
ATOM 2574 C C . MET B 1 1 ? 30.359 -15.852 36.781 1 86.81 1 MET B C 1
ATOM 2576 O O . MET B 1 1 ? 29.484 -16.328 36.031 1 86.81 1 MET B O 1
ATOM 2580 N N . LEU B 1 2 ? 30.672 -14.664 36.781 1 88.62 2 LEU B N 1
ATOM 2581 C CA . LEU B 1 2 ? 29.922 -13.711 35.969 1 88.62 2 LEU B CA 1
ATOM 2582 C C . LEU B 1 2 ? 30.062 -14.031 34.5 1 88.62 2 LEU B C 1
ATOM 2584 O O . LEU B 1 2 ? 29.078 -13.977 33.75 1 88.62 2 LEU B O 1
ATOM 2588 N N . LEU B 1 3 ? 31.203 -14.43 34.094 1 89.44 3 LEU B N 1
ATOM 2589 C CA . LEU B 1 3 ? 31.438 -14.75 32.688 1 89.44 3 LEU B CA 1
ATOM 2590 C C . LEU B 1 3 ? 30.641 -15.984 32.25 1 89.44 3 LEU B C 1
ATOM 2592 O O . LEU B 1 3 ? 30.078 -16.016 31.156 1 89.44 3 LEU B O 1
ATOM 2596 N N . SER B 1 4 ? 30.656 -16.953 33.094 1 89.75 4 SER B N 1
ATOM 2597 C CA . SER B 1 4 ? 29.906 -18.156 32.812 1 89.75 4 SER B CA 1
ATOM 2598 C C . SER B 1 4 ? 28.406 -17.859 32.688 1 89.75 4 SER B C 1
ATOM 2600 O O . SER B 1 4 ? 27.719 -18.438 31.859 1 89.75 4 SER B O 1
ATOM 2602 N N . ILE B 1 5 ? 27.906 -17.062 33.531 1 91 5 ILE B N 1
ATOM 2603 C CA . ILE B 1 5 ? 26.5 -16.672 33.5 1 91 5 ILE B CA 1
ATOM 2604 C C . ILE B 1 5 ? 26.188 -15.93 32.188 1 91 5 ILE B C 1
ATOM 2606 O O . ILE B 1 5 ? 25.188 -16.203 31.531 1 91 5 ILE B O 1
ATOM 2610 N N . LEU B 1 6 ? 27 -15.109 31.797 1 89 6 LEU B N 1
ATOM 2611 C CA . LEU B 1 6 ? 26.828 -14.344 30.562 1 89 6 LEU B CA 1
ATOM 2612 C C . LEU B 1 6 ? 26.859 -15.258 29.344 1 89 6 LEU B C 1
ATOM 2614 O O . LEU B 1 6 ? 26.078 -15.078 28.406 1 89 6 LEU B O 1
ATOM 2618 N N . VAL B 1 7 ? 27.719 -16.172 29.391 1 90.25 7 VAL B N 1
ATOM 2619 C CA . VAL B 1 7 ? 27.828 -17.125 28.281 1 90.25 7 VAL B CA 1
ATOM 2620 C C . VAL B 1 7 ? 26.562 -17.984 28.219 1 90.25 7 VAL B C 1
ATOM 2622 O O . VAL B 1 7 ? 26.047 -18.234 27.125 1 90.25 7 VAL B O 1
ATOM 2625 N N . THR B 1 8 ? 26.094 -18.375 29.312 1 91.31 8 THR B N 1
ATOM 2626 C CA . THR B 1 8 ? 24.875 -19.172 29.375 1 91.31 8 THR B CA 1
ATOM 2627 C C . THR B 1 8 ? 23.672 -18.375 28.875 1 91.31 8 THR B C 1
ATOM 2629 O O . THR B 1 8 ? 22.844 -18.875 28.125 1 91.31 8 THR B O 1
ATOM 2632 N N . ILE B 1 9 ? 23.578 -17.219 29.312 1 90.69 9 ILE B N 1
ATOM 2633 C CA . ILE B 1 9 ? 22.484 -16.344 28.875 1 90.69 9 ILE B CA 1
ATOM 2634 C C . ILE B 1 9 ? 22.578 -16.094 27.375 1 90.69 9 ILE B C 1
ATOM 2636 O O . ILE B 1 9 ? 21.578 -16.141 26.672 1 90.69 9 ILE B O 1
ATOM 2640 N N . GLY B 1 10 ? 23.781 -15.852 26.922 1 89.5 10 GLY B N 1
ATOM 2641 C CA . GLY B 1 10 ? 24 -15.672 25.5 1 89.5 10 GLY B CA 1
ATOM 2642 C C . GLY B 1 10 ? 23.594 -16.875 24.672 1 89.5 10 GLY B C 1
ATOM 2643 O O . GLY B 1 10 ? 22.938 -16.734 23.641 1 89.5 10 GLY B O 1
ATOM 2644 N N . PHE B 1 11 ? 24.016 -17.969 25.141 1 91.5 11 PHE B N 1
ATOM 2645 C CA . PHE B 1 11 ? 23.672 -19.203 24.438 1 91.5 11 PHE B CA 1
ATOM 2646 C C . PHE B 1 11 ? 22.172 -19.438 24.453 1 91.5 11 PHE B C 1
ATOM 2648 O O . PHE B 1 11 ? 21.594 -19.828 23.438 1 91.5 11 PHE B O 1
ATOM 2655 N N . ALA B 1 12 ? 21.562 -19.234 25.562 1 92.62 12 ALA B N 1
ATOM 2656 C CA . ALA B 1 12 ? 20.109 -19.375 25.688 1 92.62 12 ALA B CA 1
ATOM 2657 C C . ALA B 1 12 ? 19.391 -18.422 24.734 1 92.62 12 ALA B C 1
ATOM 2659 O O . ALA B 1 12 ? 18.375 -18.797 24.125 1 92.62 12 ALA B O 1
ATOM 2660 N N . LEU B 1 13 ? 19.844 -17.234 24.594 1 92.38 13 LEU B N 1
ATOM 2661 C CA . LEU B 1 13 ? 19.25 -16.25 23.703 1 92.38 13 LEU B CA 1
ATOM 2662 C C . LEU B 1 13 ? 19.391 -16.688 22.25 1 92.38 13 LEU B C 1
ATOM 2664 O O . LEU B 1 13 ? 18.469 -16.516 21.453 1 92.38 13 LEU B O 1
ATOM 2668 N N . ILE B 1 14 ? 20.547 -17.188 21.922 1 93.38 14 ILE B N 1
ATOM 2669 C CA . ILE B 1 14 ? 20.797 -17.656 20.562 1 93.38 14 ILE B CA 1
ATOM 2670 C C . ILE B 1 14 ? 19.828 -18.797 20.234 1 93.38 14 ILE B C 1
ATOM 2672 O O . ILE B 1 14 ? 19.25 -18.828 19.141 1 93.38 14 ILE B O 1
ATOM 2676 N N . VAL B 1 15 ? 19.672 -19.703 21.125 1 95.31 15 VAL B N 1
ATOM 2677 C CA . VAL B 1 15 ? 18.781 -20.828 20.938 1 95.31 15 VAL B CA 1
ATOM 2678 C C . VAL B 1 15 ? 17.344 -20.344 20.812 1 95.31 15 VAL B C 1
ATOM 2680 O O . VAL B 1 15 ? 16.594 -20.797 19.938 1 95.31 15 VAL B O 1
ATOM 2683 N N . ALA B 1 16 ? 17 -19.422 21.656 1 95.06 16 ALA B N 1
ATOM 2684 C CA . ALA B 1 16 ? 15.648 -18.859 21.609 1 95.06 16 ALA B CA 1
ATOM 2685 C C . ALA B 1 16 ? 15.375 -18.203 20.266 1 95.06 16 ALA B C 1
ATOM 2687 O O . ALA B 1 16 ? 14.297 -18.359 19.688 1 95.06 16 ALA B O 1
ATOM 2688 N N . VAL B 1 17 ? 16.312 -17.453 19.797 1 96.25 17 VAL B N 1
ATOM 2689 C CA . VAL B 1 17 ? 16.188 -16.781 18.516 1 96.25 17 VAL B CA 1
ATOM 2690 C C . VAL B 1 17 ? 16.062 -17.828 17.406 1 96.25 17 VAL B C 1
ATOM 2692 O O . VAL B 1 17 ? 15.203 -17.719 16.531 1 96.25 17 VAL B O 1
ATOM 2695 N N . ALA B 1 18 ? 16.906 -18.812 17.453 1 97 18 ALA B N 1
ATOM 2696 C CA . ALA B 1 18 ? 16.875 -19.859 16.438 1 97 18 ALA B CA 1
ATOM 2697 C C . ALA B 1 18 ? 15.531 -20.562 16.422 1 97 18 ALA B C 1
ATOM 2699 O O . ALA B 1 18 ? 14.969 -20.828 15.359 1 97 18 ALA B O 1
ATOM 2700 N N . VAL B 1 19 ? 15.008 -20.875 17.578 1 97.31 19 VAL B N 1
ATOM 2701 C CA . VAL B 1 19 ? 13.727 -21.562 17.688 1 97.31 19 VAL B CA 1
ATOM 2702 C C . VAL B 1 19 ? 12.609 -20.672 17.156 1 97.31 19 VAL B C 1
ATOM 2704 O O . VAL B 1 19 ? 11.727 -21.141 16.422 1 97.31 19 VAL B O 1
ATOM 2707 N N . LEU B 1 20 ? 12.703 -19.406 17.484 1 97.56 20 LEU B N 1
ATOM 2708 C CA . LEU B 1 20 ? 11.68 -18.469 17.031 1 97.56 20 LEU B CA 1
ATOM 2709 C C . LEU B 1 20 ? 11.742 -18.297 15.523 1 97.56 20 LEU B C 1
ATOM 2711 O O . LEU B 1 20 ? 10.703 -18.156 14.867 1 97.56 20 LEU B O 1
ATOM 2715 N N . VAL B 1 21 ? 12.891 -18.234 14.977 1 98.12 21 VAL B N 1
ATOM 2716 C CA . VAL B 1 21 ? 13.07 -18.125 13.531 1 98.12 21 VAL B CA 1
ATOM 2717 C C . VAL B 1 21 ? 12.453 -19.328 12.844 1 98.12 21 VAL B C 1
ATOM 2719 O O . VAL B 1 21 ? 11.656 -19.188 11.914 1 98.12 21 VAL B O 1
ATOM 2722 N N . VAL B 1 22 ? 12.781 -20.531 13.328 1 98.12 22 VAL B N 1
ATOM 2723 C CA . VAL B 1 22 ? 12.297 -21.781 12.727 1 98.12 22 VAL B CA 1
ATOM 2724 C C . VAL B 1 22 ? 10.781 -21.859 12.852 1 98.12 22 VAL B C 1
ATOM 2726 O O . VAL B 1 22 ? 10.086 -22.234 11.898 1 98.12 22 VAL B O 1
ATOM 2729 N N . TRP B 1 23 ? 10.32 -21.453 13.977 1 98.06 23 TRP B N 1
ATOM 2730 C CA . TRP B 1 23 ? 8.891 -21.562 14.242 1 98.06 23 TRP B CA 1
ATOM 2731 C C . TRP B 1 23 ? 8.109 -20.547 13.406 1 98.06 23 TRP B C 1
ATOM 2733 O O . TRP B 1 23 ? 6.992 -20.828 12.961 1 98.06 23 TRP B O 1
ATOM 2743 N N . SER B 1 24 ? 8.664 -19.375 13.156 1 98.38 24 SER B N 1
ATOM 2744 C CA . SER B 1 24 ? 7.961 -18.266 12.523 1 98.38 24 SER B CA 1
ATOM 2745 C C . SER B 1 24 ? 7.863 -18.469 11.016 1 98.38 24 SER B C 1
ATOM 2747 O O . SER B 1 24 ? 7.02 -17.844 10.359 1 98.38 24 SER B O 1
ATOM 2749 N N . VAL B 1 25 ? 8.688 -19.281 10.43 1 98.38 25 VAL B N 1
ATOM 2750 C CA . VAL B 1 25 ? 8.734 -19.453 8.984 1 98.38 25 VAL B CA 1
ATOM 2751 C C . VAL B 1 25 ? 7.594 -20.375 8.539 1 98.38 25 VAL B C 1
ATOM 2753 O O . VAL B 1 25 ? 7.402 -21.453 9.109 1 98.38 25 VAL B O 1
ATOM 2756 N N . GLN B 1 26 ? 6.867 -19.906 7.562 1 97.06 26 GLN B N 1
ATOM 2757 C CA . GLN B 1 26 ? 5.781 -20.719 7.008 1 97.06 26 GLN B CA 1
ATOM 2758 C C . GLN B 1 26 ? 6.309 -21.719 5.988 1 97.06 26 GLN B C 1
ATOM 2760 O O . GLN B 1 26 ? 7.051 -21.344 5.074 1 97.06 26 GLN B O 1
ATOM 2765 N N . ARG B 1 27 ? 5.914 -22.891 6.172 1 94.5 27 ARG B N 1
ATOM 2766 C CA . ARG B 1 27 ? 6.266 -23.938 5.223 1 94.5 27 ARG B CA 1
ATOM 2767 C C . ARG B 1 27 ? 5.109 -24.219 4.266 1 94.5 27 ARG B C 1
ATOM 2769 O O . ARG B 1 27 ? 4.039 -24.656 4.688 1 94.5 27 ARG B O 1
ATOM 2776 N N . VAL B 1 28 ? 5.324 -23.922 3.047 1 96.81 28 VAL B N 1
ATOM 2777 C CA . VAL B 1 28 ? 4.32 -24.109 2.004 1 96.81 28 VAL B CA 1
ATOM 2778 C C . VAL B 1 28 ? 4.785 -25.188 1.034 1 96.81 28 VAL B C 1
ATOM 2780 O O . VAL B 1 28 ? 5.922 -25.172 0.562 1 96.81 28 VAL B O 1
ATOM 2783 N N . PRO B 1 29 ? 3.959 -26.203 0.787 1 95.94 29 PRO B N 1
ATOM 2784 C CA . PRO B 1 29 ? 4.344 -27.25 -0.167 1 95.94 29 PRO B CA 1
ATOM 2785 C C . PRO B 1 29 ? 4.703 -26.688 -1.541 1 95.94 29 PRO B C 1
ATOM 2787 O O . PRO B 1 29 ? 4.133 -25.688 -1.972 1 95.94 29 PRO B O 1
ATOM 2790 N N . PRO B 1 30 ? 5.637 -27.344 -2.145 1 97.31 30 PRO B N 1
ATOM 2791 C CA . PRO B 1 30 ? 6.004 -26.875 -3.484 1 97.31 30 PRO B CA 1
ATOM 2792 C C . PRO B 1 30 ? 4.836 -26.938 -4.469 1 97.31 30 PRO B C 1
ATOM 2794 O O . PRO B 1 30 ? 3.934 -27.766 -4.312 1 97.31 30 PRO B O 1
ATOM 2797 N N . PHE B 1 31 ? 4.824 -26.094 -5.402 1 98.19 31 PHE B N 1
ATOM 2798 C CA . PHE B 1 31 ? 3.834 -26.062 -6.477 1 98.19 31 PHE B CA 1
ATOM 2799 C C . PHE B 1 31 ? 4.398 -26.672 -7.75 1 98.19 31 PHE B C 1
ATOM 2801 O O . PHE B 1 31 ? 5.477 -26.297 -8.211 1 98.19 31 PHE B O 1
ATOM 2808 N N . ASN B 1 32 ? 3.758 -27.609 -8.297 1 96.88 32 ASN B N 1
ATOM 2809 C CA . ASN B 1 32 ? 4.219 -28.281 -9.5 1 96.88 32 ASN B CA 1
ATOM 2810 C C . ASN B 1 32 ? 3.744 -27.562 -10.766 1 96.88 32 ASN B C 1
ATOM 2812 O O . ASN B 1 32 ? 2.547 -27.531 -11.055 1 96.88 32 ASN B O 1
ATOM 2816 N N . ILE B 1 33 ? 4.68 -27.109 -11.539 1 97.69 33 ILE B N 1
ATOM 2817 C CA . ILE B 1 33 ? 4.348 -26.406 -12.773 1 97.69 33 ILE B CA 1
ATOM 2818 C C . ILE B 1 33 ? 3.955 -27.422 -13.852 1 97.69 33 ILE B C 1
ATOM 2820 O O . ILE B 1 33 ? 3.084 -27.141 -14.68 1 97.69 33 ILE B O 1
ATOM 2824 N N . LYS B 1 34 ? 4.648 -28.531 -13.773 1 95.38 34 LYS B N 1
ATOM 2825 C CA . LYS B 1 34 ? 4.316 -29.578 -14.742 1 95.38 34 LYS B CA 1
ATOM 2826 C C . LYS B 1 34 ? 2.857 -30 -14.617 1 95.38 34 LYS B C 1
ATOM 2828 O O . LYS B 1 34 ? 2.387 -30.328 -13.523 1 95.38 34 LYS B O 1
ATOM 2833 N N . GLY B 1 35 ? 2.123 -29.859 -15.703 1 94.25 35 GLY B N 1
ATOM 2834 C CA . GLY B 1 35 ? 0.745 -30.328 -15.742 1 94.25 35 GLY B CA 1
ATOM 2835 C C . GLY B 1 35 ? -0.247 -29.266 -15.273 1 94.25 35 GLY B C 1
ATOM 2836 O O . GLY B 1 35 ? -1.459 -29.484 -15.32 1 94.25 35 GLY B O 1
ATOM 2837 N N . CYS B 1 36 ? 0.228 -28.141 -14.859 1 97.12 36 CYS B N 1
ATOM 2838 C CA . CYS B 1 36 ? -0.694 -27.141 -14.328 1 97.12 36 CYS B CA 1
ATOM 2839 C C . CYS B 1 36 ? -1.388 -26.391 -15.453 1 97.12 36 CYS B C 1
ATOM 2841 O O . CYS B 1 36 ? -0.911 -26.375 -16.578 1 97.12 36 CYS B O 1
ATOM 2843 N N . ARG B 1 37 ? -2.52 -25.844 -15.25 1 98.69 37 ARG B N 1
ATOM 2844 C CA . ARG B 1 37 ? -3.246 -24.938 -16.125 1 98.69 37 ARG B CA 1
ATOM 2845 C C . ARG B 1 37 ? -3.143 -23.5 -15.633 1 98.69 37 ARG B C 1
ATOM 2847 O O . ARG B 1 37 ? -3.58 -23.188 -14.523 1 98.69 37 ARG B O 1
ATOM 2854 N N . ALA B 1 38 ? -2.586 -22.641 -16.484 1 98.88 38 ALA B N 1
ATOM 2855 C CA . ALA B 1 38 ? -2.209 -21.328 -16 1 98.88 38 ALA B CA 1
ATOM 2856 C C . ALA B 1 38 ? -2.801 -20.234 -16.891 1 98.88 38 ALA B C 1
ATOM 2858 O O . ALA B 1 38 ? -2.945 -20.406 -18.094 1 98.88 38 ALA B O 1
ATOM 2859 N N . LEU B 1 39 ? -3.176 -19.141 -16.266 1 98.94 39 LEU B N 1
ATOM 2860 C CA . LEU B 1 39 ? -3.549 -17.891 -16.938 1 98.94 39 LEU B CA 1
ATOM 2861 C C . LEU B 1 39 ? -2.57 -16.781 -16.578 1 98.94 39 LEU B C 1
ATOM 2863 O O . LEU B 1 39 ? -2.254 -16.562 -15.406 1 98.94 39 LEU B O 1
ATOM 2867 N N . VAL B 1 40 ? -2.033 -16.109 -17.562 1 98.94 40 VAL B N 1
ATOM 2868 C CA . VAL B 1 40 ? -1.181 -14.938 -17.375 1 98.94 40 VAL B CA 1
ATOM 2869 C C . VAL B 1 40 ? -1.821 -13.727 -18.031 1 98.94 40 VAL B C 1
ATOM 2871 O O . VAL B 1 40 ? -1.896 -13.641 -19.266 1 98.94 40 VAL B O 1
ATOM 2874 N N . THR B 1 41 ? -2.281 -12.773 -17.25 1 98.94 41 THR B N 1
ATOM 2875 C CA . THR B 1 41 ? -2.787 -11.531 -17.812 1 98.94 41 THR B CA 1
ATOM 2876 C C . THR B 1 41 ? -1.637 -10.609 -18.203 1 98.94 41 THR B C 1
ATOM 2878 O O . THR B 1 41 ? -0.559 -10.664 -17.609 1 98.94 41 THR B O 1
ATOM 2881 N N . GLY B 1 42 ? -1.918 -9.742 -19.156 1 98.5 42 GLY B N 1
ATOM 2882 C CA . GLY B 1 42 ? -0.795 -8.984 -19.688 1 98.5 42 GLY B CA 1
ATOM 2883 C C . GLY B 1 42 ? 0.303 -9.867 -20.25 1 98.5 42 GLY B C 1
ATOM 2884 O O . GLY B 1 42 ? 1.489 -9.602 -20.031 1 98.5 42 GLY B O 1
ATOM 2885 N N . GLY B 1 43 ? -0.09 -10.938 -20.875 1 98.5 43 GLY B N 1
ATOM 2886 C CA . GLY B 1 43 ? 0.859 -11.969 -21.25 1 98.5 43 GLY B CA 1
ATOM 2887 C C . GLY B 1 43 ? 1.399 -11.789 -22.656 1 98.5 43 GLY B C 1
ATOM 2888 O O . GLY B 1 43 ? 2.1 -12.664 -23.172 1 98.5 43 GLY B O 1
ATOM 2889 N N . SER B 1 44 ? 1.123 -10.625 -23.344 1 97.56 44 SER B N 1
ATOM 2890 C CA . SER B 1 44 ? 1.484 -10.453 -24.734 1 97.56 44 SER B CA 1
ATOM 2891 C C . SER B 1 44 ? 2.885 -9.867 -24.891 1 97.56 44 SER B C 1
ATOM 2893 O O . SER B 1 44 ? 3.455 -9.867 -25.984 1 97.56 44 SER B O 1
ATOM 2895 N N . ALA B 1 45 ? 3.475 -9.344 -23.797 1 96.88 45 ALA B N 1
ATOM 2896 C CA . ALA B 1 45 ? 4.801 -8.734 -23.859 1 96.88 45 ALA B CA 1
ATOM 2897 C C . ALA B 1 45 ? 5.457 -8.68 -22.484 1 96.88 45 ALA B C 1
ATOM 2899 O O . ALA B 1 45 ? 4.824 -9.016 -21.484 1 96.88 45 ALA B O 1
ATOM 2900 N N . GLY B 1 46 ? 6.711 -8.422 -22.484 1 97.62 46 GLY B N 1
ATOM 2901 C CA . GLY B 1 46 ? 7.434 -8.102 -21.266 1 97.62 46 GLY B CA 1
ATOM 2902 C C . GLY B 1 46 ? 7.465 -9.25 -20.266 1 97.62 46 GLY B C 1
ATOM 2903 O O . GLY B 1 46 ? 7.75 -10.391 -20.641 1 97.62 46 GLY B O 1
ATOM 2904 N N . ILE B 1 47 ? 7.254 -8.953 -19.031 1 98.69 47 ILE B N 1
ATOM 2905 C CA . ILE B 1 47 ? 7.34 -9.906 -17.938 1 98.69 47 ILE B CA 1
ATOM 2906 C C . ILE B 1 47 ? 6.301 -11.008 -18.125 1 98.69 47 ILE B C 1
ATOM 2908 O O . ILE B 1 47 ? 6.594 -12.188 -17.922 1 98.69 47 ILE B O 1
ATOM 2912 N N . GLY B 1 48 ? 5.086 -10.625 -18.547 1 98.81 48 GLY B N 1
ATOM 2913 C CA . GLY B 1 48 ? 4.012 -11.586 -18.734 1 98.81 48 GLY B CA 1
ATOM 2914 C C . GLY B 1 48 ? 4.328 -12.625 -19.797 1 98.81 48 GLY B C 1
ATOM 2915 O O . GLY B 1 48 ? 4.137 -13.82 -19.578 1 98.81 48 GLY B O 1
ATOM 2916 N N . LEU B 1 49 ? 4.816 -12.141 -20.906 1 98.75 49 LEU B N 1
ATOM 2917 C CA . LEU B 1 49 ? 5.148 -13.047 -22 1 98.75 49 LEU B CA 1
ATOM 2918 C C . LEU B 1 49 ? 6.27 -14 -21.594 1 98.75 49 LEU B C 1
ATOM 2920 O O . LEU B 1 49 ? 6.195 -15.203 -21.859 1 98.75 49 LEU B O 1
ATOM 2924 N N . GLU B 1 50 ? 7.293 -13.508 -20.969 1 98.75 50 GLU B N 1
ATOM 2925 C CA . GLU B 1 50 ? 8.414 -14.344 -20.562 1 98.75 50 GLU B CA 1
ATOM 2926 C C . GLU B 1 50 ? 8.008 -15.312 -19.453 1 98.75 50 GLU B C 1
ATOM 2928 O O . GLU B 1 50 ? 8.516 -16.438 -19.375 1 98.75 50 GLU B O 1
ATOM 2933 N N . THR B 1 51 ? 7.105 -14.883 -18.562 1 98.88 51 THR B N 1
ATOM 2934 C CA . THR B 1 51 ? 6.578 -15.797 -17.547 1 98.88 51 THR B CA 1
ATOM 2935 C C . THR B 1 51 ? 5.82 -16.938 -18.203 1 98.88 51 THR B C 1
ATOM 2937 O O . THR B 1 51 ? 5.996 -18.109 -17.828 1 98.88 51 THR B O 1
ATOM 2940 N N . ALA B 1 52 ? 4.977 -16.594 -19.172 1 98.81 52 ALA B N 1
ATOM 2941 C CA . ALA B 1 52 ? 4.27 -17.641 -19.938 1 98.81 52 ALA B CA 1
ATOM 2942 C C . ALA B 1 52 ? 5.25 -18.578 -20.609 1 98.81 52 ALA B C 1
ATOM 2944 O O . ALA B 1 52 ? 5.035 -19.797 -20.625 1 98.81 52 ALA B O 1
ATOM 2945 N N . ARG B 1 53 ? 6.297 -18.016 -21.172 1 98.38 53 ARG B N 1
ATOM 2946 C CA . ARG B 1 53 ? 7.316 -18.828 -21.844 1 98.38 53 ARG B CA 1
ATOM 2947 C C . ARG B 1 53 ? 7.953 -19.812 -20.875 1 98.38 53 ARG B C 1
ATOM 2949 O O . ARG B 1 53 ? 8.164 -20.984 -21.203 1 98.38 53 ARG B O 1
ATOM 2956 N N . GLN B 1 54 ? 8.266 -19.359 -19.641 1 98.25 54 GLN B N 1
ATOM 2957 C CA . GLN B 1 54 ? 8.836 -20.234 -18.641 1 98.25 54 GLN B CA 1
ATOM 2958 C C . GLN B 1 54 ? 7.863 -21.344 -18.25 1 98.25 54 GLN B C 1
ATOM 2960 O O . GLN B 1 54 ? 8.273 -22.469 -17.984 1 98.25 54 GLN B O 1
ATOM 2965 N N . LEU B 1 55 ? 6.574 -21.031 -18.188 1 98.44 55 LEU B N 1
ATOM 2966 C CA . LEU B 1 55 ? 5.559 -22.047 -17.875 1 98.44 55 LEU B CA 1
ATOM 2967 C C . LEU B 1 55 ? 5.523 -23.125 -18.953 1 98.44 55 LEU B C 1
ATOM 2969 O O . LEU B 1 55 ? 5.449 -24.312 -18.641 1 98.44 55 LEU B O 1
ATOM 2973 N N . VAL B 1 56 ? 5.586 -22.688 -20.219 1 97.88 56 VAL B N 1
ATOM 2974 C CA . VAL B 1 56 ? 5.594 -23.609 -21.344 1 97.88 56 VAL B CA 1
ATOM 2975 C C . VAL B 1 56 ? 6.832 -24.5 -21.266 1 97.88 56 VAL B C 1
ATOM 2977 O O . VAL B 1 56 ? 6.727 -25.734 -21.359 1 97.88 56 VAL B O 1
ATOM 2980 N N . ARG B 1 57 ? 7.949 -23.906 -21.016 1 96 57 ARG B N 1
ATOM 2981 C CA . ARG B 1 57 ? 9.219 -24.609 -20.984 1 96 57 ARG B CA 1
ATOM 2982 C C . ARG B 1 57 ? 9.266 -25.625 -19.844 1 96 57 ARG B C 1
ATOM 2984 O O . ARG B 1 57 ? 9.93 -26.656 -19.938 1 96 57 ARG B O 1
ATOM 2991 N N . GLN B 1 58 ? 8.531 -25.359 -18.812 1 95.56 58 GLN B N 1
ATOM 2992 C CA . GLN B 1 58 ? 8.578 -26.219 -17.641 1 95.56 58 GLN B CA 1
ATOM 2993 C C . GLN B 1 58 ? 7.453 -27.25 -17.656 1 95.56 58 GLN B C 1
ATOM 2995 O O . GLN B 1 58 ? 7.234 -27.953 -16.672 1 95.56 58 GLN B O 1
ATOM 3000 N N . GLY B 1 59 ? 6.684 -27.266 -18.719 1 95.56 59 GLY B N 1
ATOM 3001 C CA . GLY B 1 59 ? 5.793 -28.391 -18.969 1 95.56 59 GLY B CA 1
ATOM 3002 C C . GLY B 1 59 ? 4.391 -28.172 -18.438 1 95.56 59 GLY B C 1
ATOM 3003 O O . GLY B 1 59 ? 3.693 -29.125 -18.094 1 95.56 59 GLY B O 1
ATOM 3004 N N . ALA B 1 60 ? 3.969 -26.922 -18.281 1 97.5 60 ALA B N 1
ATOM 3005 C CA . ALA B 1 60 ? 2.564 -26.688 -17.953 1 97.5 60 ALA B CA 1
ATOM 3006 C C . ALA B 1 60 ? 1.646 -27.359 -18.969 1 97.5 60 ALA B C 1
ATOM 3008 O O . ALA B 1 60 ? 1.996 -27.484 -20.141 1 97.5 60 ALA B O 1
ATOM 3009 N N . ASN B 1 61 ? 0.527 -27.859 -18.484 1 97.25 61 ASN B N 1
ATOM 3010 C CA . ASN B 1 61 ? -0.425 -28.516 -19.375 1 97.25 61 ASN B CA 1
ATOM 3011 C C . ASN B 1 61 ? -1.119 -27.516 -20.297 1 97.25 61 ASN B C 1
ATOM 3013 O O . ASN B 1 61 ? -1.237 -27.75 -21.5 1 97.25 61 ASN B O 1
ATOM 3017 N N . VAL B 1 62 ? -1.617 -26.453 -19.719 1 98.25 62 VAL B N 1
ATOM 3018 C CA . VAL B 1 62 ? -2.299 -25.391 -20.438 1 98.25 62 VAL B CA 1
ATOM 3019 C C . VAL B 1 62 ? -1.738 -24.031 -20.016 1 98.25 62 VAL B C 1
ATOM 3021 O O . VAL B 1 62 ? -1.572 -23.781 -18.812 1 98.25 62 VAL B O 1
ATOM 3024 N N . VAL B 1 63 ? -1.376 -23.219 -20.969 1 98.69 63 VAL B N 1
ATOM 3025 C CA . VAL B 1 63 ? -0.995 -21.828 -20.719 1 98.69 63 VAL B CA 1
ATOM 3026 C C . VAL B 1 63 ? -1.875 -20.891 -21.547 1 98.69 63 VAL B C 1
ATOM 3028 O O . VAL B 1 63 ? -1.921 -20.984 -22.781 1 98.69 63 VAL B O 1
ATOM 3031 N N . VAL B 1 64 ? -2.605 -20.047 -20.891 1 98.88 64 VAL B N 1
ATOM 3032 C CA . VAL B 1 64 ? -3.436 -19.047 -21.547 1 98.88 64 VAL B CA 1
ATOM 3033 C C . VAL B 1 64 ? -2.865 -17.656 -21.281 1 98.88 64 VAL B C 1
ATOM 3035 O O . VAL B 1 64 ? -2.611 -17.281 -20.125 1 98.88 64 VAL B O 1
ATOM 3038 N N . ILE B 1 65 ? -2.629 -16.906 -22.312 1 98.88 65 ILE B N 1
ATOM 3039 C CA . ILE B 1 65 ? -2.23 -15.516 -22.156 1 98.88 65 ILE B CA 1
ATOM 3040 C C . ILE B 1 65 ? -3.385 -14.594 -22.547 1 98.88 65 ILE B C 1
ATOM 3042 O O . ILE B 1 65 ? -4.148 -14.914 -23.469 1 98.88 65 ILE B O 1
ATOM 3046 N N . SER B 1 66 ? -3.506 -13.461 -21.812 1 98.81 66 SER B N 1
ATOM 3047 C CA . SER B 1 66 ? -4.582 -12.523 -22.125 1 98.81 66 SER B CA 1
ATOM 3048 C C . SER B 1 66 ? -4.062 -11.094 -22.219 1 98.81 66 SER B C 1
ATOM 3050 O O . SER B 1 66 ? -3.037 -10.766 -21.609 1 98.81 66 SER B O 1
ATOM 3052 N N . ALA B 1 67 ? -4.656 -10.297 -22.938 1 98.31 67 ALA B N 1
ATOM 3053 C CA . ALA B 1 67 ? -4.449 -8.859 -23.109 1 98.31 67 ALA B CA 1
ATOM 3054 C C . ALA B 1 67 ? -5.566 -8.242 -23.938 1 98.31 67 ALA B C 1
ATOM 3056 O O . ALA B 1 67 ? -6.574 -8.891 -24.219 1 98.31 67 ALA B O 1
ATOM 3057 N N . ARG B 1 68 ? -5.43 -7.016 -24.312 1 96.06 68 ARG B N 1
ATOM 3058 C CA . ARG B 1 68 ? -6.512 -6.301 -24.984 1 96.06 68 ARG B CA 1
ATOM 3059 C C . ARG B 1 68 ? -6.359 -6.375 -26.5 1 96.06 68 ARG B C 1
ATOM 3061 O O . ARG B 1 68 ? -7.352 -6.352 -27.234 1 96.06 68 ARG B O 1
ATOM 3068 N N . ARG B 1 69 ? -5.09 -6.367 -26.969 1 95.5 69 ARG B N 1
ATOM 3069 C CA . ARG B 1 69 ? -4.848 -6.328 -28.406 1 95.5 69 ARG B CA 1
ATOM 3070 C C . ARG B 1 69 ? -4.703 -7.738 -28.969 1 95.5 69 ARG B C 1
ATOM 3072 O O . ARG B 1 69 ? -3.65 -8.359 -28.828 1 95.5 69 ARG B O 1
ATOM 3079 N N . VAL B 1 70 ? -5.598 -8.102 -29.75 1 97.44 70 VAL B N 1
ATOM 3080 C CA . VAL B 1 70 ? -5.727 -9.492 -30.172 1 97.44 70 VAL B CA 1
ATOM 3081 C C . VAL B 1 70 ? -4.59 -9.852 -31.125 1 97.44 70 VAL B C 1
ATOM 3083 O O . VAL B 1 70 ? -4.051 -10.953 -31.078 1 97.44 70 VAL B O 1
ATOM 3086 N N . ASP B 1 71 ? -4.262 -8.914 -31.984 1 97.44 71 ASP B N 1
ATOM 3087 C CA . ASP B 1 71 ? -3.215 -9.195 -32.969 1 97.44 71 ASP B CA 1
ATOM 3088 C C . ASP B 1 71 ? -1.881 -9.477 -32.281 1 97.44 71 ASP B C 1
ATOM 3090 O O . ASP B 1 71 ? -1.186 -10.438 -32.625 1 97.44 71 ASP B O 1
ATOM 3094 N N . VAL B 1 72 ? -1.537 -8.688 -31.328 1 97.06 72 VAL B N 1
ATOM 3095 C CA . VAL B 1 72 ? -0.3 -8.859 -30.578 1 97.06 72 VAL B CA 1
ATOM 3096 C C . VAL B 1 72 ? -0.365 -10.141 -29.75 1 97.06 72 VAL B C 1
ATOM 3098 O O . VAL B 1 72 ? 0.622 -10.875 -29.656 1 97.06 72 VAL B O 1
ATOM 3101 N N . LEU B 1 73 ? -1.497 -10.391 -29.266 1 97.69 73 LEU B N 1
ATOM 3102 C CA . LEU B 1 73 ? -1.738 -11.578 -28.453 1 97.69 73 LEU B CA 1
ATOM 3103 C C . LEU B 1 73 ? -1.579 -12.844 -29.281 1 97.69 73 LEU B C 1
ATOM 3105 O O . LEU B 1 73 ? -0.982 -13.82 -28.828 1 97.69 73 LEU B O 1
ATOM 3109 N N . GLN B 1 74 ? -2.182 -12.836 -30.391 1 97.94 74 GLN B N 1
ATOM 3110 C CA . GLN B 1 74 ? -2.1 -13.984 -31.281 1 97.94 74 GLN B CA 1
ATOM 3111 C C . GLN B 1 74 ? -0.654 -14.281 -31.672 1 97.94 74 GLN B C 1
ATOM 3113 O O . GLN B 1 74 ? -0.229 -15.438 -31.672 1 97.94 74 GLN B O 1
ATOM 3118 N N . ALA B 1 75 ? 0.079 -13.219 -32.031 1 98.25 75 ALA B N 1
ATOM 3119 C CA . ALA B 1 75 ? 1.488 -13.375 -32.375 1 98.25 75 ALA B CA 1
ATOM 3120 C C . ALA B 1 75 ? 2.279 -13.961 -31.219 1 98.25 75 ALA B C 1
ATOM 3122 O O . ALA B 1 75 ? 3.129 -14.836 -31.406 1 98.25 75 ALA B O 1
ATOM 3123 N N . ALA B 1 76 ? 2.037 -13.492 -30 1 98.31 76 ALA B N 1
ATOM 3124 C CA . ALA B 1 76 ? 2.701 -13.992 -28.797 1 98.31 76 ALA B CA 1
ATOM 3125 C C . ALA B 1 76 ? 2.373 -15.461 -28.562 1 98.31 76 ALA B C 1
ATOM 3127 O O . ALA B 1 76 ? 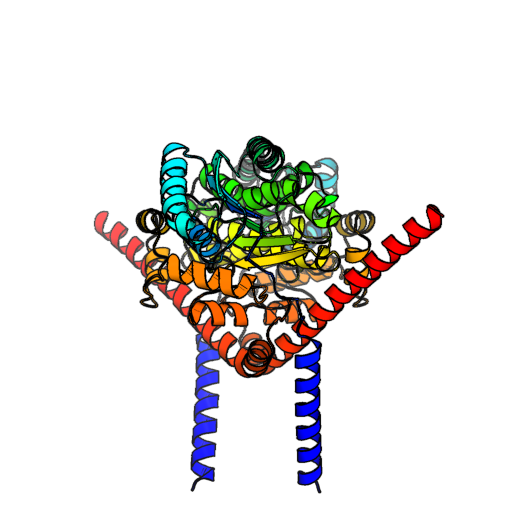3.254 -16.25 -28.219 1 98.31 76 ALA B O 1
ATOM 3128 N N . ALA B 1 77 ? 1.113 -15.805 -28.734 1 97.88 77 ALA B N 1
ATOM 3129 C CA . ALA B 1 77 ? 0.685 -17.188 -28.547 1 97.88 77 ALA B CA 1
ATOM 3130 C C . ALA B 1 77 ? 1.381 -18.125 -29.531 1 97.88 77 ALA B C 1
ATOM 3132 O O . ALA B 1 77 ? 1.761 -19.234 -29.188 1 97.88 77 ALA B O 1
ATOM 3133 N N . GLU B 1 78 ? 1.491 -17.672 -30.734 1 96.81 78 GLU B N 1
ATOM 3134 C CA . GLU B 1 78 ? 2.162 -18.484 -31.75 1 96.81 78 GLU B CA 1
ATOM 3135 C C . GLU B 1 78 ? 3.633 -18.703 -31.406 1 96.81 78 GLU B C 1
ATOM 3137 O O . GLU B 1 78 ? 4.168 -19.781 -31.609 1 96.81 78 GLU B O 1
ATOM 3142 N N . GLU B 1 79 ? 4.234 -17.656 -30.938 1 96 79 GLU B N 1
ATOM 3143 C CA . GLU B 1 79 ? 5.617 -17.781 -30.484 1 96 79 GLU B CA 1
ATOM 3144 C C . GLU B 1 79 ? 5.734 -18.828 -29.375 1 96 79 GLU B C 1
ATOM 3146 O O . GLU B 1 79 ? 6.645 -19.656 -29.406 1 96 79 GLU B O 1
ATOM 3151 N N . LEU B 1 80 ? 4.836 -18.797 -28.469 1 97.5 80 LEU B N 1
ATOM 3152 C CA . LEU B 1 80 ? 4.836 -19.734 -27.344 1 97.5 80 LEU B CA 1
ATOM 3153 C C . LEU B 1 80 ? 4.559 -21.156 -27.828 1 97.5 80 LEU B C 1
ATOM 3155 O O . LEU B 1 80 ? 5.141 -22.109 -27.312 1 97.5 80 LEU B O 1
ATOM 3159 N N . ARG B 1 81 ? 3.689 -21.312 -28.812 1 96.44 81 ARG B N 1
ATOM 3160 C CA . ARG B 1 81 ? 3.365 -22.625 -29.375 1 96.44 81 ARG B CA 1
ATOM 3161 C C . ARG B 1 81 ? 4.59 -23.266 -30.016 1 96.44 81 ARG B C 1
ATOM 3163 O O . ARG B 1 81 ? 4.781 -24.484 -29.922 1 96.44 81 ARG B O 1
ATOM 3170 N N . ARG B 1 82 ? 5.336 -22.422 -30.609 1 93.44 82 ARG B N 1
ATOM 3171 C CA . ARG B 1 82 ? 6.551 -22.922 -31.234 1 93.44 82 ARG B CA 1
ATOM 3172 C C . ARG B 1 82 ? 7.52 -23.484 -30.203 1 93.44 82 ARG B C 1
ATOM 3174 O O . ARG B 1 82 ? 8.25 -24.438 -30.469 1 93.44 82 ARG B O 1
ATOM 3181 N N . GLU B 1 83 ? 7.457 -22.906 -29.078 1 91 83 GLU B N 1
ATOM 3182 C CA . GLU B 1 83 ? 8.305 -23.375 -27.984 1 91 83 GLU B CA 1
ATOM 3183 C C . GLU B 1 83 ? 7.738 -24.625 -27.328 1 91 83 GLU B C 1
ATOM 3185 O O . GLU B 1 83 ? 8.484 -25.438 -26.781 1 91 83 GLU B O 1
ATOM 3190 N N . ALA B 1 84 ? 6.398 -24.797 -27.312 1 88.81 84 ALA B N 1
ATOM 3191 C CA . ALA B 1 84 ? 5.691 -25.906 -26.688 1 88.81 84 ALA B CA 1
ATOM 3192 C C . ALA B 1 84 ? 6.043 -27.234 -27.375 1 88.81 84 ALA B C 1
ATOM 3194 O O . ALA B 1 84 ? 6.086 -28.281 -26.719 1 88.81 84 ALA B O 1
ATOM 3195 N N . GLY B 1 85 ? 6.168 -27.266 -28.797 1 71.81 85 GLY B N 1
ATOM 3196 C CA . GLY B 1 85 ? 6.48 -28.453 -29.578 1 71.81 85 GLY B CA 1
ATOM 3197 C C . GLY B 1 85 ? 7.23 -29.5 -28.781 1 71.81 85 GLY B C 1
ATOM 3198 O O . GLY B 1 85 ? 6.809 -30.656 -28.734 1 71.81 85 GLY B O 1
ATOM 3199 N N . LYS B 1 86 ? 7.996 -29.172 -27.969 1 65.69 86 LYS B N 1
ATOM 3200 C CA . LYS B 1 86 ? 8.859 -30.109 -27.266 1 65.69 86 LYS B CA 1
ATOM 3201 C C . LYS B 1 86 ? 8.211 -30.562 -25.953 1 65.69 86 LYS B C 1
ATOM 3203 O O . LYS B 1 86 ? 8.375 -31.719 -25.547 1 65.69 86 LYS B O 1
ATOM 3208 N N . ALA B 1 87 ? 7.34 -29.859 -25.297 1 72.88 87 ALA B N 1
ATOM 3209 C CA . ALA B 1 87 ? 6.84 -30.094 -23.938 1 72.88 87 ALA B CA 1
ATOM 3210 C C . ALA B 1 87 ? 5.391 -30.562 -23.969 1 72.88 87 ALA B C 1
ATOM 3212 O O . ALA B 1 87 ? 4.887 -31.094 -22.984 1 72.88 87 ALA B O 1
ATOM 3213 N N . GLY B 1 88 ? 4.715 -30.281 -25.125 1 89.19 88 GLY B N 1
ATOM 3214 C CA . GLY B 1 88 ? 3.334 -30.719 -25.25 1 89.19 88 GLY B CA 1
ATOM 3215 C C . GLY B 1 88 ? 2.348 -29.781 -24.578 1 89.19 88 GLY B C 1
ATOM 3216 O O . GLY B 1 88 ? 1.211 -30.172 -24.297 1 89.19 88 GLY B O 1
ATOM 3217 N N . THR B 1 89 ? 2.809 -28.594 -24.188 1 96.12 89 THR B N 1
ATOM 3218 C CA . THR B 1 89 ? 1.95 -27.594 -23.547 1 96.12 89 THR B CA 1
ATOM 3219 C C . THR B 1 89 ? 0.939 -27.031 -24.547 1 96.12 89 THR B C 1
ATOM 3221 O O . THR B 1 89 ? 1.301 -26.672 -25.672 1 96.12 89 THR B O 1
ATOM 3224 N N . GLN B 1 90 ? -0.373 -27 -24.219 1 97.38 90 GLN B N 1
ATOM 3225 C CA . GLN B 1 90 ? -1.374 -26.297 -25.016 1 97.38 90 GLN B CA 1
ATOM 3226 C C . GLN B 1 90 ? -1.363 -24.797 -24.719 1 97.38 90 GLN B C 1
ATOM 3228 O O . GLN B 1 90 ? -1.489 -24.391 -23.562 1 97.38 90 GLN B O 1
ATOM 3233 N N . VAL B 1 91 ? -1.171 -24.031 -25.734 1 98 91 VAL B N 1
ATOM 3234 C CA . VAL B 1 91 ? -1.093 -22.578 -25.562 1 98 91 VAL B CA 1
ATOM 3235 C C . VAL B 1 91 ? -2.305 -21.922 -26.219 1 98 91 VAL B C 1
ATOM 3237 O O . VAL B 1 91 ? -2.604 -22.172 -27.391 1 98 91 VAL B O 1
ATOM 3240 N N . PHE B 1 92 ? -3.018 -21.094 -25.453 1 98.12 92 PHE B N 1
ATOM 3241 C CA . PHE B 1 92 ? -4.172 -20.344 -25.938 1 98.12 92 PHE B CA 1
ATOM 3242 C C . PHE B 1 92 ? -4.02 -18.859 -25.656 1 98.12 92 PHE B C 1
ATOM 3244 O O . PHE B 1 92 ? -3.156 -18.469 -24.875 1 98.12 92 PHE B O 1
ATOM 3251 N N . TYR B 1 93 ? -4.727 -18.062 -26.359 1 98.56 93 TYR B N 1
ATOM 3252 C CA . TYR B 1 93 ? -4.867 -16.656 -26 1 98.56 93 TYR B CA 1
ATOM 3253 C C . TYR B 1 93 ? -6.34 -16.266 -25.906 1 98.56 93 TYR B C 1
ATOM 3255 O O . TYR B 1 93 ? -7.199 -16.906 -26.5 1 98.56 93 TYR B O 1
ATOM 3263 N N . VAL B 1 94 ? -6.641 -15.289 -25.078 1 98.62 94 VAL B N 1
ATOM 3264 C CA . VAL B 1 94 ? -8 -14.781 -24.938 1 98.62 94 VAL B CA 1
ATOM 3265 C C . VAL B 1 94 ? -7.969 -13.266 -24.766 1 98.62 94 VAL B C 1
ATOM 3267 O O . VAL B 1 94 ? -7.094 -12.727 -24.078 1 98.62 94 VAL B O 1
ATOM 3270 N N . GLU B 1 95 ? -8.82 -12.555 -25.562 1 98.62 95 GLU B N 1
ATOM 3271 C CA . GLU B 1 95 ? -8.969 -11.117 -25.359 1 98.62 95 GLU B CA 1
ATOM 3272 C C . GLU B 1 95 ? -9.555 -10.805 -23.984 1 98.62 95 GLU B C 1
ATOM 3274 O O . GLU B 1 95 ? -10.57 -11.383 -23.594 1 98.62 95 GLU B O 1
ATOM 3279 N N . MET B 1 96 ? -8.883 -9.922 -23.234 1 98.81 96 MET B N 1
ATOM 3280 C CA . MET B 1 96 ? -9.344 -9.562 -21.906 1 98.81 96 MET B CA 1
ATOM 3281 C C . MET B 1 96 ? -8.914 -8.141 -21.547 1 98.81 96 MET B C 1
ATOM 3283 O O . MET B 1 96 ? -7.727 -7.809 -21.609 1 98.81 96 MET B O 1
ATOM 3287 N N . ASP B 1 97 ? -9.867 -7.273 -21.281 1 98.81 97 ASP B N 1
ATOM 3288 C CA . ASP B 1 97 ? -9.609 -6.016 -20.594 1 98.81 97 ASP B CA 1
ATOM 3289 C C . ASP B 1 97 ? -9.805 -6.164 -19.094 1 98.81 97 ASP B C 1
ATOM 3291 O O . ASP B 1 97 ? -10.938 -6.184 -18.609 1 98.81 97 ASP B O 1
ATOM 3295 N N . VAL B 1 98 ? -8.688 -6.16 -18.344 1 98.88 98 VAL B N 1
ATOM 3296 C CA . VAL B 1 98 ? -8.758 -6.496 -16.922 1 98.88 98 VAL B CA 1
ATOM 3297 C C . VAL B 1 98 ? -9.484 -5.387 -16.172 1 98.88 98 VAL B C 1
ATOM 3299 O O . VAL B 1 98 ? -9.945 -5.594 -15.047 1 98.88 98 VAL B O 1
ATOM 3302 N N . SER B 1 99 ? -9.531 -4.152 -16.75 1 98.62 99 SER B N 1
ATOM 3303 C CA . SER B 1 99 ? -10.203 -3.045 -16.078 1 98.62 99 SER B CA 1
ATOM 3304 C C . SER B 1 99 ? -11.719 -3.16 -16.203 1 98.62 99 SER B C 1
ATOM 3306 O O . SER B 1 99 ? -12.453 -2.387 -15.586 1 98.62 99 SER B O 1
ATOM 3308 N N . ASP B 1 100 ? -12.18 -4.07 -17 1 98.62 100 ASP B N 1
ATOM 3309 C CA . ASP B 1 100 ? -13.602 -4.285 -17.25 1 98.62 100 ASP B CA 1
ATOM 3310 C C . ASP B 1 100 ? -14.062 -5.621 -16.672 1 98.62 100 ASP B C 1
ATOM 3312 O O . ASP B 1 100 ? -13.742 -6.684 -17.203 1 98.62 100 ASP B O 1
ATOM 3316 N N . GLU B 1 101 ? -14.875 -5.543 -15.664 1 98.25 101 GLU B N 1
ATOM 3317 C CA . GLU B 1 101 ? -15.328 -6.723 -14.93 1 98.25 101 GLU B CA 1
ATOM 3318 C C . GLU B 1 101 ? -16.031 -7.715 -15.852 1 98.25 101 GLU B C 1
ATOM 3320 O O . GLU B 1 101 ? -15.82 -8.93 -15.734 1 98.25 101 GLU B O 1
ATOM 3325 N N . ALA B 1 102 ? -16.844 -7.238 -16.703 1 98.44 102 ALA B N 1
ATOM 3326 C CA . ALA B 1 102 ? -17.578 -8.102 -17.625 1 98.44 102 ALA B CA 1
ATOM 3327 C C . ALA B 1 102 ? -16.625 -8.781 -18.594 1 98.44 102 ALA B C 1
ATOM 3329 O O . ALA B 1 102 ? -16.797 -9.953 -18.938 1 98.44 102 ALA B O 1
ATOM 3330 N N . SER B 1 103 ? -15.68 -8.008 -19.109 1 98.81 103 SER B N 1
ATOM 3331 C CA . SER B 1 103 ? -14.664 -8.57 -20 1 98.81 103 SER B CA 1
ATOM 3332 C C . SER B 1 103 ? -13.914 -9.719 -19.328 1 98.81 103 SER B C 1
ATOM 3334 O O . SER B 1 103 ? -13.688 -10.766 -19.953 1 98.81 103 SER B O 1
ATOM 3336 N N . VAL B 1 104 ? -13.578 -9.602 -18.094 1 98.88 104 VAL B N 1
ATOM 3337 C CA . VAL B 1 104 ? -12.836 -10.609 -17.344 1 98.88 104 VAL B CA 1
ATOM 3338 C C . VAL B 1 104 ? -13.703 -11.844 -17.156 1 98.88 104 VAL B C 1
ATOM 3340 O O . VAL B 1 104 ? -13.25 -12.969 -17.359 1 98.88 104 VAL B O 1
ATOM 3343 N N . ALA B 1 105 ? -14.914 -11.617 -16.734 1 98.62 105 ALA B N 1
ATOM 3344 C CA . ALA B 1 105 ? -15.828 -12.734 -16.5 1 98.62 105 ALA B CA 1
ATOM 3345 C C . ALA B 1 105 ? -16.016 -13.57 -17.766 1 98.62 105 ALA B C 1
ATOM 3347 O O . ALA B 1 105 ? -15.977 -14.797 -17.703 1 98.62 105 ALA B O 1
ATOM 3348 N N . HIS B 1 106 ? -16.203 -12.906 -18.875 1 98.5 106 HIS B N 1
ATOM 3349 C CA . HIS B 1 106 ? -16.391 -13.586 -20.141 1 98.5 106 HIS B CA 1
ATOM 3350 C C . HIS B 1 106 ? -15.141 -14.375 -20.531 1 98.5 106 HIS B C 1
ATOM 3352 O O . HIS B 1 106 ? -15.234 -15.516 -20.984 1 98.5 106 HIS B O 1
ATOM 3358 N N . ALA B 1 107 ? -14.016 -13.766 -20.391 1 98.81 107 ALA B N 1
ATOM 3359 C CA . ALA B 1 107 ? -12.758 -14.398 -20.766 1 98.81 107 ALA B CA 1
ATOM 3360 C C . ALA B 1 107 ? -12.508 -15.648 -19.922 1 98.81 107 ALA B C 1
ATOM 3362 O O . ALA B 1 107 ? -12.102 -16.688 -20.438 1 98.81 107 ALA B O 1
ATOM 3363 N N . VAL B 1 108 ? -12.719 -15.562 -18.594 1 98.56 108 VAL B N 1
ATOM 3364 C CA . VAL B 1 108 ? -12.453 -16.688 -17.703 1 98.56 108 VAL B CA 1
ATOM 3365 C C . VAL B 1 108 ? -13.453 -17.812 -17.984 1 98.56 108 VAL B C 1
ATOM 3367 O O . VAL B 1 108 ? -13.094 -18.984 -17.938 1 98.56 108 VAL B O 1
ATOM 3370 N N . GLU B 1 109 ? -14.648 -17.438 -18.25 1 97.75 109 GLU B N 1
ATOM 3371 C CA . GLU B 1 109 ? -15.641 -18.438 -18.641 1 97.75 109 GLU B CA 1
ATOM 3372 C C . GLU B 1 109 ? -15.195 -19.188 -19.891 1 97.75 109 GLU B C 1
ATOM 3374 O O . GLU B 1 109 ? -15.289 -20.422 -19.953 1 97.75 109 GLU B O 1
ATOM 3379 N N . GLU B 1 110 ? -14.797 -18.422 -20.844 1 98 110 GLU B N 1
ATOM 3380 C CA . GLU B 1 110 ? -14.297 -19.031 -22.078 1 98 110 GLU B CA 1
ATOM 3381 C C . GLU B 1 110 ? -13.133 -19.984 -21.797 1 98 110 GLU B C 1
ATOM 3383 O O . GLU B 1 110 ? -13.07 -21.078 -22.344 1 98 110 GLU B O 1
ATOM 3388 N N . ILE B 1 111 ? -12.203 -19.594 -20.969 1 98.56 111 ILE B N 1
ATOM 3389 C CA . ILE B 1 111 ? -11.062 -20.422 -20.594 1 98.56 111 ILE B CA 1
ATOM 3390 C C . ILE B 1 111 ? -11.547 -21.734 -19.969 1 98.56 111 ILE B C 1
ATOM 3392 O O . ILE B 1 111 ? -11.117 -22.812 -20.375 1 98.56 111 ILE B O 1
ATOM 3396 N N . GLU B 1 112 ? -12.398 -21.641 -19.016 1 96.38 112 GLU B N 1
ATOM 3397 C CA . GLU B 1 112 ? -12.852 -22.797 -18.234 1 96.38 112 GLU B CA 1
ATOM 3398 C C . GLU B 1 112 ? -13.625 -23.766 -19.109 1 96.38 112 GLU B C 1
ATOM 3400 O O . GLU B 1 112 ? -13.453 -24.984 -19 1 96.38 112 GLU B O 1
ATOM 3405 N N . THR B 1 113 ? -14.422 -23.266 -20.016 1 95.56 113 THR B N 1
ATOM 3406 C CA . THR B 1 113 ? -15.32 -24.125 -20.781 1 95.56 113 THR B CA 1
ATOM 3407 C C . THR B 1 113 ? -14.609 -24.703 -22 1 95.56 113 THR B C 1
ATOM 3409 O O . THR B 1 113 ? -14.867 -25.844 -22.375 1 95.56 113 THR B O 1
ATOM 3412 N N . THR B 1 114 ? -13.672 -23.938 -22.531 1 95.94 114 THR B N 1
ATOM 3413 C CA . THR B 1 114 ? -13.172 -24.328 -23.844 1 95.94 114 THR B CA 1
ATOM 3414 C C . THR B 1 114 ? -11.703 -24.734 -23.75 1 95.94 114 THR B C 1
ATOM 3416 O O . THR B 1 114 ? -11.219 -25.516 -24.578 1 95.94 114 THR B O 1
ATOM 3419 N N . MET B 1 115 ? -11.023 -24.266 -22.766 1 96 115 MET B N 1
ATOM 3420 C CA . MET B 1 115 ? -9.57 -24.422 -22.812 1 96 115 MET B CA 1
ATOM 3421 C C . MET B 1 115 ? -9.094 -25.391 -21.734 1 96 115 MET B C 1
ATOM 3423 O O . MET B 1 115 ? -8.078 -26.062 -21.891 1 96 115 MET B O 1
ATOM 3427 N N . THR B 1 116 ? -9.781 -25.422 -20.672 1 94.88 116 THR B N 1
ATOM 3428 C CA . THR B 1 116 ? -9.383 -26.312 -19.578 1 94.88 116 THR B CA 1
ATOM 3429 C C . THR B 1 116 ? -10.336 -27.5 -19.469 1 94.88 116 THR B C 1
ATOM 3431 O O . THR B 1 116 ? -10.172 -28.359 -18.594 1 94.88 116 THR B O 1
ATOM 3434 N N . ASP B 1 117 ? -11.359 -27.547 -20.266 1 90.94 117 ASP B N 1
ATOM 3435 C CA . ASP B 1 117 ? -12.367 -28.609 -20.281 1 90.94 117 ASP B CA 1
ATOM 3436 C C . ASP B 1 117 ? -13.016 -28.766 -18.906 1 90.94 117 ASP B C 1
ATOM 3438 O O . ASP B 1 117 ? -13.141 -29.875 -18.391 1 90.94 117 ASP B O 1
ATOM 3442 N N . GLY B 1 118 ? -13.203 -27.625 -18.25 1 91.06 118 GLY B N 1
ATOM 3443 C CA . GLY B 1 118 ? -13.906 -27.609 -16.969 1 91.06 118 GLY B CA 1
ATOM 3444 C C . GLY B 1 118 ? -13.016 -27.938 -15.789 1 91.06 118 GLY B C 1
ATOM 3445 O O . GLY B 1 118 ? -13.469 -27.891 -14.641 1 91.06 118 GLY B O 1
ATOM 3446 N N . ALA B 1 119 ? -11.773 -28.25 -16 1 93 119 ALA B N 1
ATOM 3447 C CA . ALA B 1 119 ? -10.859 -28.656 -14.93 1 93 119 ALA B CA 1
ATOM 3448 C C . ALA B 1 119 ? -10.438 -27.453 -14.086 1 93 119 ALA B C 1
ATOM 3450 O O . ALA B 1 119 ? -9.953 -27.609 -12.969 1 93 119 ALA B O 1
ATOM 3451 N N . GLY B 1 120 ? -10.617 -26.219 -14.617 1 95.38 120 GLY B N 1
ATOM 3452 C CA . GLY B 1 120 ? -10.281 -25 -13.883 1 95.38 120 GLY B CA 1
ATOM 3453 C C . GLY B 1 120 ? -8.82 -24.625 -14 1 95.38 120 GLY B C 1
ATOM 3454 O O . GLY B 1 120 ? -8.023 -25.359 -14.57 1 95.38 120 GLY B O 1
ATOM 3455 N N . LEU B 1 121 ? -8.461 -23.469 -13.461 1 98.5 121 LEU B N 1
ATOM 3456 C CA . LEU B 1 121 ? -7.105 -22.938 -13.453 1 98.5 121 LEU B CA 1
ATOM 3457 C C . LEU B 1 121 ? -6.402 -23.266 -12.141 1 98.5 121 LEU B C 1
ATOM 3459 O O . LEU B 1 121 ? -7 -23.172 -11.07 1 98.5 121 LEU B O 1
ATOM 3463 N N . ASP B 1 122 ? -5.137 -23.656 -12.219 1 98.69 122 ASP B N 1
ATOM 3464 C CA . ASP B 1 122 ? -4.324 -23.953 -11.047 1 98.69 122 ASP B CA 1
ATOM 3465 C C . ASP B 1 122 ? -3.465 -22.766 -10.648 1 98.69 122 ASP B C 1
ATOM 3467 O O . ASP B 1 122 ? -3.109 -22.609 -9.477 1 98.69 122 ASP B O 1
ATOM 3471 N N . LEU B 1 123 ? -3.074 -21.984 -11.625 1 98.94 123 LEU B N 1
ATOM 3472 C CA . LEU B 1 123 ? -2.16 -20.859 -11.453 1 98.94 123 LEU B CA 1
ATOM 3473 C C . LEU B 1 123 ? -2.645 -19.641 -12.234 1 98.94 123 LEU B C 1
ATOM 3475 O O . LEU B 1 123 ? -2.957 -19.75 -13.422 1 98.94 123 LEU B O 1
ATOM 3479 N N . VAL B 1 124 ? -2.768 -18.562 -11.547 1 98.94 124 VAL B N 1
ATOM 3480 C CA . VAL B 1 124 ? -3.125 -17.312 -12.203 1 98.94 124 VAL B CA 1
ATOM 3481 C C . VAL B 1 124 ? -2.086 -16.25 -11.875 1 98.94 124 VAL B C 1
ATOM 3483 O O . VAL B 1 124 ? -1.779 -16.016 -10.703 1 98.94 124 VAL B O 1
ATOM 3486 N N . VAL B 1 125 ? -1.499 -15.625 -12.867 1 99 125 VAL B N 1
ATOM 3487 C CA . VAL B 1 125 ? -0.546 -14.531 -12.727 1 99 125 VAL B CA 1
ATOM 3488 C C . VAL B 1 125 ? -1.18 -13.227 -13.211 1 99 125 VAL B C 1
ATOM 3490 O O . VAL B 1 125 ? -1.334 -13.023 -14.414 1 99 125 VAL B O 1
ATOM 3493 N N . CYS B 1 126 ? -1.551 -12.398 -12.281 1 98.94 126 CYS B N 1
ATOM 3494 C CA . CYS B 1 126 ? -2.049 -11.07 -12.602 1 98.94 126 CYS B CA 1
ATOM 3495 C C . CYS B 1 126 ? -0.898 -10.117 -12.898 1 98.94 126 CYS B C 1
ATOM 3497 O O . CYS B 1 126 ? -0.385 -9.453 -12 1 98.94 126 CYS B O 1
ATOM 3499 N N . ASN B 1 127 ? -0.605 -9.977 -14.18 1 98.88 127 ASN B N 1
ATOM 3500 C CA . ASN B 1 127 ? 0.6 -9.258 -14.578 1 98.88 127 ASN B CA 1
ATOM 3501 C C . ASN B 1 127 ? 0.263 -7.973 -15.328 1 98.88 127 ASN B C 1
ATOM 3503 O O . ASN B 1 127 ? 1.107 -7.082 -15.461 1 98.88 127 ASN B O 1
ATOM 3507 N N . ALA B 1 128 ? -0.983 -7.836 -15.812 1 98.62 128 ALA B N 1
ATOM 3508 C CA . ALA B 1 128 ? -1.372 -6.633 -16.547 1 98.62 128 ALA B CA 1
ATOM 3509 C C . ALA B 1 128 ? -1.196 -5.387 -15.688 1 98.62 128 ALA B C 1
ATOM 3511 O O . ALA B 1 128 ? -1.563 -5.375 -14.508 1 98.62 128 ALA B O 1
ATOM 3512 N N . GLY B 1 129 ? -0.597 -4.391 -16.203 1 97.81 129 GLY B N 1
ATOM 3513 C CA . GLY B 1 129 ? -0.377 -3.139 -15.5 1 97.81 129 GLY B CA 1
ATOM 3514 C C . GLY B 1 129 ? 0.424 -2.133 -16.312 1 97.81 129 GLY B C 1
ATOM 3515 O O . GLY B 1 129 ? 0.936 -2.457 -17.375 1 97.81 129 GLY B O 1
ATOM 3516 N N . PHE B 1 130 ? 0.463 -0.901 -15.828 1 97.62 130 PHE B N 1
ATOM 3517 C CA . PHE B 1 130 ? 1.253 0.145 -16.469 1 97.62 130 PHE B CA 1
ATOM 3518 C C . PHE B 1 130 ? 1.46 1.321 -15.516 1 97.62 130 PHE B C 1
ATOM 3520 O O . PHE B 1 130 ? 0.872 1.364 -14.43 1 97.62 130 PHE B O 1
ATOM 3527 N N . SER B 1 131 ? 2.398 2.188 -15.883 1 97.88 131 SER B N 1
ATOM 3528 C CA . SER B 1 131 ? 2.697 3.363 -15.07 1 97.88 131 SER B CA 1
ATOM 3529 C C . SER B 1 131 ? 2.727 4.629 -15.922 1 97.88 131 SER B C 1
ATOM 3531 O O . SER B 1 131 ? 3.074 4.582 -17.109 1 97.88 131 SER B O 1
ATOM 3533 N N . ILE B 1 132 ? 2.287 5.703 -15.406 1 97.69 132 ILE B N 1
ATOM 3534 C CA . ILE B 1 132 ? 2.482 7.059 -15.898 1 97.69 132 ILE B CA 1
ATOM 3535 C C . ILE B 1 132 ? 3.303 7.863 -14.898 1 97.69 132 ILE B C 1
ATOM 3537 O O . ILE B 1 132 ? 2.746 8.508 -14 1 97.69 132 ILE B O 1
ATOM 3541 N N . PRO B 1 133 ? 4.621 7.805 -15.055 1 97.44 133 PRO B N 1
ATOM 3542 C CA . PRO B 1 133 ? 5.512 8.422 -14.07 1 97.44 133 PRO B CA 1
ATOM 3543 C C . PRO B 1 133 ? 5.668 9.93 -14.273 1 97.44 133 PRO B C 1
ATOM 3545 O O . PRO B 1 133 ? 6.668 10.375 -14.844 1 97.44 133 PRO B O 1
ATOM 3548 N N . ALA B 1 134 ? 4.75 10.719 -13.852 1 97.75 134 ALA B N 1
ATOM 3549 C CA . ALA B 1 134 ? 4.715 12.18 -13.945 1 97.75 134 ALA B CA 1
ATOM 3550 C C . ALA B 1 134 ? 4.41 12.812 -12.594 1 97.75 134 ALA B C 1
ATOM 3552 O O . ALA B 1 134 ? 3.971 12.125 -11.664 1 97.75 134 ALA B O 1
ATOM 3553 N N . ARG B 1 135 ? 4.742 14.109 -12.477 1 98.06 135 ARG B N 1
ATOM 3554 C CA . ARG B 1 135 ? 4.32 14.82 -11.273 1 98.06 135 ARG B CA 1
ATOM 3555 C C . ARG B 1 135 ? 2.812 14.719 -11.078 1 98.06 135 ARG B C 1
ATOM 3557 O O . ARG B 1 135 ? 2.053 14.719 -12.047 1 98.06 135 ARG B O 1
ATOM 3564 N N . PHE B 1 136 ? 2.389 14.695 -9.828 1 98.56 136 PHE B N 1
ATOM 3565 C CA . PHE B 1 136 ? 0.966 14.555 -9.547 1 98.56 136 PHE B CA 1
ATOM 3566 C C . PHE B 1 136 ? 0.169 15.68 -10.195 1 98.56 136 PHE B C 1
ATOM 3568 O O . PHE B 1 136 ? -0.872 15.438 -10.805 1 98.56 136 PHE B O 1
ATOM 3575 N N . VAL B 1 137 ? 0.67 16.891 -10.133 1 97.38 137 VAL B N 1
ATOM 3576 C CA . VAL B 1 137 ? -0.037 18.062 -10.641 1 97.38 137 VAL B CA 1
ATOM 3577 C C . VAL B 1 137 ? -0.15 17.984 -12.156 1 97.38 137 VAL B C 1
ATOM 3579 O O . VAL B 1 137 ? -1.033 18.609 -12.758 1 97.38 137 VAL B O 1
ATOM 3582 N N . ASP B 1 138 ? 0.724 17.203 -12.766 1 97.5 138 ASP B N 1
ATOM 3583 C CA . ASP B 1 138 ? 0.747 17.062 -14.219 1 97.5 138 ASP B CA 1
ATOM 3584 C C . ASP B 1 138 ? 0.026 15.797 -14.672 1 97.5 138 ASP B C 1
ATOM 3586 O O . ASP B 1 138 ? -0.022 15.492 -15.859 1 97.5 138 ASP B O 1
ATOM 3590 N N . THR B 1 139 ? -0.453 14.992 -13.797 1 97.88 139 THR B N 1
ATOM 3591 C CA . THR B 1 139 ? -1.194 13.773 -14.102 1 97.88 139 THR B CA 1
ATOM 3592 C C . THR B 1 139 ? -2.697 14.031 -14.047 1 97.88 139 THR B C 1
ATOM 3594 O O . THR B 1 139 ? -3.229 14.438 -13.016 1 97.88 139 THR B O 1
ATOM 3597 N N . SER B 1 140 ? -3.408 13.797 -15.125 1 97.88 140 SER B N 1
ATOM 3598 C CA . SER B 1 140 ? -4.844 14.062 -15.18 1 97.88 140 SER B CA 1
ATOM 3599 C C . SER B 1 140 ? -5.613 13.133 -14.25 1 97.88 140 SER B C 1
ATOM 3601 O O . SER B 1 140 ? -5.121 12.062 -13.883 1 97.88 140 SER B O 1
ATOM 3603 N N . SER B 1 141 ? -6.82 13.555 -13.859 1 97.88 141 SER B N 1
ATOM 3604 C CA . SER B 1 141 ? -7.688 12.703 -13.055 1 97.88 141 SER B CA 1
ATOM 3605 C C . SER B 1 141 ? -7.973 11.383 -13.758 1 97.88 141 SER B C 1
ATOM 3607 O O . SER B 1 141 ? -8.062 10.336 -13.117 1 97.88 141 SER B O 1
ATOM 3609 N N . GLU B 1 142 ? -8.117 11.453 -14.977 1 98.06 142 GLU B N 1
ATOM 3610 C CA . GLU B 1 142 ? -8.375 10.258 -15.773 1 98.06 142 GLU B CA 1
ATOM 3611 C C . GLU B 1 142 ? -7.191 9.297 -15.734 1 98.06 142 GLU B C 1
ATOM 3613 O O . GLU B 1 142 ? -7.367 8.086 -15.617 1 98.06 142 GLU B O 1
ATOM 3618 N N . ASP B 1 143 ? -5.996 9.836 -15.844 1 98.06 143 ASP B N 1
ATOM 3619 C CA . ASP B 1 143 ? -4.797 9.008 -15.82 1 98.06 143 ASP B CA 1
ATOM 3620 C C . ASP B 1 143 ? -4.617 8.336 -14.461 1 98.06 143 ASP B C 1
ATOM 3622 O O . ASP B 1 143 ? -4.227 7.168 -14.391 1 98.06 143 ASP B O 1
ATOM 3626 N N . VAL B 1 144 ? -4.859 9.086 -13.406 1 98.62 144 VAL B N 1
ATOM 3627 C CA . VAL B 1 144 ? -4.789 8.508 -12.062 1 98.62 144 VAL B CA 1
ATOM 3628 C C . VAL B 1 144 ? -5.777 7.352 -11.945 1 98.62 144 VAL B C 1
ATOM 3630 O O . VAL B 1 144 ? -5.426 6.273 -11.461 1 98.62 144 VAL B O 1
ATOM 3633 N N . ARG B 1 145 ? -6.973 7.574 -12.391 1 98.5 145 ARG B N 1
ATOM 3634 C CA . ARG B 1 145 ? -8.023 6.566 -12.328 1 98.5 145 ARG B CA 1
ATOM 3635 C C . ARG B 1 145 ? -7.672 5.352 -13.18 1 98.5 145 ARG B C 1
ATOM 3637 O O . ARG B 1 145 ? -7.848 4.211 -12.742 1 98.5 145 ARG B O 1
ATOM 3644 N N . LYS B 1 146 ? -7.203 5.594 -14.32 1 98.56 146 LYS B N 1
ATOM 3645 C CA . LYS B 1 146 ? -6.863 4.504 -15.234 1 98.56 146 LYS B CA 1
ATOM 3646 C C . LYS B 1 146 ? -5.805 3.588 -14.633 1 98.56 146 LYS B C 1
ATOM 3648 O O . LYS B 1 146 ? -5.879 2.367 -14.773 1 98.56 146 LYS B O 1
ATOM 3653 N N . MET B 1 147 ? -4.801 4.102 -13.984 1 98.75 147 MET B N 1
ATOM 3654 C CA . MET B 1 147 ? -3.764 3.285 -13.359 1 98.75 147 MET B CA 1
ATOM 3655 C C . MET B 1 147 ? -4.352 2.406 -12.266 1 98.75 147 MET B C 1
ATOM 3657 O O . MET B 1 147 ? -3.994 1.233 -12.141 1 98.75 147 MET B O 1
ATOM 3661 N N . MET B 1 148 ? -5.277 2.986 -11.484 1 98.88 148 MET B N 1
ATOM 3662 C CA . MET B 1 148 ? -5.914 2.195 -10.438 1 98.88 148 MET B CA 1
ATOM 3663 C C . MET B 1 148 ? -6.809 1.114 -11.031 1 98.88 148 MET B C 1
ATOM 3665 O O . MET B 1 148 ? -6.828 -0.018 -10.547 1 98.88 148 MET B O 1
ATOM 3669 N N . GLU B 1 149 ? -7.508 1.457 -12.117 1 98.88 149 GLU B N 1
ATOM 3670 C CA . GLU B 1 149 ? -8.438 0.539 -12.773 1 98.88 149 GLU B CA 1
ATOM 3671 C C . GLU B 1 149 ? -7.703 -0.675 -13.336 1 98.88 149 GLU B C 1
ATOM 3673 O O . GLU B 1 149 ? -8.18 -1.806 -13.211 1 98.88 149 GLU B O 1
ATOM 3678 N N . VAL B 1 150 ? -6.598 -0.446 -13.875 1 98.88 150 VAL B N 1
ATOM 3679 C CA . VAL B 1 150 ? -5.879 -1.527 -14.539 1 98.88 150 VAL B CA 1
ATOM 3680 C C . VAL B 1 150 ? -5.016 -2.275 -13.531 1 98.88 150 VAL B C 1
ATOM 3682 O O . VAL B 1 150 ? -5.07 -3.506 -13.445 1 98.88 150 VAL B O 1
ATOM 3685 N N . ASN B 1 151 ? -4.242 -1.542 -12.766 1 98.94 151 ASN B N 1
ATOM 3686 C CA . ASN B 1 151 ? -3.223 -2.152 -11.922 1 98.94 151 ASN B CA 1
ATOM 3687 C C . ASN B 1 151 ? -3.846 -2.887 -10.734 1 98.94 151 ASN B C 1
ATOM 3689 O O . ASN B 1 151 ? -3.428 -3.994 -10.398 1 98.94 151 ASN B O 1
ATOM 3693 N N . PHE B 1 152 ? -4.82 -2.254 -10.086 1 98.94 152 PHE B N 1
ATOM 3694 C CA . PHE B 1 152 ? -5.383 -2.842 -8.875 1 98.94 152 PHE B CA 1
ATOM 3695 C C . PHE B 1 152 ? -6.691 -3.562 -9.188 1 98.94 152 PHE B C 1
ATOM 3697 O O . PHE B 1 152 ? -6.816 -4.762 -8.93 1 98.94 152 PHE B O 1
ATOM 3704 N N . PHE B 1 153 ? -7.668 -2.818 -9.734 1 98.94 153 PHE B N 1
ATOM 3705 C CA . PHE B 1 153 ? -8.969 -3.434 -9.969 1 98.94 153 PHE B CA 1
ATOM 3706 C C . PHE B 1 153 ? -8.859 -4.559 -10.992 1 98.94 153 PHE B C 1
ATOM 3708 O O . PHE B 1 153 ? -9.609 -5.531 -10.938 1 98.94 153 PHE B O 1
ATOM 3715 N N . GLY B 1 154 ? -7.91 -4.438 -11.906 1 98.94 154 GLY B N 1
ATOM 3716 C CA . GLY B 1 154 ? -7.656 -5.555 -12.805 1 98.94 154 GLY B CA 1
ATOM 3717 C C . GLY B 1 154 ? -7.391 -6.859 -12.078 1 98.94 154 GLY B C 1
ATOM 3718 O O . GLY B 1 154 ? -7.914 -7.906 -12.469 1 98.94 154 GLY B O 1
ATOM 3719 N N . CYS B 1 155 ? -6.539 -6.805 -11.023 1 98.94 155 CYS B N 1
ATOM 3720 C CA . CYS B 1 155 ? -6.297 -7.98 -10.188 1 98.94 155 CYS B CA 1
ATOM 3721 C C . CYS B 1 155 ? -7.574 -8.422 -9.484 1 98.94 155 CYS B C 1
ATOM 3723 O O . CYS B 1 155 ? -7.883 -9.617 -9.445 1 98.94 155 CYS B O 1
ATOM 3725 N N . VAL B 1 156 ? -8.312 -7.453 -8.945 1 98.94 156 VAL B N 1
ATOM 3726 C CA . VAL B 1 156 ? -9.531 -7.727 -8.188 1 98.94 156 VAL B CA 1
ATOM 3727 C C . VAL B 1 156 ? -10.531 -8.484 -9.07 1 98.94 156 VAL B C 1
ATOM 3729 O O . VAL B 1 156 ? -11.109 -9.484 -8.641 1 98.94 156 VAL B O 1
ATOM 3732 N N . HIS B 1 157 ? -10.719 -7.984 -10.297 1 98.88 157 HIS B N 1
ATOM 3733 C CA . HIS B 1 157 ? -11.68 -8.586 -11.211 1 98.88 157 HIS B CA 1
ATOM 3734 C C . HIS B 1 157 ? -11.305 -10.023 -11.539 1 98.88 157 HIS B C 1
ATOM 3736 O O . HIS B 1 157 ? -12.156 -10.914 -11.539 1 98.88 157 HIS B O 1
ATOM 3742 N N . VAL B 1 158 ? -10.055 -10.266 -11.82 1 98.94 158 VAL B N 1
ATOM 3743 C CA . VAL B 1 158 ? -9.594 -11.594 -12.195 1 98.94 158 VAL B CA 1
ATOM 3744 C C . VAL B 1 158 ? -9.742 -12.547 -11.016 1 98.94 158 VAL B C 1
ATOM 3746 O O . VAL B 1 158 ? -10.289 -13.648 -11.156 1 98.94 158 VAL B O 1
ATOM 3749 N N . ILE B 1 159 ? -9.297 -12.156 -9.859 1 98.88 159 ILE B N 1
ATOM 3750 C CA . ILE B 1 159 ? -9.289 -13.008 -8.68 1 98.88 159 ILE B CA 1
ATOM 3751 C C . ILE B 1 159 ? -10.719 -13.336 -8.266 1 98.88 159 ILE B C 1
ATOM 3753 O O . ILE B 1 159 ? -11.016 -14.453 -7.848 1 98.88 159 ILE B O 1
ATOM 3757 N N . ARG B 1 160 ? -11.609 -12.32 -8.359 1 98.5 160 ARG B N 1
ATOM 3758 C CA . ARG B 1 160 ? -13.008 -12.531 -7.992 1 98.5 160 ARG B CA 1
ATOM 3759 C C . ARG B 1 160 ? -13.617 -13.68 -8.781 1 98.5 160 ARG B C 1
ATOM 3761 O O . ARG B 1 160 ? -14.43 -14.445 -8.258 1 98.5 160 ARG B O 1
ATOM 3768 N N . VAL B 1 161 ? -13.234 -13.836 -10 1 98.31 161 VAL B N 1
ATOM 3769 C CA . VAL B 1 161 ? -13.852 -14.828 -10.875 1 98.31 161 VAL B CA 1
ATOM 3770 C C . VAL B 1 161 ? -13.172 -16.188 -10.68 1 98.31 161 VAL B C 1
ATOM 3772 O O . VAL B 1 161 ? -13.828 -17.219 -10.703 1 98.31 161 VAL B O 1
ATOM 3775 N N . VAL B 1 162 ? -11.883 -16.281 -10.383 1 98.44 162 VAL B N 1
ATOM 3776 C CA . VAL B 1 162 ? -11.156 -17.547 -10.43 1 98.44 162 VAL B CA 1
ATOM 3777 C C . VAL B 1 162 ? -11.102 -18.156 -9.031 1 98.44 162 VAL B C 1
ATOM 3779 O O . VAL B 1 162 ? -10.969 -19.375 -8.891 1 98.44 162 VAL B O 1
ATOM 3782 N N . LEU B 1 163 ? -11.172 -17.375 -8.008 1 98.5 163 LEU B N 1
ATOM 3783 C CA . LEU B 1 163 ? -10.875 -17.781 -6.641 1 98.5 163 LEU B CA 1
ATOM 3784 C C . LEU B 1 163 ? -11.891 -18.828 -6.152 1 98.5 163 LEU B C 1
ATOM 3786 O O . LEU B 1 163 ? -11.508 -19.828 -5.555 1 98.5 163 LEU B O 1
ATOM 3790 N N . PRO B 1 164 ? -13.234 -18.625 -6.414 1 97.75 164 PRO B N 1
ATOM 3791 C CA . PRO B 1 164 ? -14.203 -19.578 -5.879 1 97.75 164 PRO B CA 1
ATOM 3792 C C . PRO B 1 164 ? -13.93 -21.016 -6.328 1 97.75 164 PRO B C 1
ATOM 3794 O O . PRO B 1 164 ? -13.984 -21.953 -5.516 1 97.75 164 PRO B O 1
ATOM 3797 N N . ALA B 1 165 ? -13.617 -21.203 -7.559 1 97.5 165 ALA B N 1
ATOM 3798 C CA . ALA B 1 165 ? -13.336 -22.547 -8.07 1 97.5 165 ALA B CA 1
ATOM 3799 C C . ALA B 1 165 ? -12.07 -23.125 -7.438 1 97.5 165 ALA B C 1
ATOM 3801 O O . ALA B 1 165 ? -11.992 -24.312 -7.164 1 97.5 165 ALA B O 1
ATOM 3802 N N . MET B 1 166 ? -11.039 -22.312 -7.227 1 98.25 166 MET B N 1
ATOM 3803 C CA . MET B 1 166 ? -9.812 -22.75 -6.566 1 98.25 166 MET B CA 1
ATOM 3804 C C . MET B 1 166 ? -10.094 -23.203 -5.133 1 98.25 166 MET B C 1
ATOM 3806 O O . MET B 1 166 ? -9.562 -24.203 -4.676 1 98.25 166 MET B O 1
ATOM 3810 N N . LEU B 1 167 ? -10.891 -22.391 -4.445 1 97.81 167 LEU B N 1
ATOM 3811 C CA . LEU B 1 167 ? -11.219 -22.719 -3.062 1 97.81 167 LEU B CA 1
ATOM 3812 C C . LEU B 1 167 ? -12.008 -24.016 -2.979 1 97.81 167 LEU B C 1
ATOM 3814 O O . LEU B 1 167 ? -11.797 -24.812 -2.068 1 97.81 167 LEU B O 1
ATOM 3818 N N . GLU B 1 168 ? -12.898 -24.25 -3.916 1 96.94 168 GLU B N 1
ATOM 3819 C CA . GLU B 1 168 ? -13.672 -25.484 -3.959 1 96.94 168 GLU B CA 1
ATOM 3820 C C . GLU B 1 168 ? -12.766 -26.703 -4.133 1 96.94 168 GLU B C 1
ATOM 3822 O O . GLU B 1 168 ? -13 -27.75 -3.529 1 96.94 168 GLU B O 1
ATOM 3827 N N . ARG B 1 169 ? -11.766 -26.562 -4.891 1 97.06 169 ARG B N 1
ATOM 3828 C CA . ARG B 1 169 ? -10.844 -27.672 -5.168 1 97.06 169 ARG B CA 1
ATOM 3829 C C . ARG B 1 169 ? -9.742 -27.734 -4.125 1 97.06 169 ARG B C 1
ATOM 3831 O O . ARG B 1 169 ? -8.945 -28.672 -4.109 1 97.06 169 ARG B O 1
ATOM 3838 N N . HIS B 1 170 ? -9.641 -26.734 -3.258 1 97.44 170 HIS B N 1
ATOM 3839 C CA . HIS B 1 170 ? -8.594 -26.609 -2.246 1 97.44 170 HIS B CA 1
ATOM 3840 C C . HIS B 1 170 ? -7.207 -26.672 -2.875 1 97.44 170 HIS B C 1
ATOM 3842 O O . HIS B 1 170 ? -6.324 -27.375 -2.379 1 97.44 170 HIS B O 1
ATOM 3848 N N . TYR B 1 171 ? -7.121 -25.969 -4.008 1 97.94 171 TYR B N 1
ATOM 3849 C CA . TYR B 1 171 ? -5.855 -25.969 -4.73 1 97.94 171 TYR B CA 1
ATOM 3850 C C . TYR B 1 171 ? -5.75 -24.75 -5.641 1 97.94 171 TYR B C 1
ATOM 3852 O O . TYR B 1 171 ? -6.688 -24.438 -6.383 1 97.94 171 TYR B O 1
ATOM 3860 N N . GLY B 1 172 ? -4.613 -24.109 -5.586 1 98.31 172 GLY B N 1
ATOM 3861 C CA . GLY B 1 172 ? -4.402 -23 -6.488 1 98.31 172 GLY B CA 1
ATOM 3862 C C . GLY B 1 172 ? -3.299 -22.062 -6.031 1 98.31 172 GLY B C 1
ATOM 3863 O O . GLY B 1 172 ? -2.953 -22.031 -4.848 1 98.31 172 GLY B O 1
ATOM 3864 N N . ARG B 1 173 ? -2.688 -21.359 -6.953 1 98.81 173 ARG B N 1
ATOM 3865 C CA . ARG B 1 173 ? -1.695 -20.312 -6.727 1 98.81 173 ARG B CA 1
ATOM 3866 C C . ARG B 1 173 ? -2.057 -19.047 -7.48 1 98.81 173 ARG B C 1
ATOM 3868 O O . ARG B 1 173 ? -2.387 -19.094 -8.664 1 98.81 173 ARG B O 1
ATOM 3875 N N . ILE B 1 174 ? -2.104 -17.984 -6.777 1 98.94 174 ILE B N 1
ATOM 3876 C CA . ILE B 1 174 ? -2.379 -16.672 -7.367 1 98.94 174 ILE B CA 1
ATOM 3877 C C . ILE B 1 174 ? -1.165 -15.758 -7.195 1 98.94 174 ILE B C 1
ATOM 3879 O O . ILE B 1 174 ? -0.662 -15.594 -6.082 1 98.94 174 ILE B O 1
ATOM 3883 N N . VAL B 1 175 ? -0.65 -15.242 -8.25 1 98.94 175 VAL B N 1
ATOM 3884 C CA . VAL B 1 175 ? 0.503 -14.344 -8.25 1 98.94 175 VAL B CA 1
ATOM 3885 C C . VAL B 1 175 ? 0.077 -12.953 -8.711 1 98.94 175 VAL B C 1
ATOM 3887 O O . VAL B 1 175 ? -0.458 -12.789 -9.812 1 98.94 175 VAL B O 1
ATOM 3890 N N . LEU B 1 176 ? 0.23 -11.969 -7.891 1 98.94 176 LEU B N 1
ATOM 3891 C CA . LEU B 1 176 ? -0.076 -10.586 -8.234 1 98.94 176 LEU B CA 1
ATOM 3892 C C . LEU B 1 176 ? 1.202 -9.789 -8.461 1 98.94 176 LEU B C 1
ATOM 3894 O O . LEU B 1 176 ? 2.059 -9.719 -7.578 1 98.94 176 LEU B O 1
ATOM 3898 N N . VAL B 1 177 ? 1.327 -9.188 -9.609 1 98.94 177 VAL B N 1
ATOM 3899 C CA . VAL B 1 177 ? 2.537 -8.438 -9.938 1 98.94 177 VAL B CA 1
ATOM 3900 C C . VAL B 1 177 ? 2.371 -6.98 -9.516 1 98.94 177 VAL B C 1
ATOM 3902 O O . VAL B 1 177 ? 1.579 -6.242 -10.102 1 98.94 177 VAL B O 1
ATOM 3905 N N . SER B 1 178 ? 3.025 -6.637 -8.508 1 98.81 178 SER B N 1
ATOM 3906 C CA . SER B 1 178 ? 3.127 -5.266 -8.031 1 98.81 178 SER B CA 1
ATOM 3907 C C . SER B 1 178 ? 4.332 -4.555 -8.625 1 98.81 178 SER B C 1
ATOM 3909 O O . SER B 1 178 ? 4.543 -4.594 -9.844 1 98.81 178 SER B O 1
ATOM 3911 N N . SER B 1 179 ? 5.145 -3.928 -7.809 1 98.25 179 SER B N 1
ATOM 3912 C CA . SER B 1 179 ? 6.332 -3.193 -8.227 1 98.25 179 SER B CA 1
ATOM 3913 C C . SER B 1 179 ? 7.223 -2.85 -7.039 1 98.25 179 SER B C 1
ATOM 3915 O O . SER B 1 179 ? 6.754 -2.801 -5.898 1 98.25 179 SER B O 1
ATOM 3917 N N . LEU B 1 180 ? 8.477 -2.664 -7.352 1 96.75 180 LEU B N 1
ATOM 3918 C CA . LEU B 1 180 ? 9.352 -2.098 -6.336 1 96.75 180 LEU B CA 1
ATOM 3919 C C . LEU B 1 180 ? 8.836 -0.742 -5.863 1 96.75 180 LEU B C 1
ATOM 3921 O O . LEU B 1 180 ? 9.062 -0.35 -4.719 1 96.75 180 LEU B O 1
ATOM 3925 N N . ALA B 1 181 ? 8.086 -0.034 -6.656 1 96.88 181 ALA B N 1
ATOM 3926 C CA . ALA B 1 181 ? 7.52 1.272 -6.336 1 96.88 181 ALA B CA 1
ATOM 3927 C C . ALA B 1 181 ? 6.535 1.172 -5.176 1 96.88 181 ALA B C 1
ATOM 3929 O O . ALA B 1 181 ? 6.254 2.168 -4.504 1 96.88 181 ALA B O 1
ATOM 3930 N N . SER B 1 182 ? 5.977 -0.017 -4.934 1 97.81 182 SER B N 1
ATOM 3931 C CA . SER B 1 182 ? 5.066 -0.204 -3.807 1 97.81 182 SER B CA 1
ATOM 3932 C C . S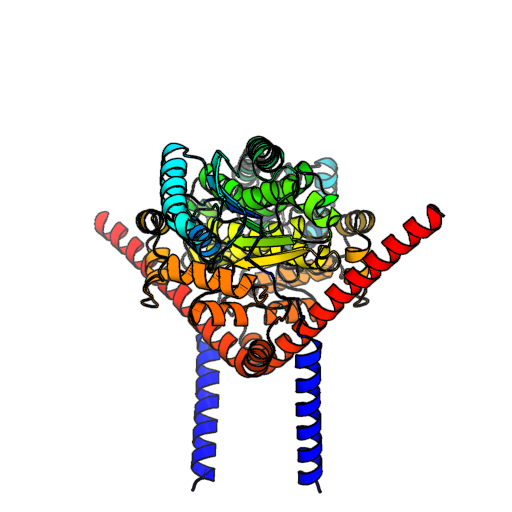ER B 1 182 ? 5.805 -0.098 -2.477 1 97.81 182 SER B C 1
ATOM 3934 O O . SER B 1 182 ? 5.191 0.176 -1.441 1 97.81 182 SER B O 1
ATOM 3936 N N . ARG B 1 183 ? 7.117 -0.317 -2.479 1 95.94 183 ARG B N 1
ATOM 3937 C CA . ARG B 1 183 ? 7.969 -0.255 -1.295 1 95.94 183 ARG B CA 1
ATOM 3938 C C . ARG B 1 183 ? 8.781 1.034 -1.273 1 95.94 183 ARG B C 1
ATOM 3940 O O . ARG B 1 183 ? 9.25 1.463 -0.216 1 95.94 183 ARG B O 1
ATOM 3947 N N . CYS B 1 184 ? 8.969 1.534 -2.422 1 96.25 184 CYS B N 1
ATOM 3948 C CA . CYS B 1 184 ? 9.766 2.738 -2.615 1 96.25 184 CYS B CA 1
ATOM 3949 C C . CYS B 1 184 ? 9.008 3.773 -3.434 1 96.25 184 CYS B C 1
ATOM 3951 O O . CYS B 1 184 ? 9.297 3.977 -4.613 1 96.25 184 CYS B O 1
ATOM 3953 N N . ALA B 1 185 ? 8.094 4.375 -2.758 1 97.56 185 ALA B N 1
ATOM 3954 C CA . ALA B 1 185 ? 7.289 5.395 -3.426 1 97.56 185 ALA B CA 1
ATOM 3955 C C . ALA B 1 185 ? 8.086 6.684 -3.611 1 97.56 185 ALA B C 1
ATOM 3957 O O . ALA B 1 185 ? 8.328 7.414 -2.65 1 97.56 185 ALA B O 1
ATOM 3958 N N . ILE B 1 186 ? 8.484 7.016 -4.812 1 97.31 186 ILE B N 1
ATOM 3959 C CA . ILE B 1 186 ? 9.344 8.164 -5.066 1 97.31 186 ILE B CA 1
ATOM 3960 C C . ILE B 1 186 ? 8.562 9.234 -5.836 1 97.31 186 ILE B C 1
ATOM 3962 O O . ILE B 1 186 ? 7.465 8.977 -6.328 1 97.31 186 ILE B O 1
ATOM 3966 N N . ALA B 1 187 ? 9.164 10.398 -5.973 1 98.31 187 ALA B N 1
ATOM 3967 C CA . ALA B 1 187 ? 8.594 11.484 -6.766 1 98.31 187 ALA B CA 1
ATOM 3968 C C . ALA B 1 187 ? 8.359 11.047 -8.211 1 98.31 187 ALA B C 1
ATOM 3970 O O . ALA B 1 187 ? 9.203 10.367 -8.805 1 98.31 187 ALA B O 1
ATOM 3971 N N . GLY B 1 188 ? 7.195 11.344 -8.688 1 97.88 188 GLY B N 1
ATOM 3972 C CA . GLY B 1 188 ? 6.859 10.992 -10.055 1 97.88 188 GLY B CA 1
ATOM 3973 C C . GLY B 1 188 ? 6.023 9.727 -10.164 1 97.88 188 GLY B C 1
ATOM 3974 O O . GLY B 1 188 ? 5.438 9.453 -11.211 1 97.88 188 GLY B O 1
ATOM 3975 N N . TYR B 1 189 ? 5.875 8.984 -9.07 1 97.94 189 TYR B N 1
ATOM 3976 C CA . TYR B 1 189 ? 5.152 7.715 -9.078 1 97.94 189 TYR B CA 1
ATOM 3977 C C . TYR B 1 189 ? 3.982 7.746 -8.102 1 97.94 189 TYR B C 1
ATOM 3979 O O . TYR B 1 189 ? 3.527 6.699 -7.633 1 97.94 189 TYR B O 1
ATOM 3987 N N . SER B 1 190 ? 3.498 8.906 -7.781 1 98.12 190 SER B N 1
ATOM 3988 C CA . SER B 1 190 ? 2.502 9.016 -6.723 1 98.12 190 SER B CA 1
ATOM 3989 C C . SER B 1 190 ? 1.308 8.109 -6.992 1 98.12 190 SER B C 1
ATOM 3991 O O . SER B 1 190 ? 0.916 7.316 -6.129 1 98.12 190 SER B O 1
ATOM 3993 N N . SER B 1 191 ? 0.763 8.156 -8.195 1 98.25 191 SER B N 1
ATOM 3994 C CA . SER B 1 191 ? -0.418 7.359 -8.516 1 98.25 191 SER B CA 1
ATOM 3995 C C . SER B 1 191 ? -0.05 5.902 -8.773 1 98.25 191 SER B C 1
ATOM 3997 O O . SER B 1 191 ? -0.79 4.992 -8.391 1 98.25 191 SER B O 1
ATOM 3999 N N . TYR B 1 192 ? 1.04 5.684 -9.43 1 98.69 192 TYR B N 1
ATOM 4000 C CA . TYR B 1 192 ? 1.491 4.332 -9.734 1 98.69 192 TYR B CA 1
ATOM 4001 C C . TYR B 1 192 ? 1.847 3.574 -8.461 1 98.69 192 TYR B C 1
ATOM 4003 O O . TYR B 1 192 ? 1.38 2.453 -8.25 1 98.69 192 TYR B O 1
ATOM 4011 N N . ALA B 1 193 ? 2.688 4.215 -7.598 1 98.81 193 ALA B N 1
ATOM 4012 C CA . ALA B 1 193 ? 3.07 3.594 -6.332 1 98.81 193 ALA B CA 1
ATOM 4013 C C . ALA B 1 193 ? 1.841 3.27 -5.488 1 98.81 193 ALA B C 1
ATOM 4015 O O . ALA B 1 193 ? 1.783 2.223 -4.84 1 98.81 193 ALA B O 1
ATOM 4016 N N . ALA B 1 194 ? 0.869 4.168 -5.512 1 98.94 194 ALA B N 1
ATOM 4017 C CA . ALA B 1 194 ? -0.373 3.928 -4.781 1 98.94 194 ALA B CA 1
ATOM 4018 C C . ALA B 1 194 ? -1.068 2.666 -5.281 1 98.94 194 ALA B C 1
ATOM 4020 O O . ALA B 1 194 ? -1.44 1.797 -4.492 1 98.94 194 ALA B O 1
ATOM 4021 N N . SER B 1 195 ? -1.213 2.51 -6.562 1 98.94 195 SER B N 1
ATOM 4022 C CA . SER B 1 195 ? -1.913 1.367 -7.141 1 98.94 195 SER B CA 1
ATOM 4023 C C . SER B 1 195 ? -1.185 0.062 -6.84 1 98.94 195 SER B C 1
ATOM 4025 O O . SER B 1 195 ? -1.817 -0.954 -6.543 1 98.94 195 SER B O 1
ATOM 4027 N N . LYS B 1 196 ? 0.107 0.088 -6.902 1 98.94 196 LYS B N 1
ATOM 4028 C CA . LYS B 1 196 ? 0.887 -1.131 -6.707 1 98.94 196 LYS B CA 1
ATOM 4029 C C . LYS B 1 196 ? 1.025 -1.467 -5.227 1 98.94 196 LYS B C 1
ATOM 4031 O O . LYS B 1 196 ? 1.115 -2.639 -4.855 1 98.94 196 LYS B O 1
ATOM 4036 N N . ALA B 1 197 ? 1.003 -0.428 -4.359 1 98.88 197 ALA B N 1
ATOM 4037 C CA . ALA B 1 197 ? 0.917 -0.691 -2.924 1 98.88 197 ALA B CA 1
ATOM 4038 C C . ALA B 1 197 ? -0.406 -1.363 -2.568 1 98.88 197 ALA B C 1
ATOM 4040 O O . ALA B 1 197 ? -0.453 -2.232 -1.694 1 98.88 197 ALA B O 1
ATOM 4041 N N . ALA B 1 198 ? -1.443 -0.898 -3.207 1 98.94 198 ALA B N 1
ATOM 4042 C CA . ALA B 1 198 ? -2.738 -1.544 -3.01 1 98.94 198 ALA B CA 1
ATOM 4043 C C . ALA B 1 198 ? -2.672 -3.027 -3.365 1 98.94 198 ALA B C 1
ATOM 4045 O O . ALA B 1 198 ? -3.182 -3.871 -2.623 1 98.94 198 ALA B O 1
ATOM 4046 N N . VAL B 1 199 ? -2.016 -3.354 -4.434 1 98.94 199 VAL B N 1
ATOM 4047 C CA . VAL B 1 199 ? -1.883 -4.73 -4.898 1 98.94 199 VAL B CA 1
ATOM 4048 C C . VAL B 1 199 ? -1.146 -5.559 -3.848 1 98.94 199 VAL B C 1
ATOM 4050 O O . VAL B 1 199 ? -1.548 -6.684 -3.543 1 98.94 199 VAL B O 1
ATOM 4053 N N . ARG B 1 200 ? -0.11 -5.043 -3.311 1 98.75 200 ARG B N 1
ATOM 4054 C CA . ARG B 1 200 ? 0.698 -5.766 -2.332 1 98.75 200 ARG B CA 1
ATOM 4055 C C . ARG B 1 200 ? -0.103 -6.059 -1.069 1 98.75 200 ARG B C 1
ATOM 4057 O O . ARG B 1 200 ? -0.076 -7.18 -0.557 1 98.75 200 ARG B O 1
ATOM 4064 N N . ALA B 1 201 ? -0.789 -5.031 -0.539 1 98.81 201 ALA B N 1
ATOM 4065 C CA . ALA B 1 201 ? -1.6 -5.23 0.659 1 98.81 201 ALA B CA 1
ATOM 4066 C C . ALA B 1 201 ? -2.73 -6.223 0.4 1 98.81 201 ALA B C 1
ATOM 4068 O O . ALA B 1 201 ? -3.031 -7.066 1.247 1 98.81 201 ALA B O 1
ATOM 4069 N N . PHE B 1 202 ? -3.326 -6.098 -0.767 1 98.94 202 PHE B N 1
ATOM 4070 C CA . PHE B 1 202 ? -4.391 -7 -1.183 1 98.94 202 PHE B CA 1
ATOM 4071 C C . PHE B 1 202 ? -3.908 -8.445 -1.188 1 98.94 202 PHE B C 1
ATOM 4073 O O . PHE B 1 202 ? -4.574 -9.336 -0.653 1 98.94 202 PHE B O 1
ATOM 4080 N N . ALA B 1 203 ? -2.744 -8.68 -1.714 1 98.88 203 ALA B N 1
ATOM 4081 C CA . ALA B 1 203 ? -2.16 -10.016 -1.816 1 98.88 203 ALA B CA 1
ATOM 4082 C C . ALA B 1 203 ? -1.948 -10.625 -0.435 1 98.88 203 ALA B C 1
ATOM 4084 O O . ALA B 1 203 ? -2.229 -11.805 -0.224 1 98.88 203 ALA B O 1
ATOM 4085 N N . HIS B 1 204 ? -1.446 -9.828 0.463 1 98.75 204 HIS B N 1
ATOM 4086 C CA . HIS B 1 204 ? -1.146 -10.328 1.801 1 98.75 204 HIS B CA 1
ATOM 4087 C C . HIS B 1 204 ? -2.416 -10.773 2.52 1 98.75 204 HIS B C 1
ATOM 4089 O O . HIS B 1 204 ? -2.471 -11.875 3.07 1 98.75 204 HIS B O 1
ATOM 4095 N N . SER B 1 205 ? -3.408 -9.891 2.533 1 98.75 205 SER B N 1
ATOM 4096 C CA . SER B 1 205 ? -4.668 -10.211 3.193 1 98.75 205 SER B CA 1
ATOM 4097 C C . SER B 1 205 ? -5.328 -11.43 2.559 1 98.75 205 SER B C 1
ATOM 4099 O O . SER B 1 205 ? -5.836 -12.305 3.262 1 98.75 205 SER B O 1
ATOM 4101 N N . LEU B 1 206 ? -5.297 -11.492 1.252 1 98.75 206 LEU B N 1
ATOM 4102 C CA . LEU B 1 206 ? -5.895 -12.609 0.524 1 98.75 206 LEU B CA 1
ATOM 4103 C C . LEU B 1 206 ? -5.188 -13.922 0.861 1 98.75 206 LEU B C 1
ATOM 4105 O O . LEU B 1 206 ? -5.836 -14.961 1.011 1 98.75 206 LEU B O 1
ATOM 4109 N N . ASP B 1 207 ? -3.865 -13.891 0.873 1 98.81 207 ASP B N 1
ATOM 4110 C CA . ASP B 1 207 ? -3.104 -15.086 1.217 1 98.81 207 ASP B CA 1
ATOM 4111 C C . ASP B 1 207 ? -3.486 -15.609 2.602 1 98.81 207 ASP B C 1
ATOM 4113 O O . ASP B 1 207 ? -3.734 -16.797 2.777 1 98.81 207 ASP B O 1
ATOM 4117 N N . MET B 1 208 ? -3.525 -14.672 3.557 1 98.75 208 MET B N 1
ATOM 4118 C CA . MET B 1 208 ? -3.869 -15.055 4.922 1 98.75 208 MET B CA 1
ATOM 4119 C C . MET B 1 208 ? -5.273 -15.648 4.988 1 98.75 208 MET B C 1
ATOM 4121 O O . MET B 1 208 ? -5.496 -16.656 5.664 1 98.75 208 MET B O 1
ATOM 4125 N N . GLU B 1 209 ? -6.148 -15.047 4.289 1 98.12 209 GLU B N 1
ATOM 4126 C CA . GLU B 1 209 ? -7.562 -15.406 4.309 1 98.12 209 GLU B CA 1
ATOM 4127 C C . GLU B 1 209 ? -7.777 -16.812 3.75 1 98.12 209 GLU B C 1
ATOM 4129 O O . GLU B 1 209 ? -8.672 -17.531 4.199 1 98.12 209 GLU B O 1
ATOM 4134 N N . ASN B 1 210 ? -6.922 -17.281 2.795 1 98.12 210 ASN B N 1
ATOM 4135 C CA . ASN B 1 210 ? -7.285 -18.453 2.008 1 98.12 210 ASN B CA 1
ATOM 4136 C C . ASN B 1 210 ? -6.223 -19.547 2.104 1 98.12 210 ASN B C 1
ATOM 4138 O O . ASN B 1 210 ? -6.426 -20.656 1.624 1 98.12 210 ASN B O 1
ATOM 4142 N N . SER B 1 211 ? -5.117 -19.234 2.764 1 98.12 211 SER B N 1
ATOM 4143 C CA . SER B 1 211 ? -3.967 -20.141 2.809 1 98.12 211 SER B CA 1
ATOM 4144 C C . SER B 1 211 ? -4.355 -21.5 3.359 1 98.12 211 SER B C 1
ATOM 4146 O O . SER B 1 211 ? -3.9 -22.531 2.855 1 98.12 211 SER B O 1
ATOM 4148 N N . CYS B 1 212 ? -5.227 -21.531 4.336 1 97.25 212 CYS B N 1
ATOM 4149 C CA . CYS B 1 212 ? -5.566 -22.797 5 1 97.25 212 CYS B CA 1
ATOM 4150 C C . CYS B 1 212 ? -6.516 -23.625 4.145 1 97.25 212 CYS B C 1
ATOM 4152 O O . CYS B 1 212 ? -6.785 -24.781 4.461 1 97.25 212 CYS B O 1
ATOM 4154 N N . LEU B 1 213 ? -6.98 -23.062 3.059 1 97.25 213 LEU B N 1
ATOM 4155 C CA . LEU B 1 213 ? -7.891 -23.766 2.158 1 97.25 213 LEU B CA 1
ATOM 4156 C C . LEU B 1 213 ? -7.168 -24.219 0.896 1 97.25 213 LEU B C 1
ATOM 4158 O O . LEU B 1 213 ? -7.801 -24.5 -0.124 1 97.25 213 LEU B O 1
ATOM 4162 N N . GLY B 1 214 ? -5.871 -24.172 0.926 1 97.31 214 GLY B N 1
ATOM 4163 C CA . GLY B 1 214 ? -5.066 -24.75 -0.14 1 97.31 214 GLY B CA 1
ATOM 4164 C C . GLY B 1 214 ? -4.758 -23.766 -1.255 1 97.31 214 GLY B C 1
ATOM 4165 O O . GLY B 1 214 ? -4.168 -24.141 -2.271 1 97.31 214 GLY B O 1
ATOM 4166 N N . VAL B 1 215 ? -5.164 -22.531 -1.123 1 98.5 215 VAL B N 1
ATOM 4167 C CA . VAL B 1 215 ? -4.891 -21.5 -2.121 1 98.5 215 VAL B CA 1
ATOM 4168 C C . VAL B 1 215 ? -3.945 -20.453 -1.538 1 98.5 215 VAL B C 1
ATOM 4170 O O . VAL B 1 215 ? -4.266 -19.812 -0.539 1 98.5 215 VAL B O 1
ATOM 4173 N N . ARG B 1 216 ? -2.752 -20.297 -2.104 1 98.62 216 ARG B N 1
ATOM 4174 C CA . ARG B 1 216 ? -1.757 -19.328 -1.645 1 98.62 216 ARG B CA 1
ATOM 4175 C C . ARG B 1 216 ? -1.608 -18.188 -2.637 1 98.62 216 ARG B C 1
ATOM 4177 O O . ARG B 1 216 ? -1.719 -18.391 -3.848 1 98.62 216 ARG B O 1
ATOM 4184 N N . CYS B 1 217 ? -1.404 -17.047 -2.133 1 98.75 217 CYS B N 1
ATOM 4185 C CA . CYS B 1 217 ? -1.16 -15.844 -2.928 1 98.75 217 CYS B CA 1
ATOM 4186 C C . CYS B 1 217 ? 0.253 -15.32 -2.705 1 98.75 217 CYS B C 1
ATOM 4188 O O . CYS B 1 217 ? 0.795 -15.43 -1.604 1 98.75 217 CYS B O 1
ATOM 4190 N N . GLN B 1 218 ? 0.836 -14.75 -3.756 1 98.62 218 GLN B N 1
ATOM 4191 C CA . GLN B 1 218 ? 2.154 -14.125 -3.738 1 98.62 218 GLN B CA 1
ATOM 4192 C C . GLN B 1 218 ? 2.121 -12.75 -4.391 1 98.62 218 GLN B C 1
ATOM 4194 O O . GLN B 1 218 ? 1.189 -12.43 -5.137 1 98.62 218 GLN B O 1
ATOM 4199 N N . VAL B 1 219 ? 3.094 -12.039 -4.043 1 98.81 219 VAL B N 1
ATOM 4200 C CA . VAL B 1 219 ? 3.254 -10.742 -4.695 1 98.81 219 VAL B CA 1
ATOM 4201 C C . VAL B 1 219 ? 4.645 -10.641 -5.316 1 98.81 219 VAL B C 1
ATOM 4203 O O . VAL B 1 219 ? 5.625 -11.117 -4.738 1 98.81 219 VAL B O 1
ATOM 4206 N N . VAL B 1 220 ? 4.727 -10.18 -6.523 1 98.88 220 VAL B N 1
ATOM 4207 C CA . VAL B 1 220 ? 5.98 -9.922 -7.227 1 98.88 220 VAL B CA 1
ATOM 4208 C C . VAL B 1 220 ? 6.258 -8.422 -7.266 1 98.88 220 VAL B C 1
ATOM 4210 O O . VAL B 1 220 ? 5.387 -7.637 -7.648 1 98.88 220 VAL B O 1
ATOM 4213 N N . CYS B 1 221 ? 7.41 -8.055 -6.852 1 98.5 221 CYS B N 1
ATOM 4214 C CA . CYS B 1 221 ? 7.816 -6.652 -6.855 1 98.5 221 CYS B CA 1
ATOM 4215 C C . CYS B 1 221 ? 9.055 -6.445 -7.719 1 98.5 221 CYS B C 1
ATOM 4217 O O . CYS B 1 221 ? 10.156 -6.262 -7.199 1 98.5 221 CYS B O 1
ATOM 4219 N N . PRO B 1 222 ? 8.844 -6.324 -9 1 97.81 222 PRO B N 1
ATOM 4220 C CA . PRO B 1 222 ? 9.969 -6.199 -9.922 1 97.81 222 PRO B CA 1
ATOM 4221 C C . PRO B 1 222 ? 10.664 -4.84 -9.828 1 97.81 222 PRO B C 1
ATOM 4223 O O . PRO B 1 222 ? 10 -3.818 -9.641 1 97.81 222 PRO B O 1
ATOM 4226 N N . PRO B 1 223 ? 11.992 -4.875 -9.945 1 95.81 223 PRO B N 1
ATOM 4227 C CA . PRO B 1 223 ? 12.68 -3.625 -10.273 1 95.81 223 PRO B CA 1
ATOM 4228 C C . PRO B 1 223 ? 12.469 -3.195 -11.719 1 95.81 223 PRO B C 1
ATOM 4230 O O . PRO B 1 223 ? 11.5 -3.607 -12.359 1 95.81 223 PRO B O 1
ATOM 4233 N N . ASP B 1 224 ? 13.281 -2.301 -12.195 1 94.81 224 ASP B N 1
ATOM 4234 C CA . ASP B 1 224 ? 13.188 -1.955 -13.617 1 94.81 224 ASP B CA 1
ATOM 4235 C C . ASP B 1 224 ? 13.531 -3.156 -14.492 1 94.81 224 ASP B C 1
ATOM 4237 O O . ASP B 1 224 ? 14.586 -3.77 -14.336 1 94.81 224 ASP B O 1
ATOM 4241 N N . ILE B 1 225 ? 12.578 -3.516 -15.25 1 96.88 225 ILE B N 1
ATOM 4242 C CA . ILE B 1 225 ? 12.734 -4.621 -16.188 1 96.88 225 ILE B CA 1
ATOM 4243 C C . ILE B 1 225 ? 12.688 -4.09 -17.625 1 96.88 225 ILE B C 1
ATOM 4245 O O . ILE B 1 225 ? 11.844 -3.254 -17.953 1 96.88 225 ILE B O 1
ATOM 4249 N N . GLU B 1 226 ? 13.602 -4.566 -18.438 1 96.12 226 GLU B N 1
ATOM 4250 C CA . GLU B 1 226 ? 13.609 -4.176 -19.844 1 96.12 226 GLU B CA 1
ATOM 4251 C C . GLU B 1 226 ? 12.375 -4.703 -20.578 1 96.12 226 GLU B C 1
ATOM 4253 O O . GLU B 1 226 ? 12.305 -5.883 -20.922 1 96.12 226 GLU B O 1
ATOM 4258 N N . THR B 1 227 ? 11.406 -3.846 -20.797 1 95.25 227 THR B N 1
ATOM 4259 C CA . THR B 1 227 ? 10.148 -4.137 -21.469 1 95.25 227 THR B CA 1
ATOM 4260 C C . THR B 1 227 ? 9.688 -2.941 -22.297 1 95.25 227 THR B C 1
ATOM 4262 O O . THR B 1 227 ? 10.172 -1.823 -22.109 1 95.25 227 THR B O 1
ATOM 4265 N N . PRO B 1 228 ? 8.836 -3.176 -23.297 1 91.19 228 PRO B N 1
ATOM 4266 C CA . PRO B 1 228 ? 8.242 -2.039 -24 1 91.19 228 PRO B CA 1
ATOM 4267 C C . PRO B 1 228 ? 7.574 -1.042 -23.047 1 91.19 228 PRO B C 1
ATOM 4269 O O . PRO B 1 228 ? 7.602 0.166 -23.297 1 91.19 228 PRO B O 1
ATOM 4272 N N . GLY B 1 229 ? 7 -1.576 -22 1 90.44 229 GLY B N 1
ATOM 4273 C CA . GLY B 1 229 ? 6.391 -0.71 -21 1 90.44 229 GLY B CA 1
ATOM 4274 C C . GLY B 1 229 ? 7.375 0.262 -20.375 1 90.44 229 GLY B C 1
ATOM 4275 O O . GLY B 1 229 ? 7.074 1.448 -20.234 1 90.44 229 GLY B O 1
ATOM 4276 N N . LEU B 1 230 ? 8.523 -0.247 -20.047 1 92.06 230 LEU B N 1
ATOM 4277 C CA . LEU B 1 230 ? 9.547 0.602 -19.438 1 92.06 230 LEU B CA 1
ATOM 4278 C C . LEU B 1 230 ? 10 1.683 -20.406 1 92.06 230 LEU B C 1
ATOM 4280 O O . LEU B 1 230 ? 10.266 2.816 -20.016 1 92.06 230 LEU B O 1
ATOM 4284 N N . GLN B 1 231 ? 10.133 1.317 -21.656 1 91.88 231 GLN B N 1
ATOM 4285 C CA . GLN B 1 231 ? 10.539 2.281 -22.672 1 91.88 231 GLN B CA 1
ATOM 4286 C C . GLN B 1 231 ? 9.555 3.443 -22.75 1 91.88 231 GLN B C 1
ATOM 4288 O O . GLN B 1 231 ? 9.961 4.605 -22.812 1 91.88 231 GLN B O 1
ATOM 4293 N N . THR B 1 232 ? 8.336 3.09 -22.75 1 91.75 232 THR B N 1
ATOM 4294 C CA . THR B 1 232 ? 7.289 4.102 -22.797 1 91.75 232 THR B CA 1
ATOM 4295 C C . THR B 1 232 ? 7.309 4.957 -21.531 1 91.75 232 THR B C 1
ATOM 4297 O O . THR B 1 232 ? 7.137 6.176 -21.594 1 91.75 232 THR B O 1
ATOM 4300 N N . GLU B 1 233 ? 7.488 4.336 -20.391 1 91.88 233 GLU B N 1
ATOM 4301 C CA . GLU B 1 233 ? 7.57 5.035 -19.109 1 91.88 233 GLU B CA 1
ATOM 4302 C C . GLU B 1 233 ? 8.695 6.062 -19.125 1 91.88 233 GLU B C 1
ATOM 4304 O O . GLU B 1 233 ? 8.531 7.176 -18.609 1 91.88 233 GLU B O 1
ATOM 4309 N N . ASN B 1 234 ? 9.812 5.633 -19.672 1 92.06 234 ASN B N 1
ATOM 4310 C CA . ASN B 1 234 ? 11 6.477 -19.656 1 92.06 234 ASN B CA 1
ATOM 4311 C C . ASN B 1 234 ? 10.789 7.77 -20.438 1 92.06 234 ASN B C 1
ATOM 4313 O O . ASN B 1 234 ? 11.414 8.789 -20.141 1 92.06 234 ASN B O 1
ATOM 4317 N N . LEU B 1 235 ? 9.852 7.754 -21.359 1 91.44 235 LEU B N 1
ATOM 4318 C CA . LEU B 1 235 ? 9.547 8.938 -22.156 1 91.44 235 LEU B CA 1
ATOM 4319 C C . LEU B 1 235 ? 8.672 9.906 -21.359 1 91.44 235 LEU B C 1
ATOM 4321 O O . LEU B 1 235 ? 8.633 11.102 -21.672 1 91.44 235 LEU B O 1
ATOM 4325 N N . ARG B 1 236 ? 8.078 9.43 -20.312 1 93.56 236 ARG B N 1
ATOM 4326 C CA . ARG B 1 236 ? 7.082 10.227 -19.609 1 93.56 236 ARG B CA 1
ATOM 4327 C C . ARG B 1 236 ? 7.594 10.625 -18.219 1 93.56 236 ARG B C 1
ATOM 4329 O O . ARG B 1 236 ? 7.008 11.492 -17.562 1 93.56 236 ARG B O 1
ATOM 4336 N N . LYS B 1 237 ? 8.68 10.039 -17.812 1 95.88 237 LYS B N 1
ATOM 4337 C CA . LYS B 1 237 ? 9.18 10.297 -16.453 1 95.88 237 LYS B CA 1
ATOM 4338 C C . LYS B 1 237 ? 9.414 11.781 -16.234 1 95.88 237 LYS B C 1
ATOM 4340 O O . LYS B 1 237 ? 10.008 12.461 -17.078 1 95.88 237 LYS B O 1
ATOM 4345 N N . SER B 1 238 ? 8.914 12.312 -15.102 1 96.94 238 SER B N 1
ATOM 4346 C CA . SER B 1 238 ? 9.312 13.656 -14.695 1 96.94 238 SER B CA 1
ATOM 4347 C C . SER B 1 238 ? 10.82 13.742 -14.477 1 96.94 238 SER B C 1
ATOM 4349 O O . SER B 1 238 ? 11.484 12.727 -14.289 1 96.94 238 SER B O 1
ATOM 4351 N N . PRO B 1 239 ? 11.367 14.953 -14.5 1 96.25 239 PRO B N 1
ATOM 4352 C CA . PRO B 1 239 ? 12.805 15.109 -14.297 1 96.25 239 PRO B CA 1
ATOM 4353 C C . PRO B 1 239 ? 13.281 14.539 -12.961 1 96.25 239 PRO B C 1
ATOM 4355 O O . PRO B 1 239 ? 14.352 13.93 -12.891 1 96.25 239 PRO B O 1
ATOM 4358 N N . GLU B 1 240 ? 12.492 14.719 -11.875 1 96.38 240 GLU B N 1
ATOM 4359 C CA . GLU B 1 240 ? 12.875 14.18 -10.57 1 96.38 240 GLU B CA 1
ATOM 4360 C C . GLU B 1 240 ? 12.859 12.656 -10.578 1 96.38 240 GLU B C 1
ATOM 4362 O O . GLU B 1 240 ? 13.75 12.016 -10.023 1 96.38 240 GLU B O 1
ATOM 4367 N N . CYS B 1 241 ? 11.859 12.102 -11.188 1 96 241 CYS B N 1
ATOM 4368 C CA . CYS B 1 241 ? 11.727 10.648 -11.266 1 96 241 CYS B CA 1
ATOM 4369 C C . CYS B 1 241 ? 12.898 10.039 -12.023 1 96 241 CYS B C 1
ATOM 4371 O O . CYS B 1 241 ? 13.461 9.023 -11.602 1 96 241 CYS B O 1
ATOM 4373 N N . LYS B 1 242 ? 13.242 10.633 -13.133 1 95.12 242 LYS B N 1
ATOM 4374 C CA . LYS B 1 242 ? 14.375 10.18 -13.938 1 95.12 242 LYS B CA 1
ATOM 4375 C C . LYS B 1 242 ? 15.68 10.25 -13.141 1 95.12 242 LYS B C 1
ATOM 4377 O O . LYS B 1 242 ? 16.484 9.32 -13.18 1 95.12 242 LYS B O 1
ATOM 4382 N N . ALA B 1 243 ? 15.844 11.367 -12.43 1 95.88 243 ALA B N 1
ATOM 4383 C CA . ALA B 1 243 ? 17.062 11.578 -11.672 1 95.88 243 ALA B CA 1
ATOM 4384 C C . ALA B 1 243 ? 17.203 10.555 -10.547 1 95.88 243 ALA B C 1
ATOM 4386 O O . ALA B 1 243 ? 18.281 10.016 -10.312 1 95.88 243 ALA B O 1
ATOM 4387 N N . ILE B 1 244 ? 16.125 10.258 -9.844 1 95.75 244 ILE B N 1
ATOM 4388 C CA . ILE B 1 244 ? 16.156 9.289 -8.75 1 95.75 244 ILE B CA 1
ATOM 4389 C C . ILE B 1 244 ? 16.391 7.887 -9.305 1 95.75 244 ILE B C 1
ATOM 4391 O O . ILE B 1 244 ? 17.203 7.129 -8.773 1 95.75 244 ILE B O 1
ATOM 4395 N N . SER B 1 245 ? 15.672 7.531 -10.375 1 90.56 245 SER B N 1
ATOM 4396 C CA . SER B 1 245 ? 15.766 6.203 -10.969 1 90.56 245 SER B CA 1
ATOM 4397 C C . SER B 1 245 ? 17.172 5.934 -11.492 1 90.56 245 SER B C 1
ATOM 4399 O O . SER B 1 245 ? 17.625 4.785 -11.531 1 90.56 245 SER B O 1
ATOM 4401 N N . SER B 1 246 ? 17.906 6.965 -11.844 1 86.94 246 SER B N 1
ATOM 4402 C CA . SER B 1 246 ? 19.234 6.816 -12.414 1 86.94 246 SER B CA 1
ATOM 4403 C C . SER B 1 246 ? 20.312 6.832 -11.336 1 86.94 246 SER B C 1
ATOM 4405 O O . SER B 1 246 ? 21.453 6.469 -11.586 1 86.94 246 SER B O 1
ATOM 4407 N N . PHE B 1 247 ? 20.031 7.422 -10.234 1 83.44 247 PHE B N 1
ATOM 4408 C CA . PHE B 1 247 ? 21 7.613 -9.156 1 83.44 247 PHE B CA 1
ATOM 4409 C C . PHE B 1 247 ? 21.672 6.297 -8.805 1 83.44 247 PHE B C 1
ATOM 4411 O O . PHE B 1 247 ? 22.875 6.27 -8.531 1 83.44 247 PHE B O 1
ATOM 4418 N N . GLY B 1 248 ? 21.125 5.129 -8.938 1 66.81 248 GLY B N 1
ATOM 4419 C CA . GLY B 1 248 ? 21.766 3.885 -8.555 1 66.81 248 GLY B CA 1
ATOM 4420 C C . GLY B 1 248 ? 22.422 3.162 -9.719 1 66.81 248 GLY B C 1
ATOM 4421 O O . GLY B 1 248 ? 23.062 2.133 -9.531 1 66.81 248 GLY B O 1
ATOM 4422 N N . GLY B 1 249 ? 22.453 3.963 -10.812 1 66.62 249 GLY B N 1
ATOM 4423 C CA . GLY B 1 249 ? 23.094 3.41 -11.992 1 66.62 249 GLY B CA 1
ATOM 4424 C C . GLY B 1 249 ? 22.578 2.031 -12.359 1 66.62 249 GLY B C 1
ATOM 4425 O O . GLY B 1 249 ? 23.328 1.204 -12.883 1 66.62 249 GLY B O 1
ATOM 4426 N N . ASN B 1 250 ? 21.359 1.771 -12.047 1 74 250 ASN B N 1
ATOM 4427 C CA . ASN B 1 250 ? 20.938 0.383 -12.203 1 74 250 ASN B CA 1
ATOM 4428 C C . ASN B 1 250 ? 20.453 0.097 -13.625 1 74 250 ASN B C 1
ATOM 4430 O O . ASN B 1 250 ? 19.719 0.894 -14.211 1 74 250 ASN B O 1
ATOM 4434 N N . VAL B 1 251 ? 21.094 -0.869 -14.188 1 87.25 251 VAL B N 1
ATOM 4435 C CA . VAL B 1 251 ? 20.656 -1.411 -15.477 1 87.25 251 VAL B CA 1
ATOM 4436 C C . VAL B 1 251 ? 19.438 -2.32 -15.266 1 87.25 251 VAL B C 1
ATOM 4438 O O . VAL B 1 251 ? 19.453 -3.178 -14.375 1 87.25 251 VAL B O 1
ATOM 4441 N N . PRO B 1 252 ? 18.438 -2.012 -16.078 1 94.56 252 PRO B N 1
ATOM 4442 C CA . PRO B 1 252 ? 17.266 -2.873 -15.93 1 94.56 252 PRO B CA 1
ATOM 4443 C C . PRO B 1 252 ? 17.594 -4.352 -16.141 1 94.56 252 PRO B C 1
ATOM 4445 O O . PRO B 1 252 ? 18.453 -4.691 -16.953 1 94.56 252 PRO B O 1
ATOM 4448 N N . TYR B 1 253 ? 16.938 -5.211 -15.398 1 97 253 TYR B N 1
ATOM 4449 C CA . TYR B 1 253 ? 17.047 -6.648 -15.625 1 97 253 TYR B CA 1
ATOM 4450 C C . TYR B 1 253 ? 16.25 -7.062 -16.859 1 97 253 TYR B C 1
ATOM 4452 O O . TYR B 1 253 ? 15.406 -6.301 -17.344 1 97 253 TYR B O 1
ATOM 4460 N N . THR B 1 254 ? 16.547 -8.25 -17.375 1 98.06 254 THR B N 1
ATOM 4461 C CA . THR B 1 254 ? 15.773 -8.742 -18.5 1 98.06 254 THR B CA 1
ATOM 4462 C C . THR B 1 254 ? 14.43 -9.312 -18.047 1 98.06 254 THR B C 1
ATOM 4464 O O . THR B 1 254 ? 14.305 -9.773 -16.906 1 98.06 254 THR B O 1
ATOM 4467 N N . ALA B 1 255 ? 13.492 -9.273 -18.953 1 98.44 255 ALA B N 1
ATOM 4468 C CA . ALA B 1 255 ? 12.203 -9.891 -18.656 1 98.44 255 ALA B CA 1
ATOM 4469 C C . ALA B 1 255 ? 12.359 -11.383 -18.391 1 98.44 255 ALA B C 1
ATOM 4471 O O . ALA B 1 255 ? 11.648 -11.945 -17.547 1 98.44 255 ALA B O 1
ATOM 4472 N N . GLU B 1 256 ? 13.266 -12.016 -19.047 1 98.56 256 GLU B N 1
ATOM 4473 C CA . GLU B 1 256 ? 13.531 -13.438 -18.859 1 98.56 256 GLU B CA 1
ATOM 4474 C C . GLU B 1 256 ? 14.039 -13.719 -17.453 1 98.56 256 GLU B C 1
ATOM 4476 O O . GLU B 1 256 ? 13.602 -14.672 -16.797 1 98.56 256 GLU B O 1
ATOM 4481 N N . ALA B 1 257 ? 14.977 -12.875 -17 1 98.69 257 ALA B N 1
ATOM 4482 C CA . ALA B 1 257 ? 15.5 -13.055 -15.648 1 98.69 257 ALA B CA 1
ATOM 4483 C C . ALA B 1 257 ? 14.391 -12.906 -14.609 1 98.69 257 ALA B C 1
ATOM 4485 O O . ALA B 1 257 ? 14.328 -13.68 -13.648 1 98.69 257 ALA B O 1
ATOM 4486 N N . MET B 1 258 ? 13.531 -11.922 -14.773 1 98.69 258 MET B N 1
ATOM 4487 C CA . MET B 1 258 ? 12.406 -11.719 -13.859 1 98.69 258 MET B CA 1
ATOM 4488 C C . MET B 1 258 ? 11.453 -12.906 -13.891 1 98.69 258 MET B C 1
ATOM 4490 O O . MET B 1 258 ? 10.984 -13.359 -12.844 1 98.69 258 MET B O 1
ATOM 4494 N N . ALA B 1 259 ? 11.18 -13.398 -15.094 1 98.88 259 ALA B N 1
ATOM 4495 C CA . ALA B 1 259 ? 10.266 -14.531 -15.258 1 98.88 259 ALA B CA 1
ATOM 4496 C C . ALA B 1 259 ? 10.812 -15.773 -14.57 1 98.88 259 ALA B C 1
ATOM 4498 O O . ALA B 1 259 ? 10.062 -16.516 -13.922 1 98.88 259 ALA B O 1
ATOM 4499 N N . LYS B 1 260 ? 12.094 -16.047 -14.758 1 98.81 260 LYS B N 1
ATOM 4500 C CA . LYS B 1 260 ? 12.734 -17.188 -14.094 1 98.81 260 LYS B CA 1
ATOM 4501 C C . LYS B 1 260 ? 12.625 -17.078 -12.578 1 98.81 260 LYS B C 1
ATOM 4503 O O . LYS B 1 260 ? 12.375 -18.062 -11.891 1 98.81 260 LYS B O 1
ATOM 4508 N N . CYS B 1 261 ? 12.812 -15.859 -12.125 1 98.81 261 CYS B N 1
ATOM 4509 C CA . CYS B 1 261 ? 12.688 -15.602 -10.695 1 98.81 261 CYS B CA 1
ATOM 4510 C C . CYS B 1 261 ? 11.266 -15.867 -10.219 1 98.81 261 CYS B C 1
ATOM 4512 O O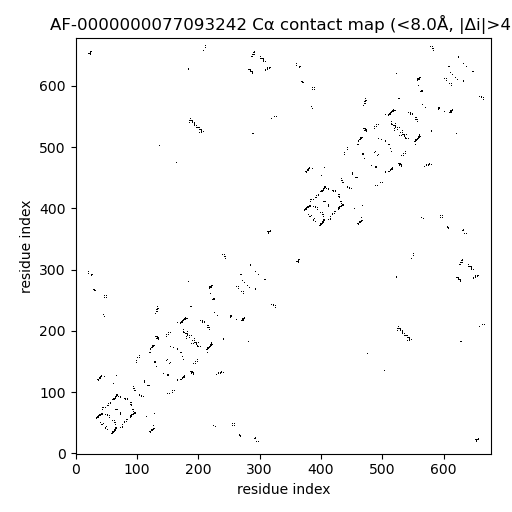 . CYS B 1 261 ? 11.062 -16.5 -9.172 1 98.81 261 CYS B O 1
ATOM 4514 N N . ILE B 1 262 ? 10.305 -15.414 -10.984 1 98.88 262 ILE B N 1
ATOM 4515 C CA . ILE B 1 262 ? 8.898 -15.617 -10.641 1 98.88 262 ILE B CA 1
ATOM 4516 C C . ILE B 1 262 ? 8.602 -17.109 -10.562 1 98.88 262 ILE B C 1
ATOM 4518 O O . ILE B 1 262 ? 8.047 -17.594 -9.57 1 98.88 262 ILE B O 1
ATOM 4522 N N . ILE B 1 263 ? 9.039 -17.891 -11.539 1 98.81 263 ILE B N 1
ATOM 4523 C CA . ILE B 1 263 ? 8.727 -19.312 -11.625 1 98.81 263 ILE B CA 1
ATOM 4524 C C . ILE B 1 263 ? 9.414 -20.047 -10.484 1 98.81 263 ILE B C 1
ATOM 4526 O O . ILE B 1 263 ? 8.805 -20.922 -9.844 1 98.81 263 ILE B O 1
ATOM 4530 N N . LYS B 1 264 ? 10.633 -19.719 -10.242 1 98.62 264 LYS B N 1
ATOM 4531 C CA . LYS B 1 264 ? 11.367 -20.344 -9.141 1 98.62 264 LYS B CA 1
ATOM 4532 C C . LYS B 1 264 ? 10.625 -20.172 -7.82 1 98.62 264 LYS B C 1
ATOM 4534 O O . LYS B 1 264 ? 10.5 -21.109 -7.043 1 98.62 264 LYS B O 1
ATOM 4539 N N . ASN B 1 265 ? 10.102 -19 -7.613 1 98.5 265 ASN B N 1
ATOM 4540 C CA . ASN B 1 265 ? 9.492 -18.688 -6.324 1 98.5 265 ASN B CA 1
ATOM 4541 C C . ASN B 1 265 ? 8.039 -19.172 -6.262 1 98.5 265 ASN B C 1
ATOM 4543 O O . ASN B 1 265 ? 7.465 -19.281 -5.18 1 98.5 265 ASN B O 1
ATOM 4547 N N . ILE B 1 266 ? 7.422 -19.391 -7.434 1 98.62 266 ILE B N 1
ATOM 4548 C CA . ILE B 1 266 ? 6.145 -20.094 -7.441 1 98.62 266 ILE B CA 1
ATOM 4549 C C . ILE B 1 266 ? 6.344 -21.531 -7 1 98.62 266 ILE B C 1
ATOM 4551 O O . ILE B 1 266 ? 5.594 -22.047 -6.164 1 98.62 266 ILE B O 1
ATOM 4555 N N . LYS B 1 267 ? 7.363 -22.203 -7.535 1 98.44 267 LYS B N 1
ATOM 4556 C CA . LYS B 1 267 ? 7.641 -23.609 -7.219 1 98.44 267 LYS B CA 1
ATOM 4557 C C . LYS B 1 267 ? 7.992 -23.781 -5.746 1 98.44 267 LYS B C 1
ATOM 4559 O O . LYS B 1 267 ? 7.441 -24.656 -5.066 1 98.44 267 LYS B O 1
ATOM 4564 N N . ARG B 1 268 ? 8.969 -22.953 -5.34 1 97.75 268 ARG B N 1
ATOM 4565 C CA . ARG B 1 268 ? 9.305 -22.844 -3.922 1 97.75 268 ARG B CA 1
ATOM 4566 C C . ARG B 1 268 ? 8.75 -21.547 -3.328 1 97.75 268 ARG B C 1
ATOM 4568 O O . ARG B 1 268 ? 9.383 -20.5 -3.426 1 97.75 268 ARG B O 1
ATOM 4575 N N . TYR B 1 269 ? 7.797 -21.609 -2.66 1 98.06 269 TYR B N 1
ATOM 4576 C CA . TYR B 1 269 ? 6.926 -20.5 -2.301 1 98.06 269 TYR B CA 1
ATOM 4577 C C . TYR B 1 269 ? 7.703 -19.422 -1.559 1 98.06 269 TYR B C 1
ATOM 4579 O O . TYR B 1 269 ? 8.359 -19.703 -0.552 1 98.06 269 TYR B O 1
ATOM 4587 N N . ARG B 1 270 ? 7.605 -18.281 -2.104 1 97.81 270 ARG B N 1
ATOM 4588 C CA . ARG B 1 270 ? 7.922 -17.016 -1.433 1 97.81 270 ARG B CA 1
ATOM 4589 C C . ARG B 1 270 ? 6.762 -16.031 -1.541 1 97.81 270 ARG B C 1
ATOM 4591 O O . ARG B 1 270 ? 6.16 -15.891 -2.607 1 97.81 270 ARG B O 1
ATOM 4598 N N . PHE B 1 271 ? 6.422 -15.422 -0.426 1 98.38 271 PHE B N 1
ATOM 4599 C CA . PHE B 1 271 ? 5.32 -14.469 -0.49 1 98.38 271 PHE B CA 1
ATOM 4600 C C . PHE B 1 271 ? 5.703 -13.258 -1.323 1 98.38 271 PHE B C 1
ATOM 4602 O O . PHE B 1 271 ? 4.941 -12.828 -2.195 1 98.38 271 PHE B O 1
ATOM 4609 N N . ASP B 1 272 ? 6.797 -12.68 -0.984 1 97.81 272 ASP B N 1
ATOM 4610 C CA . ASP B 1 272 ? 7.324 -11.5 -1.666 1 97.81 272 ASP B CA 1
ATOM 4611 C C . ASP B 1 272 ? 8.477 -11.875 -2.594 1 97.81 272 ASP B C 1
ATOM 4613 O O . ASP B 1 272 ? 9.562 -12.25 -2.131 1 97.81 272 ASP B O 1
ATOM 4617 N N . VAL B 1 273 ? 8.281 -11.68 -3.924 1 98.31 273 VAL B N 1
ATOM 4618 C CA . VAL B 1 273 ? 9.25 -12.078 -4.945 1 98.31 273 VAL B CA 1
ATOM 4619 C C . VAL B 1 273 ? 9.891 -10.828 -5.555 1 98.31 273 VAL B C 1
ATOM 4621 O O . VAL B 1 273 ? 9.195 -9.945 -6.059 1 98.31 273 VAL B O 1
ATOM 4624 N N . SER B 1 274 ? 11.125 -10.703 -5.461 1 97.5 274 SER B N 1
ATOM 4625 C CA . SER B 1 274 ? 11.875 -9.586 -6.023 1 97.5 274 SER B CA 1
ATOM 4626 C C . SER B 1 274 ? 13.164 -10.062 -6.688 1 97.5 274 SER B C 1
ATOM 4628 O O . SER B 1 274 ? 13.641 -11.164 -6.406 1 97.5 274 SER B O 1
ATOM 4630 N N . LEU B 1 275 ? 13.664 -9.273 -7.531 1 97.5 275 LEU B N 1
ATOM 4631 C CA . LEU B 1 275 ? 14.883 -9.578 -8.266 1 97.5 275 LEU B CA 1
ATOM 4632 C C . LEU B 1 275 ? 15.93 -8.484 -8.062 1 97.5 275 LEU B C 1
ATOM 4634 O O . LEU B 1 275 ? 15.625 -7.297 -8.203 1 97.5 275 LEU B O 1
ATOM 4638 N N . GLY B 1 276 ? 17.141 -8.953 -7.777 1 95.31 276 GLY B N 1
ATOM 4639 C CA . GLY B 1 276 ? 18.219 -8.008 -7.539 1 95.31 276 GLY B CA 1
ATOM 4640 C C . GLY B 1 276 ? 18.406 -7.672 -6.074 1 95.31 276 GLY B C 1
ATOM 4641 O O . GLY B 1 276 ? 17.422 -7.594 -5.32 1 95.31 276 GLY B O 1
ATOM 4642 N N . MET B 1 277 ? 19.562 -7.355 -5.711 1 93.12 277 MET B N 1
ATOM 4643 C CA . MET B 1 277 ? 19.922 -7.176 -4.305 1 93.12 277 MET B CA 1
ATOM 4644 C C . MET B 1 277 ? 19.219 -5.957 -3.719 1 93.12 277 MET B C 1
ATOM 4646 O O . MET B 1 277 ? 18.719 -6 -2.594 1 93.12 277 MET B O 1
ATOM 4650 N N . ASP B 1 278 ? 19.172 -4.91 -4.477 1 91.25 278 ASP B N 1
ATOM 4651 C CA . ASP B 1 278 ? 18.531 -3.693 -3.979 1 91.25 278 ASP B CA 1
ATOM 4652 C C . ASP B 1 278 ? 17.047 -3.926 -3.684 1 91.25 278 ASP B C 1
ATOM 4654 O O . ASP B 1 278 ? 16.547 -3.48 -2.654 1 91.25 278 ASP B O 1
ATOM 4658 N N . ALA B 1 279 ? 16.391 -4.625 -4.625 1 94.38 279 ALA B N 1
ATOM 4659 C CA . ALA B 1 279 ? 14.977 -4.906 -4.457 1 94.38 279 ALA B CA 1
ATOM 4660 C C . ALA B 1 279 ? 14.734 -5.84 -3.273 1 94.38 279 ALA B C 1
ATOM 4662 O O . ALA B 1 279 ? 13.805 -5.637 -2.492 1 94.38 279 ALA B O 1
ATOM 4663 N N . VAL B 1 280 ? 15.594 -6.824 -3.125 1 96.31 280 VAL B N 1
ATOM 4664 C CA . VAL B 1 280 ? 15.484 -7.789 -2.037 1 96.31 280 VAL B CA 1
ATOM 4665 C C . VAL B 1 280 ? 15.688 -7.086 -0.698 1 96.31 280 VAL B C 1
ATOM 4667 O O . VAL B 1 280 ? 14.922 -7.301 0.245 1 96.31 280 VAL B O 1
ATOM 4670 N N . LEU B 1 281 ? 16.688 -6.215 -0.648 1 95.88 281 LEU B N 1
ATOM 4671 C CA . LEU B 1 281 ? 17 -5.527 0.601 1 95.88 281 LEU B CA 1
ATOM 4672 C C . LEU B 1 281 ? 15.891 -4.543 0.967 1 95.88 281 LEU B C 1
ATOM 4674 O O . LEU B 1 281 ? 15.555 -4.391 2.145 1 95.88 281 LEU B O 1
ATOM 4678 N N . LEU B 1 282 ? 15.367 -3.902 -0.049 1 95.12 282 LEU B N 1
ATOM 4679 C CA . LEU B 1 282 ? 14.219 -3.039 0.212 1 95.12 282 LEU B CA 1
ATOM 4680 C C . LEU B 1 282 ? 13.039 -3.85 0.729 1 95.12 282 LEU B C 1
ATOM 4682 O O . LEU B 1 282 ? 12.312 -3.398 1.618 1 95.12 282 LEU B O 1
ATOM 4686 N N . GLY B 1 283 ? 12.828 -5.004 0.135 1 96.44 283 GLY B N 1
ATOM 4687 C CA . GLY B 1 283 ? 11.805 -5.91 0.628 1 96.44 283 GLY B CA 1
ATOM 4688 C C . GLY B 1 283 ? 12.008 -6.312 2.076 1 96.44 283 GLY B C 1
ATOM 4689 O O . GLY B 1 283 ? 11.062 -6.297 2.869 1 96.44 283 GLY B O 1
ATOM 4690 N N . TRP B 1 284 ? 13.266 -6.559 2.424 1 96.62 284 TRP B N 1
ATOM 4691 C CA . TRP B 1 284 ? 13.594 -6.918 3.799 1 96.62 284 TRP B CA 1
ATOM 4692 C C . TRP B 1 284 ? 13.312 -5.758 4.746 1 96.62 284 TRP B C 1
ATOM 4694 O O . TRP B 1 284 ? 12.75 -5.949 5.828 1 96.62 284 TRP B O 1
ATOM 4704 N N . GLY B 1 285 ? 13.633 -4.594 4.316 1 95.38 285 GLY B N 1
ATOM 4705 C CA . GLY B 1 285 ? 13.531 -3.422 5.172 1 95.38 285 GLY B CA 1
ATOM 4706 C C . GLY B 1 285 ? 12.102 -2.965 5.391 1 95.38 285 GLY B C 1
ATOM 4707 O O . GLY B 1 285 ? 11.82 -2.195 6.312 1 95.38 285 GLY B O 1
ATOM 4708 N N . SER B 1 286 ? 11.211 -3.504 4.59 1 95.5 286 SER B N 1
ATOM 4709 C CA . SER B 1 286 ? 9.82 -3.076 4.684 1 95.5 286 SER B CA 1
ATOM 4710 C C . SER B 1 286 ? 8.891 -4.266 4.891 1 95.5 286 SER B C 1
ATOM 4712 O O . SER B 1 286 ? 7.691 -4.176 4.621 1 95.5 286 SER B O 1
ATOM 4714 N N . ALA B 1 287 ? 9.375 -5.359 5.32 1 96.31 287 ALA B N 1
ATOM 4715 C CA . ALA B 1 287 ? 8.617 -6.605 5.363 1 96.31 287 ALA B CA 1
ATOM 4716 C C . ALA B 1 287 ? 7.543 -6.555 6.445 1 96.31 287 ALA B C 1
ATOM 4718 O O . ALA B 1 287 ? 6.488 -7.176 6.305 1 96.31 287 ALA B O 1
ATOM 4719 N N . GLY B 1 288 ? 7.859 -5.793 7.566 1 95.94 288 GLY B N 1
ATOM 4720 C CA . GLY B 1 288 ? 6.891 -5.727 8.648 1 95.94 288 GLY B CA 1
ATOM 4721 C C . GLY B 1 288 ? 6.344 -7.086 9.039 1 95.94 288 GLY B C 1
ATOM 4722 O O . GLY B 1 288 ? 7.105 -8.008 9.344 1 95.94 288 GLY B O 1
ATOM 4723 N N . ILE B 1 289 ? 5.051 -7.262 8.922 1 97.25 289 ILE B N 1
ATOM 4724 C CA . ILE B 1 289 ? 4.383 -8.461 9.414 1 97.25 289 ILE B CA 1
ATOM 4725 C C . ILE B 1 289 ? 4.113 -9.414 8.258 1 97.25 289 ILE B C 1
ATOM 4727 O O . ILE B 1 289 ? 3.338 -10.367 8.391 1 97.25 289 ILE B O 1
ATOM 4731 N N . GLU B 1 290 ? 4.633 -9.164 7.039 1 97.88 290 GLU B N 1
ATOM 4732 C CA . GLU B 1 290 ? 4.523 -10.133 5.949 1 97.88 290 GLU B CA 1
ATOM 4733 C C . GLU B 1 290 ? 5.023 -11.508 6.379 1 97.88 290 GLU B C 1
ATOM 4735 O O . GLU B 1 290 ? 5.91 -11.617 7.23 1 97.88 290 GLU B O 1
ATOM 4740 N N . PRO B 1 291 ? 4.5 -12.531 5.859 1 98.38 291 PRO B N 1
ATOM 4741 C CA . PRO B 1 291 ? 4.926 -13.859 6.305 1 98.38 291 PRO B CA 1
ATOM 4742 C C . PRO B 1 291 ? 6.371 -14.18 5.922 1 98.38 291 PRO B C 1
ATOM 4744 O O . PRO B 1 291 ? 6.816 -13.812 4.832 1 98.38 291 PRO B O 1
ATOM 4747 N N . ALA B 1 292 ? 7.066 -14.766 6.836 1 98.25 292 ALA B N 1
ATOM 4748 C CA . ALA B 1 292 ? 8.406 -15.281 6.555 1 98.25 292 ALA B CA 1
ATOM 4749 C C . ALA B 1 292 ? 8.336 -16.672 5.926 1 98.25 292 ALA B C 1
ATOM 4751 O O . ALA B 1 292 ? 7.672 -17.562 6.449 1 98.25 292 ALA B O 1
ATOM 4752 N N . THR B 1 293 ? 9.047 -16.797 4.84 1 97.94 293 THR B N 1
ATOM 4753 C CA . THR B 1 293 ? 8.93 -18.062 4.113 1 97.94 293 THR B CA 1
ATOM 4754 C C . THR B 1 293 ? 10.305 -18.656 3.852 1 97.94 293 THR B C 1
ATOM 4756 O O . THR B 1 293 ? 10.438 -19.609 3.08 1 97.94 293 THR B O 1
ATOM 4759 N N . SER B 1 294 ? 11.344 -18.094 4.348 1 97.25 294 SER B N 1
ATOM 4760 C CA . SER B 1 294 ? 12.719 -18.578 4.219 1 97.25 294 SER B CA 1
ATOM 4761 C C . SER B 1 294 ? 13.477 -18.453 5.535 1 97.25 294 SER B C 1
ATOM 4763 O O . SER B 1 294 ? 13.578 -17.359 6.094 1 97.25 294 SER B O 1
ATOM 4765 N N . LEU B 1 295 ? 14.055 -19.562 6.02 1 97.69 295 LEU B N 1
ATOM 4766 C CA . LEU B 1 295 ? 14.828 -19.578 7.254 1 97.69 295 LEU B CA 1
ATOM 4767 C C . LEU B 1 295 ? 16.047 -18.656 7.133 1 97.69 295 LEU B C 1
ATOM 4769 O O . LEU B 1 295 ? 16.312 -17.859 8.031 1 97.69 295 LEU B O 1
ATOM 4773 N N . LEU B 1 296 ? 16.688 -18.766 6.055 1 97.25 296 LEU B N 1
ATOM 4774 C CA . LEU B 1 296 ? 17.891 -17.984 5.844 1 97.25 296 LEU B CA 1
ATOM 4775 C C . LEU B 1 296 ? 17.578 -16.484 5.785 1 97.25 296 LEU B C 1
ATOM 4777 O O . LEU B 1 296 ? 18.266 -15.68 6.402 1 97.25 296 LEU B O 1
ATOM 4781 N N . GLU B 1 297 ? 16.562 -16.141 5.039 1 97.31 297 GLU B N 1
ATOM 4782 C CA . GLU B 1 297 ? 16.219 -14.727 4.887 1 97.31 297 GLU B CA 1
ATOM 4783 C C . GLU B 1 297 ? 15.805 -14.109 6.219 1 97.31 297 GLU B C 1
ATOM 4785 O O . GLU B 1 297 ? 16.203 -12.992 6.543 1 97.31 297 GLU B O 1
ATOM 4790 N N . LEU B 1 298 ? 14.953 -14.852 6.98 1 98.38 298 LEU B N 1
ATOM 4791 C CA . LEU B 1 298 ? 14.516 -14.32 8.266 1 98.38 298 LEU B CA 1
ATOM 4792 C C . LEU B 1 298 ? 15.695 -14.148 9.219 1 98.38 298 LEU B C 1
ATOM 4794 O O . LEU B 1 298 ? 15.75 -13.188 9.977 1 98.38 298 LEU B O 1
ATOM 4798 N N . THR B 1 299 ? 16.656 -15.102 9.18 1 98.31 299 THR B N 1
ATOM 4799 C CA . THR B 1 299 ? 17.844 -15.008 10 1 98.31 299 THR B CA 1
ATOM 4800 C C . THR B 1 299 ? 18.688 -13.789 9.617 1 98.31 299 THR B C 1
ATOM 4802 O O . THR B 1 299 ? 19.125 -13.031 10.484 1 98.31 299 THR B O 1
ATOM 4805 N N . LEU B 1 300 ? 18.859 -13.602 8.328 1 97.81 300 LEU B N 1
ATOM 4806 C CA . LEU B 1 300 ? 19.625 -12.453 7.863 1 97.81 300 LEU B CA 1
ATOM 4807 C C . LEU B 1 300 ? 18.906 -11.148 8.195 1 97.81 300 LEU B C 1
ATOM 4809 O O . LEU B 1 300 ? 19.562 -10.156 8.531 1 97.81 300 LEU B O 1
ATOM 4813 N N . GLN B 1 301 ? 17.609 -11.164 8.07 1 97.81 301 GLN B N 1
ATOM 4814 C CA . GLN B 1 301 ? 16.844 -9.984 8.453 1 97.81 301 GLN B CA 1
ATOM 4815 C C . GLN B 1 301 ? 17.047 -9.656 9.93 1 97.81 301 GLN B C 1
ATOM 4817 O O . GLN B 1 301 ? 17.188 -8.484 10.297 1 97.81 301 GLN B O 1
ATOM 4822 N N . PHE B 1 302 ? 17.031 -10.672 10.773 1 97.81 302 PHE B N 1
ATOM 4823 C CA . PHE B 1 302 ? 17.234 -10.461 12.203 1 97.81 302 PHE B CA 1
ATOM 4824 C C . PHE B 1 302 ? 18.547 -9.758 12.469 1 97.81 302 PHE B C 1
ATOM 4826 O O . PHE B 1 302 ? 18.625 -8.828 13.273 1 97.81 302 PHE B O 1
ATOM 4833 N N . PHE B 1 303 ? 19.547 -10.047 11.719 1 96.75 303 PHE B N 1
ATOM 4834 C CA . PHE B 1 303 ? 20.891 -9.547 12.008 1 96.75 303 PHE B CA 1
ATOM 4835 C C . PHE B 1 303 ? 21.125 -8.195 11.336 1 96.75 303 PHE B C 1
ATOM 4837 O O . PHE B 1 303 ? 21.859 -7.359 11.852 1 96.75 303 PHE B O 1
ATOM 4844 N N . PHE B 1 304 ? 20.422 -7.93 10.242 1 96.44 304 PHE B N 1
ATOM 4845 C CA . PHE B 1 304 ? 20.891 -6.824 9.422 1 96.44 304 PHE B CA 1
ATOM 4846 C C . PHE B 1 304 ? 19.812 -5.762 9.273 1 96.44 304 PHE B C 1
ATOM 4848 O O . PHE B 1 304 ? 20.047 -4.723 8.648 1 96.44 304 PHE B O 1
ATOM 4855 N N . SER B 1 305 ? 18.672 -5.992 9.867 1 97.44 305 SER B N 1
ATOM 4856 C CA . SER B 1 305 ? 17.562 -5.074 9.664 1 97.44 305 SER B CA 1
ATOM 4857 C C . SER B 1 305 ? 17.891 -3.676 10.172 1 97.44 305 SER B C 1
ATOM 4859 O O . SER B 1 305 ? 17.438 -2.678 9.609 1 97.44 305 SER B O 1
ATOM 4861 N N . GLY B 1 306 ? 18.641 -3.576 11.281 1 97.5 306 GLY B N 1
ATOM 4862 C CA . GLY B 1 306 ? 19.047 -2.268 11.773 1 97.5 306 GLY B CA 1
ATOM 4863 C C . GLY B 1 306 ? 19.891 -1.488 10.789 1 97.5 306 GLY B C 1
ATOM 4864 O O . GLY B 1 306 ? 19.625 -0.307 10.539 1 97.5 306 GLY B O 1
ATOM 4865 N N . TRP B 1 307 ? 20.906 -2.156 10.234 1 96.75 307 TRP B N 1
ATOM 4866 C CA . TRP B 1 307 ? 21.766 -1.542 9.211 1 96.75 307 TRP B CA 1
ATOM 4867 C C . TRP B 1 307 ? 20.938 -1.163 7.984 1 96.75 307 TRP B C 1
ATOM 4869 O O . TRP B 1 307 ? 21.141 -0.089 7.41 1 96.75 307 TRP B O 1
ATOM 4879 N N . LEU B 1 308 ? 20.047 -2.057 7.641 1 97.31 308 LEU B N 1
ATOM 4880 C CA . LEU B 1 308 ? 19.219 -1.832 6.465 1 97.31 308 LEU B CA 1
ATOM 4881 C C . LEU B 1 308 ? 18.359 -0.585 6.645 1 97.31 308 LEU B C 1
ATOM 4883 O O . LEU B 1 308 ? 18.234 0.223 5.723 1 97.31 308 LEU B O 1
ATOM 4887 N N . ARG B 1 309 ? 17.766 -0.419 7.82 1 98.06 309 ARG B N 1
ATOM 4888 C CA . ARG B 1 309 ? 16.938 0.751 8.086 1 98.06 309 ARG B CA 1
ATOM 4889 C C . ARG B 1 309 ? 17.75 2.037 7.977 1 98.06 309 ARG B C 1
ATOM 4891 O O . ARG B 1 309 ? 17.297 3.021 7.395 1 98.06 309 ARG B O 1
ATOM 4898 N N . LEU B 1 310 ? 18.953 2.023 8.508 1 97.94 310 LEU B N 1
ATOM 4899 C CA . LEU B 1 310 ? 19.797 3.211 8.469 1 97.94 310 LEU B CA 1
ATOM 4900 C C . LEU B 1 310 ? 20.172 3.564 7.035 1 97.94 310 LEU B C 1
ATOM 4902 O O . LEU B 1 310 ? 20.109 4.73 6.641 1 97.94 310 LEU B O 1
ATOM 4906 N N . VAL B 1 311 ? 20.547 2.568 6.277 1 97.12 311 VAL B N 1
ATOM 4907 C CA . VAL B 1 311 ? 20.922 2.779 4.887 1 97.12 311 VAL B CA 1
ATOM 4908 C C . VAL B 1 311 ? 19.719 3.299 4.098 1 97.12 311 VAL B C 1
ATOM 4910 O O . VAL B 1 311 ? 19.859 4.219 3.285 1 97.12 311 VAL B O 1
ATOM 4913 N N . MET B 1 312 ? 18.578 2.738 4.332 1 97.5 312 MET B N 1
ATOM 4914 C CA . MET B 1 312 ? 17.391 3.143 3.607 1 97.5 312 MET B CA 1
ATOM 4915 C C . MET B 1 312 ? 16.969 4.559 3.994 1 97.5 312 MET B C 1
ATOM 4917 O O . MET B 1 312 ? 16.469 5.312 3.158 1 97.5 312 MET B O 1
ATOM 4921 N N . ALA B 1 313 ? 17.125 4.922 5.277 1 98 313 ALA B N 1
ATOM 4922 C CA . ALA B 1 313 ? 16.875 6.297 5.699 1 98 313 ALA B CA 1
ATOM 4923 C C . ALA B 1 313 ? 17.797 7.273 4.984 1 98 313 ALA B C 1
ATOM 4925 O O . ALA B 1 313 ? 17.375 8.359 4.59 1 98 313 ALA B O 1
ATOM 4926 N N . ALA B 1 314 ? 19.062 6.887 4.836 1 97.75 314 ALA B N 1
ATOM 4927 C CA . ALA B 1 314 ? 20.016 7.715 4.113 1 97.75 314 ALA B CA 1
ATOM 4928 C C . ALA B 1 314 ? 19.625 7.863 2.648 1 97.75 314 ALA B C 1
ATOM 4930 O O . ALA B 1 314 ? 19.703 8.961 2.086 1 97.75 314 ALA B O 1
ATOM 4931 N N . TYR B 1 315 ? 19.219 6.758 2.057 1 96.44 315 TYR B N 1
ATOM 4932 C CA . TYR B 1 315 ? 18.766 6.805 0.672 1 96.44 315 TYR B CA 1
ATOM 4933 C C . TYR B 1 315 ? 17.562 7.73 0.523 1 96.44 315 TYR B C 1
ATOM 4935 O O . TYR B 1 315 ? 17.453 8.469 -0.461 1 96.44 315 TYR B O 1
ATOM 4943 N N . SER B 1 316 ? 16.656 7.637 1.467 1 97.81 316 SER B N 1
ATOM 4944 C CA . SER B 1 316 ? 15.508 8.523 1.453 1 97.81 316 SER B CA 1
ATOM 4945 C C . SER B 1 316 ? 15.93 9.984 1.442 1 97.81 316 SER B C 1
ATOM 4947 O O . SER B 1 316 ? 15.414 10.781 0.655 1 97.81 316 SER B O 1
ATOM 4949 N N . LYS B 1 317 ? 16.891 10.328 2.295 1 98.19 317 LYS B N 1
ATOM 4950 C CA . LYS B 1 317 ? 17.406 11.695 2.35 1 98.19 317 LYS B CA 1
ATOM 4951 C C . LYS B 1 317 ? 18 12.109 1.004 1 98.19 317 LYS B C 1
ATOM 4953 O O . LYS B 1 317 ? 17.766 13.234 0.544 1 98.19 317 LYS B O 1
ATOM 4958 N N . VAL B 1 318 ? 18.703 11.234 0.411 1 97.69 318 VAL B N 1
ATOM 4959 C CA . VAL B 1 318 ? 19.328 11.508 -0.884 1 97.69 318 VAL B CA 1
ATOM 4960 C C . VAL B 1 318 ? 18.234 11.758 -1.93 1 97.69 318 VAL B C 1
ATOM 4962 O O . VAL B 1 318 ? 18.375 12.664 -2.758 1 97.69 318 VAL B O 1
ATOM 4965 N N . HIS B 1 319 ? 17.172 10.953 -1.987 1 98.06 319 HIS B N 1
ATOM 4966 C CA . HIS B 1 319 ? 16.078 11.133 -2.938 1 98.06 319 HIS B CA 1
ATOM 4967 C C . HIS B 1 319 ? 15.43 12.508 -2.785 1 98.06 319 HIS B C 1
ATOM 4969 O O . HIS B 1 319 ? 15.164 13.188 -3.779 1 98.06 319 HIS B O 1
ATOM 4975 N N . TYR B 1 320 ? 15.18 12.93 -1.526 1 98.5 320 TYR B N 1
ATOM 4976 C CA . TYR B 1 320 ? 14.617 14.258 -1.288 1 98.5 320 TYR B CA 1
ATOM 4977 C C . TYR B 1 320 ? 15.555 15.344 -1.795 1 98.5 320 TYR B C 1
ATOM 4979 O O . TYR B 1 320 ? 15.102 16.344 -2.363 1 98.5 320 TYR B O 1
ATOM 4987 N N . GLU B 1 321 ? 16.828 15.172 -1.607 1 98.06 321 GLU B N 1
ATOM 4988 C CA . GLU B 1 321 ? 17.812 16.141 -2.062 1 98.06 321 GLU B CA 1
ATOM 4989 C C . GLU B 1 321 ? 17.859 16.219 -3.586 1 98.06 321 GLU B C 1
ATOM 4991 O O . GLU B 1 321 ? 18.062 17.281 -4.16 1 98.06 321 GLU B O 1
ATOM 4996 N N . ILE B 1 322 ? 17.734 15.055 -4.188 1 97.88 322 ILE B N 1
ATOM 4997 C CA . ILE B 1 322 ? 17.703 15.023 -5.645 1 97.88 322 ILE B CA 1
ATOM 4998 C C . ILE B 1 322 ? 16.516 15.844 -6.152 1 97.88 322 ILE B C 1
ATOM 5000 O O . ILE B 1 322 ? 16.656 16.641 -7.078 1 97.88 322 ILE B O 1
ATOM 5004 N N . VAL B 1 323 ? 15.359 15.656 -5.598 1 98.38 323 VAL B N 1
ATOM 5005 C CA . VAL B 1 323 ? 14.172 16.406 -5.996 1 98.38 323 VAL B CA 1
ATOM 5006 C C . VAL B 1 323 ? 14.414 17.891 -5.809 1 98.38 323 VAL B C 1
ATOM 5008 O O . VAL B 1 323 ? 14.078 18.703 -6.688 1 98.38 323 VAL B O 1
ATOM 5011 N N . ARG B 1 324 ? 14.961 18.281 -4.688 1 98 324 ARG B N 1
ATOM 5012 C CA . ARG B 1 324 ? 15.258 19.688 -4.402 1 98 324 ARG B CA 1
ATOM 5013 C C . ARG B 1 324 ? 16.172 20.281 -5.473 1 98 324 ARG B C 1
ATOM 5015 O O . ARG B 1 324 ? 15.938 21.391 -5.941 1 98 324 ARG B O 1
ATOM 5022 N N . ARG B 1 325 ? 17.203 19.516 -5.836 1 97.19 325 ARG B N 1
ATOM 5023 C CA . ARG B 1 325 ? 18.156 20 -6.828 1 97.19 325 ARG B CA 1
ATOM 5024 C C . ARG B 1 325 ? 17.5 20.156 -8.195 1 97.19 325 ARG B C 1
ATOM 5026 O O . ARG B 1 325 ? 17.734 21.156 -8.883 1 97.19 325 ARG B O 1
ATOM 5033 N N . VAL B 1 326 ? 16.703 19.188 -8.562 1 97.06 326 VAL B N 1
ATOM 5034 C CA . VAL B 1 326 ? 16.047 19.234 -9.859 1 97.06 326 VAL B CA 1
ATOM 5035 C C . VAL B 1 326 ? 15.078 20.406 -9.914 1 97.06 326 VAL B C 1
ATOM 5037 O O . VAL B 1 326 ? 15.078 21.172 -10.883 1 97.06 326 VAL B O 1
ATOM 5040 N N . ARG B 1 327 ? 14.281 20.594 -8.883 1 95.94 327 ARG B N 1
ATOM 5041 C CA . ARG B 1 327 ? 13.305 21.688 -8.836 1 95.94 327 ARG B CA 1
ATOM 5042 C C . ARG B 1 327 ? 14 23.047 -8.766 1 95.94 327 ARG B C 1
ATOM 5044 O O . ARG B 1 327 ? 13.508 24.016 -9.328 1 95.94 327 ARG B O 1
ATOM 5051 N N . GLY B 1 328 ? 15.047 23.125 -8.039 1 94 328 GLY B N 1
ATOM 5052 C CA . GLY B 1 328 ? 15.828 24.344 -7.957 1 94 328 GLY B CA 1
ATOM 5053 C C . GLY B 1 328 ? 16.375 24.797 -9.297 1 94 328 GLY B C 1
ATOM 5054 O O . GLY B 1 328 ? 16.344 25.984 -9.617 1 94 328 GLY B O 1
ATOM 5055 N N . ARG B 1 329 ? 16.797 23.875 -10.086 1 92.12 329 ARG B N 1
ATOM 5056 C CA . ARG B 1 329 ? 17.344 24.172 -11.406 1 92.12 329 ARG B CA 1
ATOM 5057 C C . ARG B 1 329 ? 16.234 24.672 -12.344 1 92.12 329 ARG B C 1
ATOM 5059 O O . ARG B 1 329 ? 16.484 25.531 -13.195 1 92.12 329 ARG B O 1
ATOM 5066 N N . GLU B 1 330 ? 15.078 24.109 -12.211 1 90.5 330 GLU B N 1
ATOM 5067 C CA . GLU B 1 330 ? 13.945 24.516 -13.031 1 90.5 330 GLU B CA 1
ATOM 5068 C C . GLU B 1 330 ? 13.531 25.953 -12.727 1 90.5 330 GLU B C 1
ATOM 5070 O O . GLU B 1 330 ? 13.148 26.703 -13.625 1 90.5 330 GLU B O 1
ATOM 5075 N N . SER B 1 331 ? 13.539 26.375 -11.516 1 84.44 331 SER B N 1
ATOM 5076 C CA . SER B 1 331 ? 13.164 27.719 -11.102 1 84.44 331 SER B CA 1
ATOM 5077 C C . SER B 1 331 ? 14.18 28.75 -11.586 1 84.44 331 SER B C 1
ATOM 5079 O O . SER B 1 331 ? 13.812 29.875 -11.945 1 84.44 331 SER B O 1
ATOM 5081 N N . THR B 1 332 ? 15.375 28.359 -11.633 1 84.12 332 THR B N 1
ATOM 5082 C CA . THR B 1 332 ? 16.422 29.266 -12.078 1 84.12 332 THR B CA 1
ATOM 5083 C C . THR B 1 332 ? 16.359 29.469 -13.594 1 84.12 332 THR B C 1
ATOM 5085 O O . THR B 1 332 ? 16.578 30.578 -14.086 1 84.12 332 THR B O 1
ATOM 5088 N N . THR B 1 333 ? 16.062 28.453 -14.305 1 74.81 333 THR B N 1
ATOM 5089 C CA . THR B 1 333 ? 15.984 28.531 -15.758 1 74.81 333 THR B CA 1
ATOM 5090 C C . THR B 1 333 ? 14.805 29.391 -16.188 1 74.81 333 THR B C 1
ATOM 5092 O O . THR B 1 333 ? 14.914 30.156 -17.156 1 74.81 333 THR B O 1
ATOM 5095 N N . VAL B 1 334 ? 13.68 29.438 -15.492 1 68.62 334 VAL B N 1
ATOM 5096 C CA . VAL B 1 334 ? 12.5 30.25 -15.828 1 68.62 334 VAL B CA 1
ATOM 5097 C C . VAL B 1 334 ? 12.781 31.719 -15.531 1 68.62 334 VAL B C 1
ATOM 5099 O O . VAL B 1 334 ? 12.406 32.594 -16.312 1 68.62 334 VAL B O 1
ATOM 5102 N N . ASN B 1 335 ? 13.562 31.906 -14.453 1 67.38 335 ASN B N 1
ATOM 5103 C CA . ASN B 1 335 ? 13.906 33.281 -14.117 1 67.38 335 ASN B CA 1
ATOM 5104 C C . ASN B 1 335 ? 14.875 33.875 -15.133 1 67.38 335 ASN B C 1
ATOM 5106 O O . ASN B 1 335 ? 14.859 35.094 -15.375 1 67.38 335 ASN B O 1
ATOM 5110 N N . LYS B 1 336 ? 15.688 33.062 -15.836 1 67.56 336 LYS B N 1
ATOM 5111 C CA . LYS B 1 336 ? 16.625 33.562 -16.844 1 67.56 336 LYS B CA 1
ATOM 5112 C C . LYS B 1 336 ? 15.922 33.812 -18.172 1 67.56 336 LYS B C 1
ATOM 5114 O O . LYS B 1 336 ? 16.312 34.688 -18.938 1 67.56 336 LYS B O 1
ATOM 5119 N N . LYS B 1 337 ? 14.961 33.094 -18.312 1 64.94 337 LYS B N 1
ATOM 5120 C CA . LYS B 1 337 ? 14.281 33.281 -19.594 1 64.94 337 LYS B CA 1
ATOM 5121 C C . LYS B 1 337 ? 13.383 34.531 -19.547 1 64.94 337 LYS B C 1
ATOM 5123 O O . LYS B 1 337 ? 12.977 35.031 -20.594 1 64.94 337 LYS B O 1
ATOM 5128 N N . ASP B 1 338 ? 12.977 34.875 -18.422 1 52.66 338 ASP B N 1
ATOM 5129 C CA . ASP B 1 338 ? 12.094 36.031 -18.234 1 52.66 338 ASP B CA 1
ATOM 5130 C C . ASP B 1 338 ? 12.891 37.312 -17.984 1 52.66 338 ASP B C 1
ATOM 5132 O O . ASP B 1 338 ? 12.32 38.406 -17.875 1 52.66 338 ASP B O 1
ATOM 5136 N N . THR B 1 339 ? 14.18 37.094 -17.953 1 42.66 339 THR B N 1
ATOM 5137 C CA . THR B 1 339 ? 15.023 38.281 -17.906 1 42.66 339 THR B CA 1
ATOM 5138 C C . THR B 1 339 ? 15.711 38.5 -19.25 1 42.66 339 THR B C 1
ATOM 5140 O O . THR B 1 339 ? 16.141 37.562 -19.891 1 42.66 339 THR B O 1
#

Organism: NCBI:txid85056

Sequence (678 aa):
MLLSILVTIGFALIVAVAVLVVWSVQRVPPFNIKGCRALVTGGSAGIGLETARQLVRQGANVVVISARRVDVLQAAAEELRREAGKAGTQVFYVEMDVSDEASVAHAVEEIETTMTDGAGLDLVVCNAGFSIPARFVDTSSEDVRKMMEVNFFGCVHVIRVVLPAMLERHYGRIVLVSSLASRCAIAGYSSYAASKAAVRAFAHSLDMENSCLGVRCQVVCPPDIETPGLQTENLRKSPECKAISSFGGNVPYTAEAMAKCIIKNIKRYRFDVSLGMDAVLLGWGSAGIEPATSLLELTLQFFFSGWLRLVMAAYSKVHYEIVRRVRGRESTTVNKKDTMLLSILVTIGFALIVAVAVLVVWSVQRVPPFNIKGCRALVTGGSAGIGLETARQLVRQGANVVVISARRVDVLQAAAEELRREAGKAGTQVFYVEMDVSDEASVAHAVEEIETTMTDGAGLDLVVCNAGFSIPARFVDTSSEDVRKMMEVNFFGCVHVIRVVLPAMLERHYGRIVLVSSLASRCAIAGYSSYAASKAAVRAFAHSLDMENSCLGVRCQVVCPPDIETPGLQTENLRKSPECKAISSFGGNVPYTAEAMAKCIIKNIKRYRFDVSLGMDAVLLGWGSAGIEPATSLLELTLQFFFSGWLRLVMAAYSKVHYEIVRRVRGRESTTVNKKDT

Solvent-accessible surface area (backbone atoms only — not comparable to full-atom values): 31939 Å² total; per-residue (Å²): 108,70,64,59,51,51,51,50,51,50,51,51,49,50,51,48,49,52,50,50,49,60,66,19,34,53,85,63,78,68,46,68,53,55,62,28,26,32,39,27,31,31,18,51,46,40,48,24,28,32,33,51,44,52,41,30,72,54,27,14,39,31,41,33,30,22,32,70,54,55,71,55,29,52,54,38,34,50,56,45,40,66,62,7,73,80,51,68,23,45,62,42,64,45,63,28,44,44,60,35,58,66,42,32,51,52,38,51,49,49,40,26,62,72,69,42,69,63,71,49,62,38,32,39,34,38,45,40,62,71,65,74,27,29,43,69,92,75,46,52,71,65,56,48,48,48,37,35,33,32,36,28,42,14,43,50,40,48,47,67,65,53,44,62,62,19,53,73,66,42,35,32,40,40,37,39,51,42,29,40,37,37,67,51,36,40,35,19,26,26,58,42,11,10,21,23,17,16,38,44,26,27,29,47,4,47,18,45,60,32,39,79,44,41,27,43,40,22,32,32,25,46,53,63,43,57,29,71,66,46,57,56,30,66,73,49,39,26,72,45,28,48,50,56,66,47,69,74,67,64,74,59,42,48,20,56,60,52,18,52,50,50,51,53,31,54,30,50,49,41,45,75,40,54,53,59,68,69,41,43,49,49,46,61,26,37,38,26,40,49,69,33,47,42,64,65,58,53,54,50,39,36,74,39,27,11,60,43,38,51,52,27,16,37,49,29,41,50,49,43,49,48,32,39,52,49,54,52,53,55,56,50,53,55,57,52,69,74,95,107,69,64,58,51,51,50,49,52,50,50,52,50,52,51,50,49,52,51,49,48,60,66,19,34,52,85,62,79,68,47,68,55,56,62,29,27,34,40,26,31,33,18,51,45,42,49,26,27,33,33,51,43,51,42,30,72,54,26,14,39,31,42,34,30,23,32,69,54,56,70,55,31,52,54,39,34,52,56,46,40,65,63,8,72,81,52,70,24,45,62,43,63,47,63,28,44,46,60,34,58,68,41,31,51,52,36,52,50,48,41,28,64,71,69,42,70,63,71,50,64,40,34,39,36,38,46,40,62,71,65,74,28,28,41,68,92,74,46,52,72,65,56,48,48,49,38,35,34,32,37,29,44,14,44,50,39,50,47,67,67,52,43,61,62,21,54,74,66,41,36,32,39,40,36,39,51,40,30,40,38,37,68,51,35,41,35,19,26,27,59,42,10,10,22,22,17,16,38,44,26,26,29,46,4,47,18,44,60,31,40,78,43,41,29,43,39,22,30,32,26,47,54,64,43,57,27,72,65,47,57,57,29,64,74,48,38,26,72,46,27,50,52,54,64,47,69,74,67,65,72,58,41,49,21,56,60,52,18,53,52,50,50,52,31,55,30,51,50,41,45,76,41,54,52,59,69,68,43,43,50,49,47,61,28,37,38,26,40,50,70,34,47,42,65,65,58,51,53,48,38,37,74,39,27,12,61,43,37,52,52,27,16,37,50,29,42,50,48,42,50,48,32,38,54,50,53,52,52,53,56,52,53,53,55,52,69,74,94